Protein AF-A0A151Z938-F1 (afdb_monomer_lite)

Structure (mmCIF, N/CA/C/O backbone):
data_AF-A0A151Z938-F1
#
_entry.id   AF-A0A151Z938-F1
#
loop_
_atom_site.group_PDB
_atom_site.id
_atom_site.type_symbol
_atom_site.label_atom_id
_atom_site.label_alt_id
_atom_site.label_comp_id
_atom_site.label_asym_id
_atom_site.label_entity_id
_atom_site.label_seq_id
_atom_site.pdbx_PDB_ins_code
_atom_site.Cartn_x
_atom_site.Cartn_y
_atom_site.Cartn_z
_atom_site.occupancy
_atom_site.B_iso_or_equiv
_atom_site.auth_seq_id
_atom_site.auth_comp_id
_atom_site.auth_asym_id
_atom_site.auth_atom_id
_atom_site.pdbx_PDB_model_num
ATOM 1 N N . MET A 1 1 ? -59.588 -19.873 81.089 1.00 49.62 1 MET A N 1
ATOM 2 C CA . MET A 1 1 ? -59.917 -19.341 79.745 1.00 49.62 1 MET A CA 1
ATOM 3 C C . MET A 1 1 ? -58.789 -18.529 79.076 1.00 49.62 1 MET A C 1
ATOM 5 O O . MET A 1 1 ? -59.016 -18.022 77.992 1.00 49.62 1 MET A O 1
ATOM 9 N N . TYR A 1 2 ? -57.564 -18.452 79.629 1.00 43.69 2 TYR A N 1
ATOM 10 C CA . TYR A 1 2 ? -56.478 -17.603 79.086 1.00 43.69 2 TYR A CA 1
ATOM 11 C C . TYR A 1 2 ? -55.409 -18.324 78.234 1.00 43.69 2 TYR A C 1
ATOM 13 O O . TYR A 1 2 ? -54.473 -17.686 77.767 1.00 43.69 2 TYR A O 1
ATOM 21 N N . PHE A 1 3 ? -55.533 -19.631 77.982 1.00 45.62 3 PHE A N 1
ATOM 22 C CA . PHE A 1 3 ? -54.499 -20.400 77.264 1.00 45.62 3 PHE A CA 1
ATOM 23 C C . PHE A 1 3 ? -54.697 -20.513 75.740 1.00 45.62 3 PHE A C 1
ATOM 25 O O . PHE A 1 3 ? -53.775 -20.928 75.046 1.00 45.62 3 PHE A O 1
ATOM 32 N N . TYR A 1 4 ? -55.843 -20.091 75.192 1.00 45.84 4 TYR A N 1
ATOM 33 C CA . TYR A 1 4 ? -56.140 -20.222 73.754 1.00 45.84 4 TYR A CA 1
ATOM 34 C C . TYR A 1 4 ? -55.642 -19.053 72.875 1.00 45.84 4 TYR A C 1
ATOM 36 O O . TYR A 1 4 ? -55.661 -19.155 71.653 1.00 45.84 4 TYR A O 1
ATOM 44 N N . GLY A 1 5 ? -55.150 -17.954 73.462 1.00 48.94 5 GLY A N 1
ATOM 45 C CA . GLY A 1 5 ? -54.678 -16.783 72.702 1.00 48.94 5 GLY A CA 1
ATOM 46 C C . GLY A 1 5 ? -53.239 -16.881 72.171 1.00 48.94 5 GLY A C 1
ATOM 47 O O . GLY A 1 5 ? -52.905 -16.232 71.185 1.00 48.94 5 GLY A O 1
ATOM 48 N N . ALA A 1 6 ? -52.382 -17.702 72.788 1.00 51.12 6 ALA A N 1
ATOM 49 C CA . ALA A 1 6 ? -50.947 -17.745 72.474 1.00 51.12 6 ALA A CA 1
ATOM 50 C C . ALA A 1 6 ? -50.573 -18.695 71.317 1.00 51.12 6 ALA A C 1
ATOM 52 O O . ALA A 1 6 ? -49.483 -18.584 70.759 1.00 51.12 6 ALA A O 1
ATOM 53 N N . GLN A 1 7 ? -51.455 -19.628 70.941 1.00 53.47 7 GLN A N 1
ATOM 54 C CA . GLN A 1 7 ? -51.220 -20.521 69.797 1.00 53.47 7 GLN A CA 1
ATOM 55 C C . GLN A 1 7 ? -51.508 -19.835 68.453 1.00 53.47 7 GLN A C 1
ATOM 57 O O . GLN A 1 7 ? -50.740 -20.010 67.509 1.00 53.47 7 GLN A O 1
ATOM 62 N N . ASN A 1 8 ? -52.527 -18.972 68.391 1.00 56.47 8 ASN A N 1
ATOM 63 C CA . ASN A 1 8 ? -52.929 -18.298 67.151 1.00 56.47 8 ASN A CA 1
ATOM 64 C C . ASN A 1 8 ? -51.894 -17.269 66.648 1.00 56.47 8 ASN A C 1
ATOM 66 O O . ASN A 1 8 ? -51.755 -17.042 65.448 1.00 56.47 8 ASN A O 1
ATOM 70 N N . THR A 1 9 ? -51.116 -16.657 67.545 1.00 60.28 9 THR A N 1
ATOM 71 C CA . THR A 1 9 ? -50.081 -15.679 67.166 1.00 60.28 9 THR A CA 1
ATOM 72 C C . THR A 1 9 ? -48.828 -16.336 66.588 1.00 60.28 9 THR A C 1
ATOM 74 O O . THR A 1 9 ? -48.220 -15.781 65.674 1.00 60.28 9 THR A O 1
ATOM 77 N N . LYS A 1 10 ? -48.463 -17.542 67.047 1.00 67.06 10 LYS A N 1
ATOM 78 C CA . LYS A 1 10 ? -47.330 -18.303 66.491 1.00 67.06 10 LYS A CA 1
ATOM 79 C C . LYS A 1 10 ? -47.590 -18.784 65.065 1.00 67.06 10 LYS A C 1
ATOM 81 O O . LYS A 1 10 ? -46.687 -18.696 64.234 1.00 67.06 10 LYS A O 1
ATOM 86 N N . GLU A 1 11 ? -48.798 -19.263 64.770 1.00 70.44 11 GLU A N 1
ATOM 87 C CA . GLU A 1 11 ? -49.152 -19.706 63.414 1.00 70.44 11 GLU A CA 1
ATOM 88 C C . GLU A 1 11 ? -49.181 -18.545 62.414 1.00 70.44 11 GLU A C 1
ATOM 90 O O . GLU A 1 11 ? -48.652 -18.681 61.308 1.00 70.44 11 GLU A O 1
ATOM 95 N N . ASN A 1 12 ? -49.686 -17.373 62.816 1.00 73.81 12 ASN A N 1
ATOM 96 C CA . ASN A 1 12 ? -49.637 -16.180 61.966 1.00 73.81 12 ASN A CA 1
ATOM 97 C C . ASN A 1 12 ? -48.198 -15.723 61.682 1.00 73.81 12 ASN A C 1
ATOM 99 O O . ASN A 1 12 ? -47.867 -15.438 60.532 1.00 73.81 12 ASN A O 1
ATOM 103 N N . TYR A 1 13 ? -47.312 -15.747 62.682 1.00 74.75 13 TYR A N 1
ATOM 104 C CA . TYR A 1 13 ? -45.903 -15.377 62.493 1.00 74.75 13 TYR A CA 1
ATOM 105 C C . TYR A 1 13 ? -45.158 -16.333 61.548 1.00 74.75 13 TYR A C 1
ATOM 107 O O . TYR A 1 13 ? -44.374 -15.911 60.696 1.00 74.75 13 TYR A O 1
ATOM 115 N N . LEU A 1 14 ? -45.415 -17.640 61.669 1.00 76.94 14 LEU A N 1
ATOM 116 C CA . LEU A 1 14 ? -44.868 -18.659 60.768 1.00 76.94 14 LEU A CA 1
ATOM 117 C C . LEU A 1 14 ? -45.403 -18.503 59.337 1.00 76.94 14 LEU A C 1
ATOM 119 O O . LEU A 1 14 ? -44.644 -18.657 58.378 1.00 76.94 14 LEU A O 1
ATOM 123 N N . SER A 1 15 ? -46.684 -18.160 59.190 1.00 82.75 15 SER A N 1
ATOM 124 C CA . SER A 1 15 ? -47.322 -17.893 57.898 1.00 82.75 15 SER A CA 1
ATOM 125 C C . SER A 1 15 ? -46.715 -16.672 57.197 1.00 82.75 15 SER A C 1
ATOM 127 O O . SER A 1 15 ? -46.351 -16.756 56.020 1.00 82.75 15 SER A O 1
ATOM 129 N N . GLU A 1 16 ? -46.525 -15.560 57.912 1.00 82.56 16 GLU A N 1
ATOM 130 C CA . GLU A 1 16 ? -45.918 -14.349 57.346 1.00 82.56 16 GLU A CA 1
ATOM 131 C C . GLU A 1 16 ? -44.447 -14.547 56.978 1.00 82.56 16 GLU A C 1
ATOM 133 O O . GLU A 1 16 ? -44.049 -14.203 55.861 1.00 82.56 16 GLU A O 1
ATOM 138 N N . ASN A 1 17 ? -43.656 -15.202 57.835 1.00 81.81 17 ASN A N 1
ATOM 139 C CA . ASN A 1 17 ? -42.267 -15.531 57.505 1.00 81.81 17 ASN A CA 1
ATOM 140 C C . ASN A 1 17 ? -42.172 -16.435 56.271 1.00 81.81 17 ASN A C 1
ATOM 142 O O . ASN A 1 17 ? -41.312 -16.230 55.412 1.00 81.81 17 ASN A O 1
ATOM 146 N N . LYS A 1 18 ? -43.071 -17.416 56.134 1.00 89.38 18 LYS A N 1
ATOM 147 C CA . LYS A 1 18 ? -43.107 -18.283 54.951 1.00 89.38 18 LYS A CA 1
ATOM 148 C C . LYS A 1 18 ? -43.421 -17.484 53.682 1.00 89.38 18 LYS A C 1
ATOM 150 O O . LYS A 1 18 ? -42.747 -17.679 52.671 1.00 89.38 18 LYS A O 1
ATOM 155 N N . LYS A 1 19 ? -44.383 -16.553 53.728 1.00 88.62 19 LYS A N 1
ATOM 156 C CA . LYS A 1 19 ? -44.699 -15.654 52.599 1.00 88.62 19 LYS A CA 1
ATOM 157 C C . LYS A 1 19 ? -43.520 -14.746 52.241 1.00 88.62 19 LYS A C 1
ATOM 159 O O . LYS A 1 19 ? -43.214 -14.595 51.059 1.00 88.62 19 LYS A O 1
ATOM 164 N N . TYR A 1 20 ? -42.830 -14.196 53.239 1.00 87.94 20 TYR A N 1
ATOM 165 C CA . TYR A 1 20 ? -41.646 -13.361 53.038 1.00 87.94 20 TYR A CA 1
ATOM 166 C C . TYR A 1 20 ? -40.517 -14.126 52.330 1.00 87.94 20 TYR A C 1
ATOM 168 O O . TYR A 1 20 ? -40.001 -13.672 51.308 1.00 87.94 20 TYR A O 1
ATOM 176 N N . TRP A 1 21 ? -40.204 -15.341 52.792 1.00 89.06 21 TRP A N 1
ATOM 177 C CA . TRP A 1 21 ? -39.193 -16.196 52.162 1.00 89.06 21 TRP A CA 1
ATOM 178 C C . TRP A 1 21 ? -39.550 -16.608 50.731 1.00 89.06 21 TRP A C 1
ATOM 180 O O . TRP A 1 21 ? -38.673 -16.638 49.865 1.00 89.06 21 TRP A O 1
ATOM 190 N N . ILE A 1 22 ? -40.827 -16.896 50.459 1.00 90.75 22 ILE A N 1
ATOM 191 C CA . ILE A 1 22 ? -41.305 -17.177 49.098 1.00 90.75 22 ILE A CA 1
ATOM 192 C C . ILE A 1 22 ? -41.112 -15.948 48.199 1.00 90.75 22 ILE A C 1
ATOM 194 O O . ILE A 1 22 ? -40.612 -16.082 47.084 1.00 90.75 22 ILE A O 1
ATOM 198 N N . ASN A 1 23 ? -41.431 -14.745 48.685 1.00 90.75 23 ASN A N 1
ATOM 199 C CA . ASN A 1 23 ? -41.244 -13.507 47.927 1.00 90.75 23 ASN A CA 1
ATOM 200 C C . ASN A 1 23 ? -39.760 -13.252 47.603 1.00 90.75 23 ASN A C 1
ATOM 202 O O . ASN A 1 23 ? -39.421 -12.965 46.457 1.00 90.75 23 ASN A O 1
ATOM 206 N N . ILE A 1 24 ? -38.856 -13.447 48.573 1.00 88.12 24 ILE A N 1
ATOM 207 C CA . ILE A 1 24 ? -37.405 -13.347 48.337 1.00 88.12 24 ILE A CA 1
ATOM 208 C C . ILE A 1 24 ? -36.953 -14.342 47.267 1.00 88.12 24 ILE A C 1
ATOM 210 O O . ILE A 1 24 ? -36.245 -13.952 46.337 1.00 88.12 24 ILE A O 1
ATOM 214 N N . LYS A 1 25 ? -37.367 -15.613 47.365 1.00 89.75 25 LYS A N 1
ATOM 215 C CA . LYS A 1 25 ? -37.013 -16.629 46.363 1.00 89.75 25 LYS A CA 1
ATOM 216 C C . LYS A 1 25 ? -37.517 -16.256 44.970 1.00 89.75 25 LYS A C 1
ATOM 218 O O . LYS A 1 25 ? -36.763 -16.381 44.010 1.00 89.75 25 LYS A O 1
ATOM 223 N N . ASN A 1 26 ? -38.743 -15.748 44.862 1.00 90.94 26 ASN A N 1
ATOM 224 C CA . ASN A 1 26 ? -39.314 -15.325 43.585 1.00 90.94 26 ASN A CA 1
ATOM 225 C C . ASN A 1 26 ? -38.562 -14.127 42.991 1.00 90.94 26 ASN A C 1
ATOM 227 O O . ASN A 1 26 ? -38.229 -14.150 41.808 1.00 90.94 26 ASN A O 1
ATOM 231 N N . LYS A 1 27 ? -38.230 -13.113 43.803 1.00 89.81 27 LYS A N 1
ATOM 232 C CA . LYS A 1 27 ? -37.420 -11.967 43.358 1.00 89.81 27 LYS A CA 1
ATOM 233 C C . LYS A 1 27 ? -36.031 -12.401 42.902 1.00 89.81 27 LYS A C 1
ATOM 235 O O . LYS A 1 27 ? -35.575 -11.955 41.855 1.00 89.81 27 LYS A O 1
ATOM 240 N N . ARG A 1 28 ? -35.381 -13.298 43.648 1.00 88.94 28 ARG A N 1
ATOM 241 C CA . ARG A 1 28 ? -34.077 -13.856 43.274 1.00 88.94 28 ARG A CA 1
ATOM 242 C C . ARG A 1 28 ? -34.146 -14.596 41.937 1.00 88.94 28 ARG A C 1
ATOM 244 O O . ARG A 1 28 ? -33.350 -14.297 41.059 1.00 88.94 28 ARG A O 1
ATOM 251 N N . CYS A 1 29 ? -35.122 -15.486 41.765 1.00 91.81 29 CYS A N 1
ATOM 252 C CA . CYS A 1 29 ? -35.329 -16.228 40.518 1.00 91.81 29 CYS A CA 1
ATOM 253 C C . CYS A 1 29 ? -35.582 -15.285 39.327 1.00 91.81 29 CYS A C 1
ATOM 255 O O . CYS A 1 29 ? -35.039 -15.478 38.242 1.00 91.81 29 CYS A O 1
ATOM 257 N N . TRP A 1 30 ? -36.354 -14.214 39.536 1.00 93.69 30 TRP A N 1
ATOM 258 C CA . TRP A 1 30 ? -36.590 -13.202 38.508 1.00 93.69 30 TRP A CA 1
ATOM 259 C C . TRP A 1 30 ? -35.310 -12.447 38.116 1.00 93.69 30 TRP A C 1
ATOM 261 O O . TRP A 1 30 ? -35.046 -12.282 36.927 1.00 93.69 30 TRP A O 1
ATOM 271 N N . VAL A 1 31 ? -34.487 -12.041 39.091 1.00 89.81 31 VAL A N 1
ATOM 272 C CA . VAL A 1 31 ? -33.189 -11.395 38.823 1.00 89.81 31 VAL A CA 1
ATOM 273 C C . VAL A 1 31 ? -32.237 -12.351 38.102 1.00 89.81 31 VAL A C 1
ATOM 275 O O . VAL A 1 31 ? -31.634 -11.959 37.109 1.00 89.81 31 VAL A O 1
ATOM 278 N N . GLU A 1 32 ? -32.132 -13.605 38.550 1.00 89.56 32 GLU A N 1
ATOM 279 C CA . GLU A 1 32 ? -31.302 -14.630 37.900 1.00 89.56 32 GLU A CA 1
ATOM 280 C C . GLU A 1 32 ? -31.731 -14.846 36.440 1.00 89.56 32 GLU A C 1
ATOM 282 O O . GLU A 1 32 ? -30.880 -14.883 35.553 1.00 89.56 32 GLU A O 1
ATOM 287 N N . LYS A 1 33 ? -33.042 -14.879 36.165 1.00 93.50 33 LYS A N 1
ATOM 288 C CA . LYS A 1 33 ? -33.575 -14.961 34.798 1.00 93.50 33 LYS A CA 1
ATOM 289 C C . LYS A 1 33 ? -33.184 -13.749 33.943 1.00 93.50 33 LYS A C 1
ATOM 291 O O . LYS A 1 33 ? -32.725 -13.935 32.822 1.00 93.50 33 LYS A O 1
ATOM 296 N N . GLN A 1 34 ? -33.326 -12.528 34.464 1.00 90.44 34 GLN A N 1
ATOM 297 C CA . GLN A 1 34 ? -32.951 -11.301 33.743 1.00 90.44 34 GLN A CA 1
ATOM 298 C C . GLN A 1 34 ? -31.446 -11.237 33.442 1.00 90.44 34 GLN A C 1
ATOM 300 O O . GLN A 1 34 ? -31.041 -10.838 32.350 1.00 90.44 34 GLN A O 1
ATOM 305 N N . VAL A 1 35 ? -30.607 -11.660 34.393 1.00 90.00 35 VAL A N 1
ATOM 306 C CA . VAL A 1 35 ? -29.154 -11.750 34.194 1.00 90.00 35 VAL A CA 1
ATOM 307 C C . VAL A 1 35 ? -28.825 -12.776 33.112 1.00 90.00 35 VAL A C 1
ATOM 309 O O . VAL A 1 35 ? -28.039 -12.470 32.217 1.00 90.00 35 VAL A O 1
ATOM 312 N N . LEU A 1 36 ? -29.455 -13.954 33.144 1.00 91.50 36 LEU A N 1
ATOM 313 C CA . LEU A 1 36 ? -29.231 -14.999 32.147 1.00 91.50 36 LEU A CA 1
ATOM 314 C C . LEU A 1 36 ? -29.651 -14.543 30.740 1.00 91.50 36 LEU A C 1
ATOM 316 O O . LEU A 1 36 ? -28.872 -14.683 29.802 1.00 91.50 36 LEU A O 1
ATOM 320 N N . GLU A 1 37 ? -30.821 -13.909 30.599 1.00 92.50 37 GLU A N 1
ATOM 321 C CA . GLU A 1 37 ? -31.282 -13.324 29.329 1.00 92.50 37 GLU A CA 1
ATOM 322 C C . GLU A 1 37 ? -30.293 -12.276 28.790 1.00 92.50 37 GLU A C 1
ATOM 324 O O . GLU A 1 37 ? -29.999 -12.244 27.590 1.00 92.50 37 GLU A O 1
ATOM 329 N N . LYS A 1 38 ? -29.722 -11.440 29.670 1.00 90.44 38 LYS A N 1
ATOM 330 C CA . LYS A 1 38 ? -28.725 -10.439 29.274 1.00 90.44 38 LYS A CA 1
ATOM 331 C C . LYS A 1 38 ? -27.402 -11.074 28.840 1.00 90.44 38 LYS A C 1
ATOM 333 O O . LYS A 1 38 ? -26.834 -10.615 27.850 1.00 90.44 38 LYS A O 1
ATOM 338 N N . ILE A 1 39 ? -26.936 -12.114 29.536 1.00 89.81 39 ILE A N 1
ATOM 339 C CA . ILE A 1 39 ? -25.731 -12.875 29.166 1.00 89.81 39 ILE A CA 1
ATOM 340 C C . ILE A 1 39 ? -25.919 -13.501 27.783 1.00 89.81 39 ILE A C 1
ATOM 342 O O . ILE A 1 39 ? -25.119 -13.229 26.891 1.00 89.81 39 ILE A O 1
ATOM 346 N N . THR A 1 40 ? -27.019 -14.224 27.557 1.00 92.88 40 THR A N 1
ATOM 347 C CA . THR A 1 40 ? -27.306 -14.844 26.254 1.00 92.88 40 THR A CA 1
ATOM 348 C C . THR A 1 40 ? -27.404 -13.804 25.134 1.00 92.88 40 THR A C 1
ATOM 350 O O . THR A 1 40 ? -26.898 -14.013 24.032 1.00 92.88 40 THR A O 1
ATOM 353 N N . SER A 1 41 ? -28.003 -12.638 25.405 1.00 92.81 41 SER A N 1
ATOM 354 C CA . SER A 1 41 ? -28.034 -11.538 24.435 1.00 92.81 41 SER A CA 1
ATOM 355 C C . SER A 1 41 ? -26.635 -11.010 24.094 1.00 92.81 41 SER A C 1
ATOM 357 O O . SER A 1 41 ? -26.399 -10.669 22.935 1.00 92.81 41 SER A O 1
ATOM 359 N N . LEU A 1 42 ? -25.725 -10.911 25.068 1.00 89.56 42 LEU A N 1
ATOM 360 C CA . LEU A 1 42 ? -24.348 -10.465 24.837 1.00 89.56 42 LEU A CA 1
ATOM 361 C C . LEU A 1 42 ? -23.538 -11.512 24.066 1.00 89.56 42 LEU A C 1
ATOM 363 O O . LEU A 1 42 ? -22.839 -11.146 23.124 1.00 89.56 42 LEU A O 1
ATOM 367 N N . GLU A 1 43 ? -23.692 -12.799 24.384 1.00 91.44 43 GLU A N 1
ATOM 368 C CA . GLU A 1 43 ? -23.064 -13.904 23.646 1.00 91.44 43 GLU A CA 1
ATOM 369 C C . GLU A 1 43 ? -23.454 -13.886 22.161 1.00 91.44 43 GLU A C 1
ATOM 371 O O . GLU A 1 43 ? -22.596 -13.996 21.288 1.00 91.44 43 GLU A O 1
ATOM 376 N N . GLN A 1 44 ? -24.731 -13.639 21.847 1.00 93.06 44 GLN A N 1
ATOM 377 C CA . GLN A 1 44 ? -25.192 -13.497 20.460 1.00 93.06 44 GLN A CA 1
ATOM 378 C C . GLN A 1 44 ? -24.605 -12.272 19.739 1.00 93.06 44 GLN A C 1
ATOM 380 O O . GLN A 1 44 ? -24.470 -12.277 18.512 1.00 93.06 44 GLN A O 1
ATOM 385 N N . VAL A 1 45 ? -24.313 -11.185 20.458 1.00 90.62 45 VAL A N 1
ATOM 386 C CA . VAL A 1 45 ? -23.659 -10.001 19.876 1.00 90.62 45 VAL A CA 1
ATOM 387 C C . VAL A 1 45 ? -22.184 -10.289 19.606 1.00 90.62 45 VAL A C 1
ATOM 389 O O . VAL A 1 45 ? -21.722 -9.992 18.507 1.00 90.62 45 VAL A O 1
ATOM 392 N N . ILE A 1 46 ? -21.481 -10.912 20.558 1.00 86.88 46 ILE A N 1
ATOM 393 C CA . ILE A 1 46 ? -20.081 -11.336 20.400 1.00 86.88 46 ILE A CA 1
ATOM 394 C C . ILE A 1 46 ? -19.956 -12.275 19.198 1.00 86.88 46 ILE A C 1
ATOM 396 O O . ILE A 1 46 ? -19.196 -11.991 18.280 1.00 86.88 46 ILE A O 1
ATOM 400 N N . TYR A 1 47 ? -20.802 -13.305 19.124 1.00 93.62 47 TYR A N 1
ATOM 401 C CA . TYR A 1 47 ? -20.802 -14.255 18.012 1.00 93.62 47 TYR A CA 1
ATOM 402 C C . TYR A 1 47 ? -21.007 -13.582 16.643 1.00 93.62 47 TYR A C 1
ATOM 404 O O . TYR A 1 47 ? -20.316 -13.894 15.673 1.00 93.62 47 TYR A O 1
ATOM 412 N N . ARG A 1 48 ? -21.925 -12.608 16.544 1.00 90.69 48 ARG A N 1
ATOM 413 C CA . ARG A 1 48 ? -22.118 -11.831 15.305 1.00 90.69 48 ARG A CA 1
ATOM 414 C C . ARG A 1 48 ? -20.883 -11.011 14.939 1.00 90.69 48 ARG A C 1
ATOM 416 O O . ARG A 1 48 ? -20.536 -10.945 13.761 1.00 90.69 48 ARG A O 1
ATOM 423 N N . LYS A 1 49 ? -20.218 -10.412 15.929 1.00 86.56 49 LYS A N 1
ATOM 424 C CA . LYS A 1 49 ? -18.996 -9.629 15.716 1.00 86.56 49 LYS A CA 1
ATOM 425 C C . LYS A 1 49 ? -17.817 -10.500 15.292 1.00 86.56 49 LYS A C 1
ATOM 427 O O . LYS A 1 49 ? -17.093 -10.097 14.388 1.00 86.56 49 LYS A O 1
ATOM 432 N N . ASP A 1 50 ? -17.693 -11.711 15.822 1.00 88.12 50 ASP A N 1
ATOM 433 C CA . ASP A 1 50 ? -16.668 -12.671 15.391 1.00 88.12 50 ASP A CA 1
ATOM 434 C C . ASP A 1 50 ? -16.858 -13.107 13.929 1.00 88.12 50 ASP A C 1
ATOM 436 O O . ASP A 1 50 ? -15.889 -13.232 13.172 1.00 88.12 50 ASP A O 1
ATOM 440 N N . ILE A 1 51 ? -18.112 -13.277 13.489 1.00 93.25 51 ILE A N 1
ATOM 441 C CA . ILE A 1 51 ? -18.431 -13.547 12.078 1.00 93.25 51 ILE A CA 1
ATOM 442 C C . ILE A 1 51 ? -18.062 -12.349 11.193 1.00 93.25 51 ILE A C 1
ATOM 444 O O . ILE A 1 51 ? -17.465 -12.536 10.131 1.00 93.25 51 ILE A O 1
ATOM 448 N N . GLU A 1 52 ? -18.420 -11.125 11.594 1.00 87.50 52 GLU A N 1
ATOM 449 C CA . GLU A 1 52 ? -18.052 -9.908 10.855 1.00 87.50 52 GLU A CA 1
ATOM 450 C C . GLU A 1 52 ? -16.529 -9.761 10.749 1.00 87.50 52 GLU A C 1
ATOM 452 O O . GLU A 1 52 ? -16.014 -9.538 9.652 1.00 87.50 52 GLU A O 1
ATOM 457 N N . LEU A 1 53 ? -15.805 -9.971 11.852 1.00 84.44 53 LEU A N 1
ATOM 458 C CA . LEU A 1 53 ? -14.347 -9.920 11.888 1.00 84.44 53 LEU A CA 1
ATOM 459 C C . LEU A 1 53 ? -13.724 -10.978 10.967 1.00 84.44 53 LEU A C 1
ATOM 461 O O . LEU A 1 53 ? -12.820 -10.658 10.195 1.00 84.44 53 LEU A O 1
ATOM 465 N N . SER A 1 54 ? -14.246 -12.210 10.966 1.00 89.69 54 SER A N 1
ATOM 466 C CA . SER A 1 54 ? -13.792 -13.262 10.044 1.00 89.69 54 SER A CA 1
ATOM 467 C C . SER A 1 54 ? -13.997 -12.882 8.575 1.00 89.69 54 SER A C 1
ATOM 469 O O . SER A 1 54 ? -13.110 -13.114 7.754 1.00 89.69 54 SER A O 1
ATOM 471 N N . LYS A 1 55 ? -15.130 -12.255 8.226 1.00 89.81 55 LYS A N 1
ATOM 472 C CA . LYS A 1 55 ? -15.394 -11.782 6.854 1.00 89.81 55 LYS A CA 1
ATOM 473 C C . LYS A 1 55 ? -14.441 -10.664 6.437 1.00 89.81 55 LYS A C 1
ATOM 475 O O . LYS A 1 55 ? -13.950 -10.673 5.310 1.00 89.81 55 LYS A O 1
ATOM 480 N N . VAL A 1 56 ? -14.174 -9.710 7.331 1.00 81.81 56 VAL A N 1
ATOM 481 C CA . VAL A 1 56 ? -13.209 -8.628 7.081 1.00 81.81 56 VAL A CA 1
ATOM 482 C C . VAL A 1 56 ? -11.806 -9.200 6.886 1.00 81.81 56 VAL A C 1
ATOM 484 O O . VAL A 1 56 ? -11.130 -8.830 5.929 1.00 81.81 56 VAL A O 1
ATOM 487 N N . ASN A 1 57 ? -11.397 -10.155 7.724 1.00 81.94 57 ASN A N 1
ATOM 488 C CA . ASN A 1 57 ? -10.092 -10.800 7.613 1.00 81.94 57 ASN A CA 1
ATOM 489 C C . ASN A 1 57 ? -9.939 -11.589 6.299 1.00 81.94 57 ASN A C 1
ATOM 491 O O . ASN A 1 57 ? -8.903 -11.503 5.644 1.00 81.94 57 ASN A O 1
ATOM 495 N N . ALA A 1 58 ? -10.987 -12.297 5.864 1.00 88.56 58 ALA A N 1
ATOM 496 C CA . ALA A 1 58 ? -10.992 -12.992 4.577 1.00 88.56 58 ALA A CA 1
ATOM 497 C C . ALA A 1 58 ? -10.832 -12.020 3.393 1.00 88.56 58 ALA A C 1
ATOM 499 O O . ALA A 1 58 ? -9.980 -12.237 2.532 1.00 88.56 58 ALA A O 1
ATOM 500 N N . ARG A 1 59 ? -11.583 -10.906 3.386 1.00 82.50 59 ARG A N 1
ATOM 501 C CA . ARG A 1 59 ? -11.451 -9.853 2.360 1.00 82.50 59 ARG A CA 1
ATOM 502 C C . ARG A 1 59 ? -10.063 -9.213 2.355 1.00 82.50 59 ARG A C 1
ATOM 504 O O . ARG A 1 59 ? -9.544 -8.881 1.293 1.00 82.50 59 ARG A O 1
ATOM 511 N N . TYR A 1 60 ? -9.460 -9.028 3.528 1.00 79.00 60 TYR A N 1
ATOM 512 C CA . TYR A 1 60 ? -8.107 -8.489 3.645 1.00 79.00 60 TYR A CA 1
ATOM 513 C C . TYR A 1 60 ? -7.065 -9.415 3.000 1.00 79.00 60 TYR A C 1
ATOM 515 O O . TYR A 1 60 ? -6.248 -8.950 2.203 1.00 79.00 60 TYR A O 1
ATOM 523 N N . GLU A 1 61 ? -7.106 -10.719 3.288 1.00 87.62 61 GLU A N 1
ATOM 524 C CA . GLU A 1 61 ? -6.171 -11.675 2.681 1.00 87.62 61 GLU A CA 1
ATOM 525 C C . GLU A 1 61 ? -6.395 -11.825 1.164 1.00 87.62 61 GLU A C 1
ATOM 527 O O . GLU A 1 61 ? -5.422 -11.923 0.416 1.00 87.62 61 GLU A O 1
ATOM 532 N N . GLU A 1 62 ? -7.640 -11.738 0.682 1.00 87.00 62 GLU A N 1
ATOM 533 C CA . GLU A 1 62 ? -7.947 -11.695 -0.756 1.00 87.00 62 GLU A CA 1
ATOM 534 C C . GLU A 1 62 ? -7.346 -10.453 -1.439 1.00 87.00 62 GLU A C 1
ATOM 536 O O . GLU A 1 62 ? -6.647 -10.565 -2.448 1.00 87.00 62 GLU A O 1
ATOM 541 N N . LEU A 1 63 ? -7.544 -9.260 -0.865 1.00 78.25 63 LEU A N 1
ATOM 542 C CA . LEU A 1 63 ? -6.962 -8.011 -1.376 1.00 78.25 63 LEU A CA 1
ATOM 543 C C . LEU A 1 63 ? -5.433 -8.059 -1.399 1.00 78.25 63 LEU A C 1
ATOM 545 O O . LEU A 1 63 ? -4.803 -7.618 -2.362 1.00 78.25 63 LEU A O 1
ATOM 549 N N . LYS A 1 64 ? -4.826 -8.615 -0.351 1.00 79.75 64 LYS A N 1
ATOM 550 C CA . LYS A 1 64 ? -3.378 -8.803 -0.245 1.00 79.75 64 LYS A CA 1
ATOM 551 C C . LYS A 1 64 ? -2.852 -9.771 -1.305 1.00 79.75 64 LYS A C 1
ATOM 553 O O . LYS A 1 64 ? -1.822 -9.487 -1.920 1.00 79.75 64 LYS A O 1
ATOM 558 N N . PHE A 1 65 ? -3.558 -10.874 -1.558 1.00 89.19 65 PHE A N 1
ATOM 559 C CA . PHE A 1 65 ? -3.221 -11.817 -2.625 1.00 89.19 65 PHE A CA 1
ATOM 560 C C . PHE A 1 65 ? -3.316 -11.161 -4.009 1.00 89.19 65 PHE A C 1
ATOM 562 O O . PHE A 1 65 ? -2.348 -11.203 -4.769 1.00 89.19 65 PHE A O 1
ATOM 569 N N . ASN A 1 66 ? -4.426 -10.479 -4.303 1.00 79.12 66 ASN A N 1
ATOM 570 C CA . ASN A 1 66 ? -4.643 -9.794 -5.579 1.00 79.12 66 ASN A CA 1
ATOM 571 C C . ASN A 1 66 ? -3.618 -8.676 -5.817 1.00 79.12 66 ASN A C 1
ATOM 573 O O . ASN A 1 66 ? -3.075 -8.551 -6.913 1.00 79.12 66 ASN A O 1
ATOM 577 N N . SER A 1 67 ? -3.284 -7.903 -4.780 1.00 73.75 67 SER A N 1
ATOM 578 C CA . SER A 1 67 ? -2.236 -6.878 -4.844 1.00 73.75 67 SER A CA 1
ATOM 579 C C . SER A 1 67 ? -0.869 -7.482 -5.187 1.00 73.75 67 SER A C 1
ATOM 581 O O . SER A 1 67 ? -0.174 -6.997 -6.082 1.00 73.75 67 SER A O 1
ATOM 583 N N . LYS A 1 68 ? -0.506 -8.602 -4.545 1.00 83.50 68 LYS A N 1
ATOM 584 C CA . LYS A 1 68 ? 0.739 -9.325 -4.834 1.00 83.50 68 LYS A CA 1
ATOM 585 C C . LYS A 1 68 ? 0.764 -9.891 -6.258 1.00 83.50 68 LYS A C 1
ATOM 587 O O . LYS A 1 68 ? 1.797 -9.813 -6.919 1.00 83.50 68 LYS A O 1
ATOM 592 N N . LEU A 1 69 ? -0.352 -10.446 -6.732 1.00 89.25 69 LEU A N 1
ATOM 593 C CA . LEU A 1 69 ? -0.474 -10.971 -8.093 1.00 89.25 69 LEU A CA 1
ATOM 594 C C . LEU A 1 69 ? -0.289 -9.859 -9.136 1.00 89.25 69 LEU A C 1
ATOM 596 O O . LEU A 1 69 ? 0.538 -10.002 -10.033 1.00 89.25 69 LEU A O 1
ATOM 600 N N . ASN A 1 70 ? -0.976 -8.727 -8.966 1.00 74.56 70 ASN A N 1
ATOM 601 C CA . ASN A 1 70 ? -0.859 -7.575 -9.862 1.00 74.56 70 ASN A CA 1
ATOM 602 C C . ASN A 1 70 ? 0.563 -6.999 -9.883 1.00 74.56 70 ASN A C 1
ATOM 604 O O . ASN A 1 70 ? 1.081 -6.672 -10.949 1.00 74.56 70 ASN A O 1
ATOM 608 N N . ALA A 1 71 ? 1.227 -6.922 -8.724 1.00 72.56 71 ALA A N 1
ATOM 609 C CA . ALA A 1 71 ? 2.621 -6.493 -8.651 1.00 72.56 71 ALA A CA 1
ATOM 610 C C . ALA A 1 71 ? 3.557 -7.436 -9.428 1.00 72.56 71 ALA A C 1
ATOM 612 O O . ALA A 1 71 ? 4.444 -6.969 -10.139 1.00 72.56 71 ALA A O 1
ATOM 613 N N . ASN A 1 72 ? 3.345 -8.753 -9.338 1.00 83.56 72 ASN A N 1
ATOM 614 C CA . ASN A 1 72 ? 4.140 -9.734 -10.078 1.00 83.56 72 ASN A CA 1
ATOM 615 C C . ASN A 1 72 ? 3.931 -9.636 -11.596 1.00 83.56 72 ASN A C 1
ATOM 617 O O . ASN A 1 72 ? 4.909 -9.729 -12.336 1.00 83.56 72 ASN A O 1
ATOM 621 N N . ILE A 1 73 ? 2.690 -9.426 -12.052 1.00 84.88 73 ILE A N 1
ATOM 622 C CA . ILE A 1 73 ? 2.377 -9.215 -13.475 1.00 84.88 73 ILE A CA 1
ATOM 623 C C . ILE A 1 73 ? 3.117 -7.975 -13.990 1.00 84.88 73 ILE A C 1
ATOM 625 O O . ILE A 1 73 ? 3.861 -8.069 -14.962 1.00 84.88 73 ILE A O 1
ATOM 629 N N . LEU A 1 74 ? 3.026 -6.852 -13.268 1.00 77.12 74 LEU A N 1
ATOM 630 C CA . LEU A 1 74 ? 3.700 -5.608 -13.646 1.00 77.12 74 LEU A CA 1
ATOM 631 C C . LEU A 1 74 ? 5.230 -5.766 -13.714 1.00 77.12 74 LEU A C 1
ATOM 633 O O . LEU A 1 74 ? 5.873 -5.250 -14.625 1.00 77.12 74 LEU A O 1
ATOM 637 N N . VAL A 1 75 ? 5.832 -6.496 -12.768 1.00 79.75 75 VAL A N 1
ATOM 638 C CA . VAL A 1 75 ? 7.272 -6.811 -12.802 1.00 79.75 75 VAL A CA 1
ATOM 639 C C . VAL A 1 75 ? 7.622 -7.682 -14.015 1.00 79.75 75 VAL A C 1
ATOM 641 O O . VAL A 1 75 ? 8.675 -7.482 -14.624 1.00 79.75 75 VAL A O 1
ATOM 644 N N . GLY A 1 76 ? 6.751 -8.625 -14.383 1.00 86.69 76 GLY A N 1
ATOM 645 C CA . GLY A 1 76 ? 6.879 -9.428 -15.599 1.00 86.69 76 GLY A CA 1
ATOM 646 C C . GLY A 1 76 ? 6.916 -8.568 -16.863 1.00 86.69 76 GLY A C 1
ATOM 647 O O . GLY A 1 76 ? 7.856 -8.691 -17.650 1.00 86.69 76 GLY A O 1
ATOM 648 N N . ASP A 1 77 ? 5.966 -7.644 -17.004 1.00 76.44 77 ASP A N 1
ATOM 649 C CA . ASP A 1 77 ? 5.864 -6.746 -18.161 1.00 76.44 77 ASP A CA 1
ATOM 650 C C . ASP A 1 77 ? 7.079 -5.819 -18.281 1.00 76.44 77 ASP A C 1
ATOM 652 O O . ASP A 1 77 ? 7.669 -5.690 -19.356 1.00 76.44 77 ASP A O 1
ATOM 656 N N . VAL A 1 78 ? 7.525 -5.231 -17.163 1.00 73.81 78 VAL A N 1
ATOM 657 C CA . VAL A 1 78 ? 8.728 -4.381 -17.130 1.00 73.81 78 VAL A CA 1
ATOM 658 C C . VAL A 1 78 ? 9.974 -5.170 -17.542 1.00 73.81 78 VAL A C 1
ATOM 660 O O . VAL A 1 78 ? 10.801 -4.673 -18.309 1.00 73.81 78 VAL A O 1
ATOM 663 N N . ASN A 1 79 ? 10.118 -6.415 -17.079 1.00 81.00 79 ASN A N 1
ATOM 664 C CA . ASN A 1 79 ? 11.236 -7.270 -17.481 1.00 81.00 79 ASN A CA 1
ATOM 665 C C . ASN A 1 79 ? 11.165 -7.653 -18.965 1.00 81.00 79 ASN A C 1
ATOM 667 O O . ASN A 1 79 ? 12.195 -7.668 -19.639 1.00 81.00 79 ASN A O 1
ATOM 671 N N . HIS A 1 80 ? 9.969 -7.924 -19.491 1.00 86.25 80 HIS A N 1
ATOM 672 C CA . HIS A 1 80 ? 9.778 -8.202 -20.912 1.00 86.25 80 HIS A CA 1
ATOM 673 C C . HIS A 1 80 ? 10.167 -6.996 -21.781 1.00 86.25 80 HIS A C 1
ATOM 675 O O . HIS A 1 80 ? 10.973 -7.142 -22.701 1.00 86.25 80 HIS A O 1
ATOM 681 N N . GLN A 1 81 ? 9.698 -5.792 -21.438 1.00 73.69 81 GLN A N 1
ATOM 682 C CA . GLN A 1 81 ? 10.079 -4.558 -22.134 1.00 73.69 81 GLN A CA 1
ATOM 683 C C . GLN A 1 81 ? 11.589 -4.302 -22.071 1.00 73.69 81 GLN A C 1
ATOM 685 O O . GLN A 1 81 ? 12.209 -3.968 -23.081 1.00 73.69 81 GLN A O 1
ATOM 690 N N . ARG A 1 82 ? 12.215 -4.527 -20.909 1.00 76.75 82 ARG A N 1
ATOM 691 C CA . ARG A 1 82 ? 13.672 -4.410 -20.752 1.00 76.75 82 ARG A CA 1
ATOM 692 C C . ARG A 1 82 ? 14.429 -5.348 -21.693 1.00 76.75 82 ARG A C 1
ATOM 694 O O . ARG A 1 82 ? 15.429 -4.939 -22.280 1.00 76.75 82 ARG A O 1
ATOM 701 N N . ASN A 1 83 ? 13.947 -6.579 -21.857 1.00 85.50 83 ASN A N 1
ATOM 702 C CA . ASN A 1 83 ? 14.544 -7.551 -22.770 1.00 85.50 83 ASN A CA 1
ATOM 703 C C . ASN A 1 83 ? 14.400 -7.123 -24.238 1.00 85.50 83 ASN A C 1
ATOM 705 O O . ASN A 1 83 ? 15.368 -7.237 -24.987 1.00 85.50 83 ASN A O 1
ATOM 709 N N . LEU A 1 84 ? 13.247 -6.573 -24.638 1.00 80.44 84 LEU A N 1
ATOM 710 C CA . LEU A 1 84 ? 13.040 -6.044 -25.994 1.00 80.44 84 LEU A CA 1
ATOM 711 C C . LEU A 1 84 ? 13.982 -4.871 -26.311 1.00 80.44 84 LEU A C 1
ATOM 713 O O . LEU A 1 84 ? 14.568 -4.816 -27.395 1.00 80.44 84 LEU A O 1
ATOM 717 N N . VAL A 1 85 ? 14.188 -3.961 -25.353 1.00 75.06 85 VAL A N 1
ATOM 718 C CA . VAL A 1 85 ? 15.146 -2.850 -25.496 1.00 75.06 85 VAL A CA 1
ATOM 719 C C . VAL A 1 85 ? 16.579 -3.376 -25.608 1.00 75.06 85 VAL A C 1
ATOM 721 O O . VAL A 1 85 ? 17.325 -2.948 -26.488 1.00 75.06 85 VAL A O 1
ATOM 724 N N . ALA A 1 86 ? 16.964 -4.341 -24.767 1.00 82.81 86 ALA A N 1
ATOM 725 C CA . ALA A 1 86 ? 18.292 -4.952 -24.819 1.00 82.81 86 ALA A CA 1
ATOM 726 C C . ALA A 1 86 ? 18.550 -5.679 -26.152 1.00 82.81 86 ALA A C 1
ATOM 728 O O . ALA A 1 86 ? 19.638 -5.563 -26.719 1.00 82.81 86 ALA A O 1
ATOM 729 N N . GLN A 1 87 ? 17.548 -6.387 -26.684 1.00 86.06 87 GLN A N 1
ATOM 730 C CA . GLN A 1 87 ? 17.632 -7.021 -27.999 1.00 86.06 87 GLN A CA 1
ATOM 731 C C . GLN A 1 87 ? 17.801 -5.981 -29.113 1.00 86.06 87 GLN A C 1
ATOM 733 O O . GLN A 1 87 ? 18.713 -6.111 -29.929 1.00 86.06 87 GLN A O 1
ATOM 738 N N . SER A 1 88 ? 16.988 -4.921 -29.104 1.00 76.56 88 SER A N 1
ATOM 739 C CA . SER A 1 88 ? 17.062 -3.842 -30.100 1.00 76.56 88 SER A CA 1
ATOM 740 C C . SER A 1 88 ? 18.434 -3.156 -30.099 1.00 76.56 88 SER A C 1
ATOM 742 O O . SER A 1 88 ? 18.991 -2.846 -31.153 1.00 76.56 88 SER A O 1
ATOM 744 N N . GLN A 1 89 ? 19.027 -2.964 -28.917 1.00 78.12 89 GLN A N 1
ATOM 745 C CA . GLN A 1 89 ? 20.368 -2.401 -28.775 1.00 78.12 89 GLN A CA 1
ATOM 746 C C . GLN A 1 89 ? 21.448 -3.332 -29.353 1.00 78.12 89 GLN A C 1
ATOM 748 O O . GLN A 1 89 ? 22.340 -2.871 -30.064 1.00 78.12 89 GLN A O 1
ATOM 753 N N . LYS A 1 90 ? 21.338 -4.646 -29.125 1.00 89.56 90 LYS A N 1
ATOM 754 C CA . LYS A 1 90 ? 22.256 -5.642 -29.699 1.00 89.56 90 LYS A CA 1
ATOM 755 C C . LYS A 1 90 ? 22.172 -5.693 -31.227 1.00 89.56 90 LYS A C 1
ATOM 757 O O . LYS A 1 90 ? 23.196 -5.788 -31.900 1.00 89.56 90 LYS A O 1
ATOM 762 N N . GLU A 1 91 ? 20.965 -5.618 -31.784 1.00 85.38 91 GLU A N 1
ATOM 763 C CA . GLU A 1 91 ? 20.749 -5.557 -33.235 1.00 85.38 91 GLU A CA 1
ATOM 764 C C . GLU A 1 91 ? 21.357 -4.283 -33.837 1.00 85.38 91 GLU A C 1
ATOM 766 O O . GLU A 1 91 ? 22.023 -4.342 -34.872 1.00 85.38 91 GLU A O 1
ATOM 771 N N . LYS A 1 92 ? 21.212 -3.143 -33.149 1.00 83.56 92 LYS A N 1
ATOM 772 C CA . LYS A 1 92 ? 21.854 -1.880 -33.533 1.00 83.56 92 LYS A CA 1
ATOM 773 C C . LYS A 1 92 ? 23.380 -1.985 -33.535 1.00 83.56 92 LYS A C 1
ATOM 775 O O . LYS A 1 92 ? 24.008 -1.533 -34.489 1.00 83.56 92 LYS A O 1
ATOM 780 N N . GLU A 1 93 ? 23.979 -2.571 -32.501 1.00 87.19 93 GLU A N 1
ATOM 781 C CA . GLU A 1 93 ? 25.435 -2.758 -32.411 1.00 87.19 93 GLU A CA 1
ATOM 782 C C . GLU A 1 93 ? 25.960 -3.680 -33.518 1.00 87.19 93 GLU A C 1
ATOM 784 O O . GLU A 1 93 ? 26.954 -3.360 -34.173 1.00 87.19 93 GLU A O 1
ATOM 789 N N . MET A 1 94 ? 25.250 -4.777 -33.797 1.00 91.00 94 MET A N 1
ATOM 790 C CA . MET A 1 94 ? 25.589 -5.699 -34.883 1.00 91.00 94 MET A CA 1
ATOM 791 C C . MET A 1 94 ? 25.523 -5.011 -36.253 1.00 91.00 94 MET A C 1
ATOM 793 O O . MET A 1 94 ? 26.451 -5.135 -37.054 1.00 91.00 94 MET A O 1
ATOM 797 N N . LEU A 1 95 ? 24.452 -4.255 -36.516 1.00 86.81 95 LEU A N 1
ATOM 798 C CA . LEU A 1 95 ? 24.296 -3.519 -37.768 1.00 86.81 95 LEU A CA 1
ATOM 799 C C . LEU A 1 95 ? 25.348 -2.409 -37.904 1.00 86.81 95 LEU A C 1
ATOM 801 O O . LEU A 1 95 ? 25.889 -2.213 -38.991 1.00 86.81 95 LEU A O 1
ATOM 805 N N . GLY A 1 96 ? 25.664 -1.716 -36.806 1.00 83.25 96 GLY A N 1
ATOM 806 C CA . GLY A 1 96 ? 26.717 -0.704 -36.755 1.00 83.25 96 GLY A CA 1
ATOM 807 C C . GLY A 1 96 ? 28.089 -1.278 -37.111 1.00 83.25 96 GLY A C 1
ATOM 808 O O . GLY A 1 96 ? 28.771 -0.723 -37.971 1.00 83.25 96 GLY A O 1
ATOM 809 N N . SER A 1 97 ? 28.457 -2.426 -36.529 1.00 90.06 97 SER A N 1
ATOM 810 C CA . SER A 1 97 ? 29.704 -3.133 -36.859 1.00 90.06 97 SER A CA 1
ATOM 811 C C . SER A 1 97 ? 29.748 -3.538 -38.332 1.00 90.06 97 SER A C 1
ATOM 813 O O . SER A 1 97 ? 30.713 -3.226 -39.022 1.00 90.06 97 SER A O 1
ATOM 815 N N . PHE A 1 98 ? 28.680 -4.162 -38.842 1.00 90.31 98 PHE A N 1
ATOM 816 C CA . PHE A 1 98 ? 28.609 -4.609 -40.235 1.00 90.31 98 PHE A CA 1
ATOM 817 C C . PHE A 1 98 ? 28.780 -3.453 -41.233 1.00 90.31 98 PHE A C 1
ATOM 819 O O . PHE A 1 98 ? 29.522 -3.568 -42.211 1.00 90.31 98 PHE A O 1
ATOM 826 N N . LEU A 1 99 ? 28.106 -2.324 -40.987 1.00 84.00 99 LEU A N 1
ATOM 827 C CA . LEU A 1 99 ? 28.233 -1.137 -41.831 1.00 84.00 99 LEU A CA 1
ATOM 828 C C . LEU A 1 99 ? 29.638 -0.533 -41.746 1.00 84.00 99 LEU A C 1
ATOM 830 O O . LEU A 1 99 ? 30.201 -0.182 -42.781 1.00 84.00 99 LEU A O 1
ATOM 834 N N . SER A 1 100 ? 30.220 -0.461 -40.548 1.00 87.50 100 SER A N 1
ATOM 835 C CA . SER A 1 100 ? 31.586 0.034 -40.347 1.00 87.50 100 SER A CA 1
ATOM 836 C C . SER A 1 100 ? 32.616 -0.809 -41.109 1.00 87.50 100 SER A C 1
ATOM 838 O O . SER A 1 100 ? 33.458 -0.259 -41.820 1.00 87.50 100 SER A O 1
ATOM 840 N N . ASP A 1 101 ? 32.512 -2.138 -41.038 1.00 90.81 101 ASP A N 1
ATOM 841 C CA . ASP A 1 101 ? 33.407 -3.056 -41.752 1.00 90.81 101 ASP A CA 1
ATOM 842 C C . ASP A 1 101 ? 33.272 -2.910 -43.273 1.00 90.81 101 ASP A C 1
ATOM 844 O O . ASP A 1 101 ? 34.266 -2.896 -44.008 1.00 90.81 101 ASP A O 1
ATOM 848 N N . LYS A 1 102 ? 32.037 -2.743 -43.766 1.00 88.94 102 LYS A N 1
ATOM 849 C CA . LYS A 1 102 ? 31.783 -2.539 -45.195 1.00 88.94 102 LYS A CA 1
ATOM 850 C C . LYS A 1 102 ? 32.379 -1.223 -45.699 1.00 88.94 102 LYS A C 1
ATOM 852 O O . LYS A 1 102 ? 32.960 -1.214 -46.784 1.00 88.94 102 LYS A O 1
ATOM 857 N N . ILE A 1 103 ? 32.273 -0.142 -44.924 1.00 84.44 103 ILE A N 1
ATOM 858 C CA . ILE A 1 103 ? 32.897 1.150 -45.249 1.00 84.44 103 ILE A CA 1
ATOM 859 C C . ILE A 1 103 ? 34.416 1.001 -45.303 1.00 84.44 103 ILE A C 1
ATOM 861 O O . ILE A 1 103 ? 35.017 1.374 -46.307 1.00 84.44 103 ILE A O 1
ATOM 865 N N . ALA A 1 104 ? 35.027 0.384 -44.288 1.00 90.88 104 ALA A N 1
ATOM 866 C CA . ALA A 1 104 ? 36.474 0.179 -44.247 1.00 90.88 104 ALA A CA 1
ATOM 867 C C . ALA A 1 104 ? 36.983 -0.638 -45.452 1.00 90.88 104 ALA A C 1
ATOM 869 O O . ALA A 1 104 ? 38.028 -0.326 -46.028 1.00 90.88 104 ALA A O 1
ATOM 870 N N . SER A 1 105 ? 36.225 -1.654 -45.883 1.00 92.88 105 SER A N 1
ATOM 871 C CA . SER A 1 105 ? 36.531 -2.420 -47.099 1.00 92.88 105 SER A CA 1
ATOM 872 C C . SER A 1 105 ? 36.489 -1.548 -48.356 1.00 92.88 105 SER A C 1
ATOM 874 O O . SER A 1 105 ? 37.412 -1.603 -49.166 1.00 92.88 105 SER A O 1
ATOM 876 N N . LEU A 1 106 ? 35.445 -0.730 -48.518 1.00 87.06 106 LEU A N 1
ATOM 877 C CA . LEU A 1 106 ? 35.300 0.149 -49.681 1.00 87.06 106 LEU A CA 1
ATOM 878 C C . LEU A 1 106 ? 36.378 1.242 -49.713 1.00 87.06 106 LEU A C 1
ATOM 880 O O . LEU A 1 106 ? 36.919 1.545 -50.774 1.00 87.06 106 LEU A O 1
ATOM 884 N N . GLU A 1 107 ? 36.744 1.806 -48.560 1.00 88.19 107 GLU A N 1
ATOM 885 C CA . GLU A 1 107 ? 37.828 2.790 -48.454 1.00 88.19 107 GLU A CA 1
ATOM 886 C C . GLU A 1 107 ? 39.184 2.192 -48.849 1.00 88.19 107 GLU A C 1
ATOM 888 O O . GLU A 1 107 ? 39.977 2.841 -49.540 1.00 88.19 107 GLU A O 1
ATOM 893 N N . LYS A 1 108 ? 39.433 0.931 -48.479 1.00 94.44 108 LYS A N 1
ATOM 894 C CA . LYS A 1 108 ? 40.633 0.193 -48.882 1.00 94.44 108 LYS A CA 1
ATOM 895 C C . LYS A 1 108 ? 40.683 -0.037 -50.396 1.00 94.44 108 LYS A C 1
ATOM 897 O O . LYS A 1 108 ? 41.726 0.205 -51.008 1.00 94.44 108 LYS A O 1
ATOM 902 N N . ASP A 1 109 ? 39.576 -0.460 -51.001 1.00 89.75 109 ASP A N 1
ATOM 903 C CA . ASP A 1 109 ? 39.492 -0.706 -52.447 1.00 89.75 109 ASP A CA 1
ATOM 904 C C . ASP A 1 109 ? 39.640 0.595 -53.257 1.00 89.75 109 ASP A C 1
ATOM 906 O O . ASP A 1 109 ? 40.333 0.636 -54.283 1.00 89.75 109 ASP A O 1
ATOM 910 N N . LEU A 1 110 ? 39.066 1.694 -52.757 1.00 87.25 110 LEU A N 1
ATOM 911 C CA . LEU A 1 110 ? 39.233 3.029 -53.330 1.00 87.25 110 LEU A CA 1
ATOM 912 C C . LEU A 1 110 ? 40.701 3.478 -53.278 1.00 87.25 110 LEU A C 1
ATOM 914 O O . 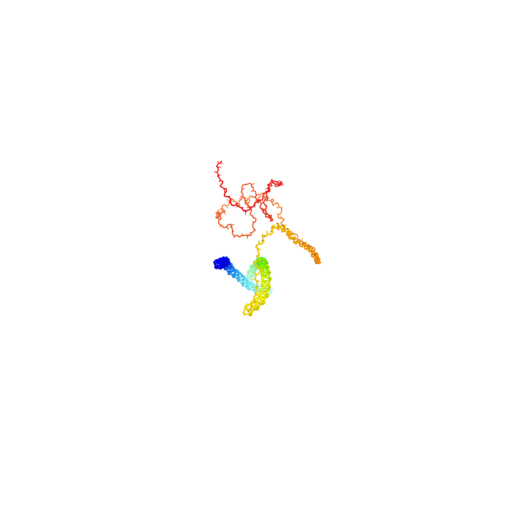LEU A 1 110 ? 41.232 3.986 -54.270 1.00 87.25 110 LEU A O 1
ATOM 918 N N . LEU A 1 111 ? 41.379 3.269 -52.145 1.00 91.75 111 LEU A N 1
ATOM 919 C CA . LEU A 1 111 ? 42.794 3.606 -51.990 1.00 91.75 111 LEU A CA 1
ATOM 920 C C . LEU A 1 111 ? 43.674 2.793 -52.949 1.00 91.75 111 LEU A C 1
ATOM 922 O O . LEU A 1 111 ? 44.536 3.367 -53.619 1.00 91.75 111 LEU A O 1
ATOM 926 N N . ALA A 1 112 ? 43.427 1.486 -53.067 1.00 91.81 112 ALA A N 1
ATOM 927 C CA . ALA A 1 112 ? 44.133 0.620 -54.009 1.00 91.81 112 ALA A CA 1
ATOM 928 C C . ALA A 1 112 ? 43.940 1.088 -55.462 1.00 91.81 112 ALA A C 1
ATOM 930 O O . ALA A 1 112 ? 44.904 1.177 -56.227 1.00 91.81 112 ALA A O 1
ATOM 931 N N . THR A 1 113 ? 42.717 1.481 -55.826 1.00 88.50 113 THR A N 1
ATOM 932 C CA . THR A 1 113 ? 42.412 2.009 -57.165 1.00 88.50 113 THR A CA 1
ATOM 933 C C . THR A 1 113 ? 43.140 3.330 -57.435 1.00 88.50 113 THR A C 1
ATOM 935 O O . THR A 1 113 ? 43.713 3.516 -58.510 1.00 88.50 113 THR A O 1
ATOM 938 N N . ARG A 1 114 ? 43.210 4.235 -56.448 1.00 86.62 114 ARG A N 1
ATOM 939 C CA . ARG A 1 114 ? 43.974 5.494 -56.559 1.00 86.62 114 ARG A CA 1
ATOM 940 C C . ARG A 1 114 ? 45.475 5.253 -56.728 1.00 86.62 114 ARG A C 1
ATOM 942 O O . ARG A 1 114 ? 46.113 5.933 -57.529 1.00 86.62 114 ARG A O 1
ATOM 949 N N . GLN A 1 115 ? 46.039 4.270 -56.027 1.00 94.06 115 GLN A N 1
ATOM 950 C CA . GLN A 1 115 ? 47.442 3.876 -56.198 1.00 94.06 115 GLN A CA 1
ATOM 951 C C . GLN A 1 115 ? 47.707 3.302 -57.594 1.00 94.06 115 GLN A C 1
ATOM 953 O O . GLN A 1 115 ? 48.693 3.667 -58.235 1.00 94.06 115 GLN A O 1
ATOM 958 N N . GLN A 1 116 ? 46.806 2.453 -58.098 1.00 90.75 116 GLN A N 1
ATOM 959 C CA . GLN A 1 116 ? 46.900 1.913 -59.453 1.00 90.75 116 GLN A CA 1
ATOM 960 C C . GLN A 1 116 ? 46.841 3.025 -60.510 1.00 90.75 116 GLN A C 1
ATOM 962 O O . GLN A 1 116 ? 47.639 3.015 -61.448 1.00 90.75 116 GLN A O 1
ATOM 967 N N . LYS A 1 117 ? 45.955 4.014 -60.328 1.00 85.94 117 LYS A N 1
ATOM 968 C CA . LYS A 1 117 ? 45.878 5.205 -61.184 1.00 85.94 117 LYS A CA 1
ATOM 969 C C . LYS A 1 117 ? 47.198 5.978 -61.208 1.00 85.94 117 LYS A C 1
ATOM 971 O O . LYS A 1 117 ? 47.716 6.239 -62.289 1.00 85.94 117 LYS A O 1
ATOM 976 N N . MET A 1 118 ? 47.764 6.294 -60.039 1.00 88.94 118 MET A N 1
ATOM 977 C CA . MET A 1 118 ? 49.049 7.003 -59.941 1.00 88.94 118 MET A CA 1
ATOM 978 C C . MET A 1 118 ? 50.181 6.247 -60.642 1.00 88.94 118 MET A C 1
ATOM 980 O O . MET A 1 118 ? 50.993 6.857 -61.334 1.00 88.94 118 MET A O 1
ATOM 984 N N . LYS A 1 119 ? 50.228 4.916 -60.499 1.00 92.56 119 LYS A N 1
ATOM 985 C CA . LYS A 1 119 ? 51.225 4.084 -61.182 1.00 92.56 119 LYS A CA 1
ATOM 986 C C . LYS A 1 119 ? 51.086 4.169 -62.704 1.00 92.56 119 LYS A C 1
ATOM 988 O O . LYS A 1 119 ? 52.081 4.373 -63.389 1.00 92.56 119 LYS A O 1
ATOM 993 N N . LEU A 1 120 ? 49.859 4.062 -63.217 1.00 85.81 120 LEU A N 1
ATOM 994 C CA . LEU A 1 120 ? 49.574 4.204 -64.646 1.00 85.81 120 LEU A CA 1
ATOM 995 C C . LEU A 1 120 ? 49.980 5.593 -65.168 1.00 85.81 120 LEU A C 1
ATOM 997 O O . LEU A 1 120 ? 50.648 5.684 -66.195 1.00 85.81 120 LEU A O 1
ATOM 1001 N N . GLU A 1 121 ? 49.657 6.665 -64.440 1.00 83.44 121 GLU A N 1
ATOM 1002 C CA . GLU A 1 121 ? 50.052 8.033 -64.807 1.00 83.44 121 GLU A CA 1
ATOM 1003 C C . GLU A 1 121 ? 51.578 8.216 -64.835 1.00 83.44 121 GLU A C 1
ATOM 1005 O O . GLU A 1 121 ? 52.109 8.847 -65.754 1.00 83.44 121 GLU A O 1
ATOM 1010 N N . PHE A 1 122 ? 52.297 7.621 -63.879 1.00 90.12 122 PHE A N 1
ATOM 1011 C CA . PHE A 1 122 ? 53.761 7.604 -63.862 1.00 90.12 122 PHE A CA 1
ATOM 1012 C C . PHE A 1 122 ? 54.347 6.834 -65.057 1.00 90.12 122 PHE A C 1
ATOM 1014 O O . PHE A 1 122 ? 55.227 7.345 -65.755 1.00 90.12 122 PHE A O 1
ATOM 1021 N N . ASP A 1 123 ? 53.831 5.635 -65.335 1.00 86.00 123 ASP A N 1
ATOM 1022 C CA . ASP A 1 123 ? 54.254 4.812 -66.472 1.00 86.00 123 ASP A CA 1
ATOM 1023 C C . ASP A 1 123 ? 54.001 5.535 -67.811 1.00 86.00 123 ASP A C 1
ATOM 1025 O O . ASP A 1 123 ? 54.852 5.506 -68.703 1.00 86.00 123 ASP A O 1
ATOM 1029 N N . MET A 1 124 ? 52.887 6.264 -67.938 1.00 78.19 124 MET A N 1
ATOM 1030 C CA . MET A 1 124 ? 52.568 7.080 -69.116 1.00 78.19 124 MET A CA 1
ATOM 1031 C C . MET A 1 124 ? 53.558 8.223 -69.320 1.00 78.19 124 MET A C 1
ATOM 1033 O O . MET A 1 124 ? 54.035 8.416 -70.439 1.00 78.19 124 MET A O 1
ATOM 1037 N N . ASN A 1 125 ? 53.898 8.958 -68.260 1.00 85.50 125 ASN A N 1
ATOM 1038 C CA . ASN A 1 125 ? 54.896 10.023 -68.350 1.00 85.50 125 ASN A CA 1
ATOM 1039 C C . ASN A 1 125 ? 56.259 9.472 -68.804 1.00 85.50 125 ASN A C 1
ATOM 1041 O O . ASN A 1 125 ? 56.908 10.075 -69.659 1.00 85.50 125 ASN A O 1
ATOM 1045 N N . ASN A 1 126 ? 56.651 8.284 -68.331 1.00 84.88 126 ASN A N 1
ATOM 1046 C CA . ASN A 1 126 ? 57.875 7.613 -68.781 1.00 84.88 126 ASN A CA 1
ATOM 1047 C C . ASN A 1 126 ? 57.816 7.189 -70.259 1.00 84.88 126 ASN A C 1
ATOM 1049 O O . ASN A 1 126 ? 58.800 7.343 -70.986 1.00 84.88 126 ASN A O 1
ATOM 1053 N N . ILE A 1 127 ? 56.680 6.660 -70.731 1.00 80.12 127 ILE A N 1
ATOM 1054 C CA . ILE A 1 127 ? 56.490 6.295 -72.147 1.00 80.12 127 ILE A CA 1
ATOM 1055 C C . ILE A 1 127 ? 56.543 7.544 -73.037 1.00 80.12 127 ILE A C 1
ATOM 1057 O O . ILE A 1 127 ? 57.220 7.530 -74.068 1.00 80.12 127 ILE A O 1
ATOM 1061 N N . ALA A 1 128 ? 55.880 8.631 -72.633 1.00 75.44 128 ALA A N 1
ATOM 1062 C CA . ALA A 1 128 ? 55.921 9.908 -73.341 1.00 75.44 128 ALA A CA 1
ATOM 1063 C C . ALA A 1 128 ? 57.353 10.469 -73.420 1.00 75.44 128 ALA A C 1
ATOM 1065 O O . ALA A 1 128 ? 57.773 10.948 -74.472 1.00 75.44 128 ALA A O 1
ATOM 1066 N N . GLN A 1 129 ? 58.144 10.329 -72.352 1.00 81.31 129 GLN A N 1
ATOM 1067 C CA . GLN A 1 129 ? 59.550 10.733 -72.342 1.00 81.31 129 GLN A CA 1
ATOM 1068 C C . GLN A 1 129 ? 60.426 9.852 -73.252 1.00 81.31 129 GLN A C 1
ATOM 1070 O O . GLN A 1 129 ? 61.290 10.373 -73.955 1.00 81.31 129 GLN A O 1
ATOM 1075 N N . ARG A 1 130 ? 60.184 8.531 -73.314 1.00 77.00 130 ARG A N 1
ATOM 1076 C CA . ARG A 1 130 ? 60.883 7.631 -74.259 1.00 77.00 130 ARG A CA 1
ATOM 1077 C C . ARG A 1 130 ? 60.550 7.939 -75.719 1.00 77.00 130 ARG A C 1
ATOM 1079 O O . ARG A 1 130 ? 61.440 7.867 -76.560 1.00 77.00 130 ARG A O 1
ATOM 1086 N N . ARG A 1 131 ? 59.308 8.328 -76.028 1.00 67.31 131 ARG A N 1
ATOM 1087 C CA . ARG A 1 131 ? 58.930 8.802 -77.373 1.00 67.31 131 ARG A CA 1
ATOM 1088 C C . ARG A 1 131 ? 59.725 10.017 -77.822 1.00 67.31 131 ARG A C 1
ATOM 1090 O O . ARG A 1 131 ? 60.068 10.097 -78.993 1.00 67.31 131 ARG A O 1
ATOM 1097 N N . ALA A 1 132 ? 60.011 10.945 -76.910 1.00 66.00 132 ALA A N 1
ATOM 1098 C CA . ALA A 1 132 ? 60.818 12.118 -77.228 1.00 66.00 132 ALA A CA 1
ATOM 1099 C C . ALA A 1 132 ? 62.274 11.757 -77.601 1.00 66.00 132 ALA A C 1
ATOM 1101 O O . ALA A 1 132 ? 62.950 12.566 -78.228 1.00 66.00 132 ALA A O 1
ATOM 1102 N N . LEU A 1 133 ? 62.747 10.556 -77.237 1.00 64.19 133 LEU A N 1
ATOM 1103 C CA . LEU A 1 133 ? 64.105 10.069 -77.503 1.00 64.19 133 LEU A CA 1
ATOM 1104 C C . LEU A 1 133 ? 64.194 9.131 -78.726 1.00 64.19 133 LEU A C 1
ATOM 1106 O O . LEU A 1 133 ? 65.193 9.170 -79.438 1.00 64.19 133 LEU A O 1
ATOM 1110 N N . ASP A 1 134 ? 63.161 8.330 -79.008 1.00 58.09 134 ASP A N 1
ATOM 1111 C CA . ASP A 1 134 ? 63.136 7.347 -80.106 1.00 58.09 134 ASP A CA 1
ATOM 1112 C C . ASP A 1 134 ? 62.423 7.903 -81.367 1.00 58.09 134 ASP A C 1
ATOM 1114 O O . ASP A 1 134 ? 61.336 7.456 -81.742 1.00 58.09 134 ASP A O 1
ATOM 1118 N N . SER A 1 135 ? 63.034 8.877 -82.054 1.00 49.25 135 SER A N 1
ATOM 1119 C CA . SER A 1 135 ? 62.594 9.359 -83.380 1.00 49.25 135 SER A CA 1
ATOM 1120 C C . SER A 1 135 ? 63.134 8.463 -84.507 1.00 49.25 135 SER A C 1
ATOM 1122 O O . SER A 1 135 ? 63.967 8.896 -85.300 1.00 49.25 135 SER A O 1
ATOM 1124 N N . ASP A 1 136 ? 62.665 7.214 -84.586 1.00 53.38 136 ASP A N 1
ATOM 1125 C CA . ASP A 1 136 ? 62.955 6.320 -85.716 1.00 53.38 136 ASP A CA 1
ATOM 1126 C C . ASP A 1 136 ? 61.700 5.516 -86.120 1.00 53.38 136 ASP A C 1
ATOM 1128 O O . ASP A 1 136 ? 61.062 4.838 -85.306 1.00 53.38 136 ASP A O 1
ATOM 1132 N N . ASN A 1 137 ? 61.311 5.632 -87.395 1.00 55.03 137 ASN A N 1
ATOM 1133 C CA . ASN A 1 137 ? 59.941 5.443 -87.910 1.00 55.03 137 ASN A CA 1
ATOM 1134 C C . ASN A 1 137 ? 59.305 4.043 -87.726 1.00 55.03 137 ASN A C 1
ATOM 1136 O O . ASN A 1 137 ? 58.097 3.897 -87.907 1.00 55.03 137 ASN A O 1
ATOM 1140 N N . GLY A 1 138 ? 60.065 3.012 -87.342 1.00 56.69 138 GLY A N 1
ATOM 1141 C CA . GLY A 1 138 ? 59.555 1.644 -87.157 1.00 56.69 138 GLY A CA 1
ATOM 1142 C C . GLY A 1 138 ? 58.908 1.364 -85.793 1.00 56.69 138 GLY A C 1
ATOM 1143 O O . GLY A 1 138 ? 58.039 0.501 -85.694 1.00 56.69 138 GLY A O 1
ATOM 1144 N N . LYS A 1 139 ? 59.282 2.096 -84.731 1.00 63.16 139 LYS A N 1
ATOM 1145 C CA . LYS A 1 139 ? 58.746 1.878 -83.367 1.00 63.16 139 LYS A CA 1
ATOM 1146 C C . LYS A 1 139 ? 57.433 2.621 -83.102 1.00 63.16 139 LYS A C 1
ATOM 1148 O O . LYS A 1 139 ? 56.751 2.335 -82.117 1.00 63.16 139 LYS A O 1
ATOM 1153 N N . MET A 1 140 ? 57.058 3.548 -83.983 1.00 68.12 140 MET A N 1
ATOM 1154 C CA . MET A 1 140 ? 55.924 4.450 -83.774 1.00 68.12 140 MET A CA 1
ATOM 1155 C C . MET A 1 140 ? 54.566 3.727 -83.755 1.00 68.12 140 MET A C 1
ATOM 1157 O O . MET A 1 140 ? 53.678 4.113 -82.999 1.00 68.12 140 MET A O 1
ATOM 1161 N N . SER A 1 141 ? 54.386 2.651 -84.529 1.00 73.81 141 SER A N 1
ATOM 1162 C CA .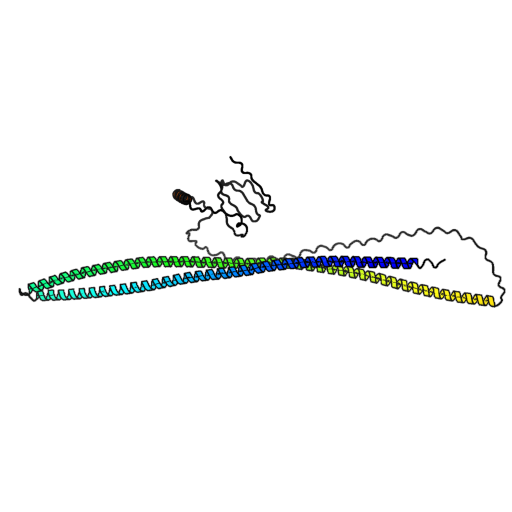 SER A 1 141 ? 53.110 1.915 -84.580 1.00 73.81 141 SER A CA 1
ATOM 1163 C C . SER A 1 141 ? 52.815 1.151 -83.282 1.00 73.81 141 SER A C 1
ATOM 1165 O O . SER A 1 141 ? 51.729 1.295 -82.722 1.00 73.81 141 SER A O 1
ATOM 1167 N N . THR A 1 142 ? 53.788 0.406 -82.747 1.00 75.81 142 THR A N 1
ATOM 1168 C CA . THR A 1 142 ? 53.666 -0.303 -81.458 1.00 75.81 142 THR A CA 1
ATOM 1169 C C . THR A 1 142 ? 53.451 0.676 -80.310 1.00 75.81 142 THR A C 1
ATOM 1171 O O . THR A 1 142 ? 52.618 0.457 -79.433 1.00 75.81 142 THR A O 1
ATOM 1174 N N . ILE A 1 143 ? 54.174 1.794 -80.345 1.00 73.38 143 ILE A N 1
ATOM 1175 C CA . ILE A 1 143 ? 54.048 2.880 -79.382 1.00 73.38 143 ILE A CA 1
ATOM 1176 C C . ILE A 1 143 ? 52.648 3.519 -79.433 1.00 73.38 143 ILE A C 1
ATOM 1178 O O . ILE A 1 143 ? 52.088 3.828 -78.379 1.00 73.38 143 ILE A O 1
ATOM 1182 N N . LYS A 1 144 ? 52.072 3.702 -80.627 1.00 79.31 144 LYS A N 1
ATOM 1183 C CA . LYS A 1 144 ? 50.710 4.226 -80.805 1.00 79.31 144 LYS A CA 1
ATOM 1184 C C . LYS A 1 144 ? 49.655 3.249 -80.275 1.00 79.31 144 LYS A C 1
ATOM 1186 O O . LYS A 1 144 ? 48.765 3.668 -79.548 1.00 79.31 144 LYS A O 1
ATOM 1191 N N . HIS A 1 145 ? 49.798 1.950 -80.552 1.00 79.06 145 HIS A N 1
ATOM 1192 C CA . HIS A 1 145 ? 48.876 0.926 -80.045 1.00 79.06 145 HIS A CA 1
ATOM 1193 C C . HIS A 1 145 ? 48.920 0.779 -78.512 1.00 79.06 145 HIS A C 1
ATOM 1195 O O . HIS A 1 145 ? 47.888 0.586 -77.872 1.00 79.06 145 HIS A O 1
ATOM 1201 N N . LEU A 1 146 ? 50.106 0.889 -77.900 1.00 79.44 146 LEU A N 1
ATOM 1202 C CA . LEU A 1 146 ? 50.241 0.880 -76.438 1.00 79.44 146 LEU A CA 1
ATOM 1203 C C . LEU A 1 146 ? 49.622 2.120 -75.789 1.00 79.44 146 LEU A C 1
ATOM 1205 O O . LEU A 1 146 ? 49.043 2.009 -74.713 1.00 79.44 146 LEU A O 1
ATOM 1209 N N . GLU A 1 147 ? 49.720 3.282 -76.433 1.00 80.31 147 GLU A N 1
ATOM 1210 C CA . GLU A 1 147 ? 49.064 4.495 -75.946 1.00 80.31 147 GLU A CA 1
ATOM 1211 C C . GLU A 1 147 ? 47.546 4.404 -76.050 1.00 80.31 147 GLU A C 1
ATOM 1213 O O . GLU A 1 147 ? 46.871 4.790 -75.107 1.00 80.31 147 GLU A O 1
ATOM 1218 N N . GLU A 1 148 ? 47.012 3.838 -77.129 1.00 87.94 148 GLU A N 1
ATOM 1219 C CA . GLU A 1 148 ? 45.574 3.596 -77.266 1.00 87.94 148 GLU A CA 1
ATOM 1220 C C . GLU A 1 148 ? 45.057 2.669 -76.154 1.00 87.94 148 GLU A C 1
ATOM 1222 O O . GLU A 1 148 ? 44.187 3.068 -75.383 1.00 87.94 148 GLU A O 1
ATOM 1227 N N . LYS A 1 149 ? 45.696 1.504 -75.948 1.00 84.50 149 LYS A N 1
ATOM 1228 C CA . LYS A 1 149 ? 45.368 0.602 -74.823 1.00 84.50 149 LYS A CA 1
ATOM 1229 C C . LYS A 1 149 ? 45.471 1.285 -73.462 1.00 84.50 149 LYS A C 1
ATOM 1231 O O . LYS A 1 149 ? 44.709 0.972 -72.548 1.00 84.50 149 LYS A O 1
ATOM 1236 N N . TYR A 1 150 ? 46.436 2.184 -73.305 1.00 81.19 150 TYR A N 1
ATOM 1237 C CA . TYR A 1 150 ? 46.602 2.945 -72.080 1.00 81.19 150 TYR A CA 1
ATOM 1238 C C . TYR A 1 150 ? 45.477 3.971 -71.888 1.00 81.19 150 TYR A C 1
ATOM 1240 O O . TYR A 1 150 ? 44.952 4.077 -70.781 1.00 81.19 150 TYR A O 1
ATOM 1248 N N . GLN A 1 151 ? 45.089 4.713 -72.931 1.00 86.75 151 GLN A N 1
ATOM 1249 C CA . GLN A 1 151 ? 43.978 5.664 -72.845 1.00 86.75 151 GLN A CA 1
ATOM 1250 C C . GLN A 1 151 ? 42.663 4.942 -72.541 1.00 86.75 151 GLN A C 1
ATOM 1252 O O . GLN A 1 151 ? 41.919 5.404 -71.677 1.00 86.75 151 GLN A O 1
ATOM 1257 N N . ASP A 1 152 ? 42.432 3.771 -73.138 1.00 89.12 152 ASP A N 1
ATOM 1258 C CA . ASP A 1 152 ? 41.278 2.923 -72.825 1.00 89.12 152 ASP A CA 1
ATOM 1259 C C . ASP A 1 152 ? 41.292 2.469 -71.360 1.00 89.12 152 ASP A C 1
ATOM 1261 O O . ASP A 1 152 ? 40.294 2.605 -70.648 1.00 89.12 152 ASP A O 1
ATOM 1265 N N . ALA A 1 153 ? 42.440 1.988 -70.866 1.00 83.44 153 ALA A N 1
ATOM 1266 C CA . ALA A 1 153 ? 42.592 1.593 -69.467 1.00 83.44 153 ALA A CA 1
ATOM 1267 C C . ALA A 1 153 ? 42.398 2.781 -68.510 1.00 83.44 153 ALA A C 1
ATOM 1269 O O . ALA A 1 153 ? 41.739 2.641 -67.479 1.00 83.44 153 ALA A O 1
ATOM 1270 N N . LYS A 1 154 ? 42.924 3.962 -68.853 1.00 84.56 154 LYS A N 1
ATOM 1271 C CA . LYS A 1 154 ? 42.767 5.197 -68.076 1.00 84.56 154 LYS A CA 1
ATOM 1272 C C . LYS A 1 154 ? 41.306 5.639 -68.026 1.00 84.56 154 LYS A C 1
ATOM 1274 O O . LYS A 1 154 ? 40.826 5.984 -66.947 1.00 84.56 154 LYS A O 1
ATOM 1279 N N . MET A 1 155 ? 40.601 5.602 -69.157 1.00 89.62 155 MET A N 1
ATOM 1280 C CA . MET A 1 155 ? 39.180 5.942 -69.233 1.00 89.62 155 MET A CA 1
ATOM 1281 C C . MET A 1 155 ? 38.334 4.940 -68.438 1.00 89.62 155 MET A C 1
ATOM 1283 O O . MET A 1 155 ? 37.517 5.344 -67.615 1.00 89.62 155 MET A O 1
ATOM 1287 N N . SER A 1 156 ? 38.583 3.638 -68.603 1.00 91.19 156 SER A N 1
ATOM 1288 C CA . SER A 1 156 ? 37.904 2.581 -67.843 1.00 91.19 156 SER A CA 1
ATOM 1289 C C . SER A 1 156 ? 38.105 2.739 -66.330 1.00 91.19 156 SER A C 1
ATOM 1291 O O . SER A 1 156 ? 37.148 2.650 -65.559 1.00 91.19 156 SER A O 1
ATOM 1293 N N . LEU A 1 157 ? 39.331 3.049 -65.892 1.00 84.56 157 LEU A N 1
ATOM 1294 C CA . LEU A 1 157 ? 39.639 3.261 -64.478 1.00 84.56 157 LEU A CA 1
ATOM 1295 C C . LEU A 1 157 ? 39.016 4.557 -63.931 1.00 84.56 157 LEU A C 1
ATOM 1297 O O . LEU A 1 157 ? 38.598 4.591 -62.773 1.00 84.56 157 LEU A O 1
ATOM 1301 N N . ALA A 1 158 ? 38.921 5.610 -64.752 1.00 85.81 158 ALA A N 1
ATO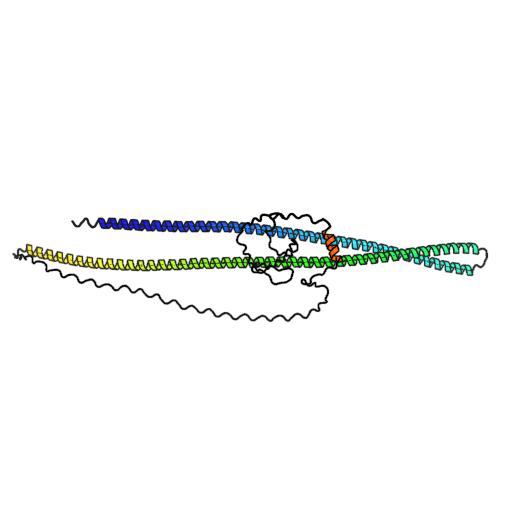M 1302 C CA . ALA A 1 158 ? 38.229 6.848 -64.398 1.00 85.81 158 ALA A CA 1
ATOM 1303 C C . ALA A 1 158 ? 36.725 6.614 -64.188 1.00 85.81 158 ALA A C 1
ATOM 1305 O O . ALA A 1 158 ? 36.209 6.994 -63.139 1.00 85.81 158 ALA A O 1
ATOM 1306 N N . ILE A 1 159 ? 36.063 5.902 -65.109 1.00 90.38 159 ILE A N 1
ATOM 1307 C CA . ILE A 1 159 ? 34.643 5.524 -64.990 1.00 90.38 159 ILE A CA 1
ATOM 1308 C C . ILE A 1 159 ? 34.411 4.706 -63.716 1.00 90.38 159 ILE A C 1
ATOM 1310 O O . ILE A 1 159 ? 33.517 5.023 -62.934 1.00 90.38 159 ILE A O 1
ATOM 1314 N N . LYS A 1 160 ? 35.253 3.696 -63.459 1.00 89.81 160 LYS A N 1
ATOM 1315 C CA . LYS A 1 160 ? 35.149 2.870 -62.247 1.00 89.81 160 LYS A CA 1
ATOM 1316 C C . LYS A 1 160 ? 35.356 3.684 -60.965 1.00 89.81 160 LYS A C 1
ATOM 1318 O O . LYS A 1 160 ? 34.696 3.431 -59.963 1.00 89.81 160 LYS A O 1
ATOM 1323 N N . THR A 1 161 ? 36.267 4.658 -60.981 1.00 81.75 161 THR A N 1
ATOM 1324 C CA . THR A 1 161 ? 36.493 5.546 -59.829 1.00 81.75 161 THR A CA 1
ATOM 1325 C C . THR A 1 161 ? 35.258 6.402 -59.557 1.00 81.75 161 THR A C 1
ATOM 1327 O O . THR A 1 161 ? 34.818 6.478 -58.415 1.00 81.75 161 THR A O 1
ATOM 1330 N N . GLU A 1 162 ? 34.662 6.984 -60.597 1.00 90.12 162 GLU A N 1
ATOM 1331 C CA . GLU A 1 162 ? 33.448 7.795 -60.478 1.00 90.12 162 GLU A CA 1
ATOM 1332 C C . GLU A 1 162 ? 32.235 6.965 -60.022 1.00 90.12 162 GLU A C 1
ATOM 1334 O O . GLU A 1 162 ? 31.412 7.437 -59.238 1.00 90.12 162 GLU A O 1
ATOM 1339 N N . GLU A 1 163 ? 32.120 5.715 -60.477 1.00 89.25 163 GLU A N 1
ATOM 1340 C CA . GLU A 1 163 ? 31.087 4.780 -60.020 1.00 89.25 163 GLU A CA 1
ATOM 1341 C C . GLU A 1 163 ? 31.235 4.451 -58.526 1.00 89.25 163 GLU A C 1
ATOM 1343 O O . GLU A 1 163 ? 30.266 4.580 -57.776 1.00 89.25 163 GLU A O 1
ATOM 1348 N N . MET A 1 164 ? 32.450 4.135 -58.064 1.00 81.06 164 MET A N 1
ATOM 1349 C CA . MET A 1 164 ? 32.714 3.910 -56.637 1.00 81.06 164 MET A CA 1
ATOM 1350 C C . MET A 1 164 ? 32.475 5.173 -55.797 1.00 81.06 164 MET A C 1
ATOM 1352 O O . MET A 1 164 ? 31.938 5.086 -54.695 1.00 81.06 164 MET A O 1
ATOM 1356 N N . GLU A 1 165 ? 32.835 6.361 -56.291 1.00 85.44 165 GLU A N 1
ATOM 1357 C CA . GLU A 1 165 ? 32.581 7.627 -55.586 1.00 85.44 165 GLU A CA 1
ATOM 1358 C C . GLU A 1 165 ? 31.078 7.935 -55.475 1.00 85.44 165 GLU A C 1
ATOM 1360 O O . GLU A 1 165 ? 30.619 8.408 -54.425 1.00 85.44 165 GLU A O 1
ATOM 1365 N N . ARG A 1 166 ? 30.287 7.595 -56.503 1.00 89.62 166 ARG A N 1
ATOM 1366 C CA . ARG A 1 166 ? 28.818 7.643 -56.445 1.00 89.62 166 ARG A CA 1
ATOM 1367 C C . ARG A 1 166 ? 28.253 6.649 -55.431 1.00 89.62 166 ARG A C 1
ATOM 1369 O O . ARG A 1 166 ? 27.390 7.033 -54.639 1.00 89.62 166 ARG A O 1
ATOM 1376 N N . GLU A 1 167 ? 28.752 5.414 -55.399 1.00 87.75 167 GLU A N 1
ATOM 1377 C CA . GLU A 1 167 ? 28.305 4.394 -54.441 1.00 87.75 167 GLU A CA 1
ATOM 1378 C C . GLU A 1 167 ? 28.630 4.791 -52.992 1.00 87.75 167 GLU A C 1
ATOM 1380 O O . GLU A 1 167 ? 27.749 4.766 -52.131 1.00 87.75 167 GLU A O 1
ATOM 1385 N N . VAL A 1 168 ? 29.852 5.266 -52.722 1.00 79.06 168 VAL A N 1
ATOM 1386 C CA . VAL A 1 168 ? 30.254 5.779 -51.399 1.00 79.06 168 VAL A CA 1
ATOM 1387 C C . VAL A 1 168 ? 29.376 6.958 -50.973 1.00 79.06 168 VAL A C 1
ATOM 1389 O O . VAL A 1 168 ? 28.964 7.032 -49.814 1.00 79.06 168 VAL A O 1
ATOM 1392 N N . SER A 1 169 ? 29.052 7.870 -51.892 1.00 88.56 169 SER A N 1
ATOM 1393 C CA . SER A 1 169 ? 28.172 9.009 -51.598 1.00 88.56 169 SER A CA 1
ATOM 1394 C C . SER A 1 169 ? 26.742 8.562 -51.282 1.00 88.56 169 SER A C 1
ATOM 1396 O O . SER A 1 169 ? 26.137 9.055 -50.327 1.00 88.56 169 SER A O 1
ATOM 1398 N N . SER A 1 170 ? 26.222 7.580 -52.025 1.00 91.69 170 SER A N 1
ATOM 1399 C CA . SER A 1 170 ? 24.916 6.970 -51.756 1.00 91.69 170 SER A CA 1
ATOM 1400 C C . SER A 1 170 ? 24.882 6.293 -50.382 1.00 91.69 170 SER A C 1
ATOM 1402 O O . SER A 1 170 ? 23.977 6.551 -49.588 1.00 91.69 170 SER A O 1
ATOM 1404 N N . LEU A 1 171 ? 25.902 5.496 -50.046 1.00 82.44 171 LEU A N 1
ATOM 1405 C CA . LEU A 1 171 ? 25.991 4.816 -48.751 1.00 82.44 171 LEU A CA 1
ATOM 1406 C C . LEU A 1 171 ? 26.101 5.806 -47.586 1.00 82.44 171 LEU A C 1
ATOM 1408 O O . LEU A 1 171 ? 25.414 5.633 -46.581 1.00 82.44 171 LEU A O 1
ATOM 1412 N N . LYS A 1 172 ? 26.888 6.881 -47.726 1.00 80.00 172 LYS A N 1
ATOM 1413 C CA . LYS A 1 172 ? 26.959 7.958 -46.721 1.00 80.00 172 LYS A CA 1
ATOM 1414 C C . LYS A 1 172 ? 25.603 8.626 -46.498 1.00 80.00 172 LYS A C 1
ATOM 1416 O O . LYS A 1 172 ? 25.233 8.883 -45.353 1.00 80.00 172 LYS A O 1
ATOM 1421 N N . SER A 1 173 ? 24.844 8.865 -47.569 1.00 89.12 173 SER A N 1
ATOM 1422 C CA . SER A 1 173 ? 23.482 9.399 -47.470 1.00 89.12 173 SER A CA 1
ATOM 1423 C C . SER A 1 173 ? 22.544 8.432 -46.736 1.00 89.12 173 SER A C 1
ATOM 1425 O O . SER A 1 173 ? 21.844 8.846 -45.812 1.00 89.12 173 SER A O 1
ATOM 1427 N N . GLN A 1 174 ? 22.591 7.134 -47.059 1.00 82.38 174 GLN A N 1
ATOM 1428 C CA . GLN A 1 174 ? 21.794 6.114 -46.367 1.00 82.38 174 GLN A CA 1
ATOM 1429 C C . GLN A 1 174 ? 22.148 5.996 -44.879 1.00 82.38 174 GLN A C 1
ATOM 1431 O O . GLN A 1 174 ? 21.249 5.846 -44.052 1.00 82.38 174 GLN A O 1
ATOM 1436 N N . ILE A 1 175 ? 23.435 6.080 -44.524 1.00 77.00 175 ILE A N 1
ATOM 1437 C CA . ILE A 1 175 ? 23.893 6.094 -43.126 1.00 77.00 175 ILE A CA 1
ATOM 1438 C C . ILE A 1 175 ? 23.327 7.314 -42.408 1.00 77.00 175 ILE A C 1
ATOM 1440 O O . ILE A 1 175 ? 22.661 7.153 -41.393 1.00 77.00 175 ILE A O 1
ATOM 1444 N N . SER A 1 176 ? 23.470 8.510 -42.983 1.00 86.69 176 SER A N 1
ATOM 1445 C CA . SER A 1 176 ? 22.935 9.742 -42.391 1.00 86.69 176 SER A CA 1
ATOM 1446 C C . SER A 1 176 ? 21.412 9.686 -42.182 1.00 86.69 176 SER A C 1
ATOM 1448 O O . SER A 1 176 ? 20.896 10.103 -41.138 1.00 86.69 176 SER A O 1
ATOM 1450 N N . GLN A 1 177 ? 20.677 9.104 -43.136 1.00 84.00 177 GLN A N 1
ATOM 1451 C CA . GLN A 1 177 ? 19.235 8.895 -43.012 1.00 84.00 177 GLN A CA 1
ATOM 1452 C C . GLN A 1 177 ? 18.894 7.897 -41.892 1.00 84.00 177 GLN A C 1
ATOM 1454 O O . GLN A 1 177 ? 17.976 8.142 -41.102 1.00 84.00 177 GLN A O 1
ATOM 1459 N N . LYS A 1 178 ? 19.630 6.782 -41.795 1.00 80.38 178 LYS A N 1
ATOM 1460 C CA . LYS A 1 178 ? 19.456 5.786 -40.727 1.00 80.38 178 LYS A CA 1
ATOM 1461 C C . LYS A 1 178 ? 19.819 6.350 -39.356 1.00 80.38 178 LYS A C 1
ATOM 1463 O O . LYS A 1 178 ? 19.054 6.132 -38.423 1.00 80.38 178 LYS A O 1
ATOM 1468 N N . ASP A 1 179 ? 20.889 7.128 -39.243 1.00 78.88 179 ASP A N 1
ATOM 1469 C CA . ASP A 1 179 ? 21.294 7.795 -38.002 1.00 78.88 179 ASP A CA 1
ATOM 1470 C C . ASP A 1 179 ? 20.211 8.757 -37.519 1.00 78.88 179 ASP A C 1
ATOM 1472 O O . ASP A 1 179 ? 19.821 8.724 -36.354 1.00 78.88 179 ASP A O 1
ATOM 1476 N N . THR A 1 180 ? 19.629 9.540 -38.431 1.00 85.88 180 THR A N 1
ATOM 1477 C CA . THR A 1 180 ? 18.498 10.422 -38.108 1.00 85.88 180 THR A CA 1
ATOM 1478 C C . THR A 1 180 ? 17.293 9.625 -37.595 1.00 85.88 180 THR A C 1
ATOM 1480 O O . THR A 1 180 ? 16.651 10.023 -36.621 1.00 85.88 180 THR A O 1
ATOM 1483 N N . LYS A 1 181 ? 16.983 8.476 -38.213 1.00 83.12 181 LYS A N 1
ATOM 1484 C CA . LYS A 1 181 ? 15.898 7.590 -37.758 1.00 83.12 181 LYS A CA 1
ATOM 1485 C C . LYS A 1 181 ? 16.200 6.984 -36.383 1.00 83.12 181 LYS A C 1
ATOM 1487 O O . LYS A 1 181 ? 15.309 6.933 -35.542 1.00 83.12 181 LYS A O 1
ATOM 1492 N N . ILE A 1 182 ? 17.444 6.572 -36.140 1.00 76.19 182 ILE A N 1
ATOM 1493 C CA . ILE A 1 182 ? 17.900 6.046 -34.848 1.00 76.19 182 ILE A CA 1
ATOM 1494 C C . ILE A 1 182 ? 17.784 7.117 -33.760 1.00 76.19 182 ILE A C 1
ATOM 1496 O O . ILE A 1 182 ? 17.261 6.823 -32.692 1.00 76.19 182 ILE A O 1
ATOM 1500 N N . ILE A 1 183 ? 18.216 8.353 -34.023 1.00 80.69 183 ILE A N 1
ATOM 1501 C CA . ILE A 1 183 ? 18.110 9.464 -33.065 1.00 80.69 183 ILE A CA 1
ATOM 1502 C C . ILE A 1 183 ? 16.644 9.725 -32.702 1.00 80.69 183 ILE A C 1
ATOM 1504 O O . ILE A 1 183 ? 16.330 9.864 -31.522 1.00 80.69 183 ILE A O 1
ATOM 1508 N N . LYS A 1 184 ? 15.734 9.718 -33.688 1.00 86.44 184 LYS A N 1
ATOM 1509 C CA . LYS A 1 184 ? 14.291 9.851 -33.429 1.00 86.44 184 LYS A CA 1
ATOM 1510 C C . LYS A 1 184 ? 13.765 8.729 -32.530 1.00 86.44 184 LYS A C 1
ATOM 1512 O O . LYS A 1 184 ? 13.131 9.026 -31.522 1.00 86.44 184 LYS A O 1
ATOM 1517 N N . LEU A 1 185 ? 14.091 7.471 -32.836 1.00 77.88 185 LEU A N 1
ATOM 1518 C CA . LEU A 1 185 ? 13.674 6.320 -32.023 1.00 77.88 185 LEU A CA 1
ATOM 1519 C C . LEU A 1 185 ? 14.232 6.374 -30.594 1.00 77.88 185 LEU A C 1
ATOM 1521 O O . LEU A 1 185 ? 13.523 6.033 -29.653 1.00 77.88 185 LEU A O 1
ATOM 1525 N N . ILE A 1 186 ? 15.474 6.837 -30.413 1.00 76.50 186 ILE A N 1
ATOM 1526 C CA . ILE A 1 186 ? 16.056 7.048 -29.079 1.00 76.50 186 ILE A CA 1
ATOM 1527 C C . ILE A 1 186 ? 15.276 8.128 -28.328 1.00 76.50 186 ILE A C 1
ATOM 1529 O O . ILE A 1 186 ? 14.868 7.890 -27.197 1.00 76.50 186 ILE A O 1
ATOM 1533 N N . SER A 1 187 ? 15.012 9.276 -28.958 1.00 85.12 187 SER A N 1
ATOM 1534 C CA . SER A 1 187 ? 14.275 10.369 -28.310 1.00 85.12 187 SER A CA 1
ATOM 1535 C C . SER A 1 187 ? 12.843 9.978 -27.924 1.00 85.12 187 SER A C 1
ATOM 1537 O O . SER A 1 187 ? 12.356 10.364 -26.863 1.00 85.12 187 SER A O 1
ATOM 1539 N N . GLU A 1 188 ? 12.180 9.160 -28.745 1.00 81.12 188 GLU A N 1
ATOM 1540 C CA . GLU A 1 188 ? 10.853 8.614 -28.453 1.00 81.12 188 GLU A CA 1
ATOM 1541 C C . GLU A 1 188 ? 10.909 7.604 -27.299 1.00 81.12 188 GLU A C 1
ATOM 1543 O O . GLU A 1 188 ? 10.105 7.679 -26.371 1.00 81.12 188 GLU A O 1
ATOM 1548 N N . ALA A 1 189 ? 11.903 6.710 -27.292 1.00 71.69 189 ALA A N 1
ATOM 1549 C CA . ALA A 1 189 ? 12.115 5.765 -26.199 1.00 71.69 189 ALA A CA 1
ATOM 1550 C C . ALA A 1 189 ? 12.426 6.472 -24.867 1.00 71.69 189 ALA A C 1
ATOM 1552 O O . ALA A 1 189 ? 11.895 6.082 -23.828 1.00 71.69 189 ALA A O 1
ATOM 1553 N N . GLU A 1 190 ? 13.239 7.531 -24.881 1.00 77.75 190 GLU A N 1
ATOM 1554 C CA . GLU A 1 190 ? 13.530 8.357 -23.702 1.00 77.75 190 GLU A CA 1
ATOM 1555 C C . GLU A 1 190 ? 12.284 9.097 -23.202 1.00 77.75 190 GLU A C 1
ATOM 1557 O O . GLU A 1 190 ? 12.024 9.127 -21.995 1.00 77.75 190 GLU A O 1
ATOM 1562 N N . SER A 1 191 ? 11.477 9.641 -24.121 1.00 85.62 191 SER A N 1
ATOM 1563 C CA . SER A 1 191 ? 10.199 10.279 -23.796 1.00 85.62 191 SER A CA 1
ATOM 1564 C C . SER A 1 191 ? 9.222 9.290 -23.151 1.00 85.62 191 SER A C 1
ATOM 1566 O O . SER A 1 191 ? 8.695 9.554 -22.066 1.00 85.62 191 SER A O 1
ATOM 1568 N N . ASN A 1 192 ? 9.064 8.105 -23.744 1.00 75.12 192 ASN A N 1
ATOM 1569 C CA . ASN A 1 192 ? 8.221 7.036 -23.212 1.00 75.12 192 ASN A CA 1
ATOM 1570 C C . ASN A 1 192 ? 8.720 6.554 -21.845 1.00 75.12 192 ASN A C 1
ATOM 1572 O O . ASN A 1 192 ? 7.931 6.408 -20.914 1.00 75.12 192 ASN A O 1
ATOM 1576 N N . ASN A 1 193 ? 10.031 6.373 -21.675 1.00 77.00 193 ASN A N 1
ATOM 1577 C CA . ASN A 1 193 ? 10.614 5.994 -20.389 1.00 77.00 193 ASN A CA 1
ATOM 1578 C C . ASN A 1 193 ? 10.343 7.049 -19.299 1.00 77.00 193 ASN A C 1
ATOM 1580 O O . ASN A 1 193 ? 9.988 6.702 -18.170 1.00 77.00 193 ASN A O 1
ATOM 1584 N N . SER A 1 194 ? 10.446 8.339 -19.636 1.00 81.00 194 SER A N 1
ATOM 1585 C CA . SER A 1 194 ? 10.090 9.446 -18.736 1.00 81.00 194 SER A CA 1
ATOM 1586 C C . SER A 1 194 ? 8.604 9.418 -18.355 1.00 81.00 194 SER A C 1
ATOM 1588 O O . SER A 1 194 ? 8.258 9.527 -17.174 1.00 81.00 194 SER A O 1
ATOM 1590 N N . PHE A 1 195 ? 7.721 9.180 -19.330 1.00 82.38 195 PHE A N 1
ATOM 1591 C CA . PHE A 1 195 ? 6.284 9.027 -19.103 1.00 82.38 195 PHE A CA 1
ATOM 1592 C C . PHE A 1 195 ? 5.964 7.850 -18.168 1.00 82.38 195 PHE A C 1
ATOM 1594 O O . PHE A 1 195 ? 5.255 8.032 -17.174 1.00 82.38 195 PHE A O 1
ATOM 1601 N N . TYR A 1 196 ? 6.524 6.663 -18.423 1.00 74.81 196 TYR A N 1
ATOM 1602 C CA . TYR A 1 196 ? 6.311 5.483 -17.581 1.00 74.81 196 TYR A CA 1
ATOM 1603 C C . TYR A 1 196 ? 6.880 5.660 -16.174 1.00 74.81 196 TYR A C 1
ATOM 1605 O O . TYR A 1 196 ? 6.231 5.270 -15.205 1.00 74.81 196 TYR A O 1
ATOM 1613 N N . THR A 1 197 ? 8.044 6.299 -16.041 1.00 75.00 197 THR A N 1
ATOM 1614 C CA . THR A 1 197 ? 8.641 6.600 -14.733 1.00 75.00 197 THR A CA 1
ATOM 1615 C C . THR A 1 197 ? 7.721 7.503 -13.913 1.00 75.00 197 THR A C 1
ATOM 1617 O O . THR A 1 197 ? 7.388 7.168 -12.776 1.00 75.00 197 THR A O 1
ATOM 1620 N N . ARG A 1 198 ? 7.221 8.595 -14.508 1.00 81.50 198 ARG A N 1
ATOM 1621 C CA . ARG A 1 198 ? 6.273 9.504 -13.846 1.00 81.50 198 ARG A CA 1
ATOM 1622 C C . ARG A 1 198 ? 4.947 8.812 -13.513 1.00 81.50 198 ARG A C 1
ATOM 1624 O O . ARG A 1 198 ? 4.404 9.008 -12.429 1.00 81.50 198 ARG A O 1
ATOM 1631 N N . SER A 1 199 ? 4.425 7.986 -14.421 1.00 77.88 199 SER A N 1
ATOM 1632 C CA . SER A 1 199 ? 3.208 7.198 -14.184 1.00 77.88 199 SER A CA 1
ATOM 1633 C C . SER A 1 199 ? 3.379 6.242 -12.996 1.00 77.88 199 SER A C 1
ATOM 1635 O O . SER A 1 199 ? 2.539 6.204 -12.095 1.00 77.88 199 SER A O 1
ATOM 1637 N N . LEU A 1 200 ? 4.516 5.544 -12.920 1.00 76.94 200 LEU A N 1
ATOM 1638 C CA . LEU A 1 200 ? 4.842 4.649 -11.811 1.00 76.94 200 LEU A CA 1
ATOM 1639 C C . LEU A 1 200 ? 4.981 5.401 -10.478 1.00 76.94 200 LEU A C 1
ATOM 1641 O O . LEU A 1 200 ? 4.508 4.916 -9.449 1.00 76.94 200 LEU A O 1
ATOM 1645 N N . GLU A 1 201 ? 5.608 6.579 -10.473 1.00 83.56 201 GLU A N 1
ATOM 1646 C CA . GLU A 1 201 ? 5.686 7.442 -9.287 1.00 83.56 201 GLU A CA 1
ATOM 1647 C C . GLU A 1 201 ? 4.301 7.897 -8.816 1.00 83.56 201 GLU A C 1
ATOM 1649 O O . GLU A 1 201 ? 4.010 7.819 -7.621 1.00 83.56 201 GLU A O 1
ATOM 1654 N N . ASN A 1 202 ? 3.411 8.271 -9.739 1.00 78.19 202 ASN A N 1
ATOM 1655 C CA . ASN A 1 202 ? 2.029 8.627 -9.416 1.00 78.19 202 ASN A CA 1
ATOM 1656 C C . ASN A 1 202 ? 1.258 7.449 -8.802 1.00 78.19 202 ASN A C 1
ATOM 1658 O O . ASN A 1 202 ? 0.542 7.633 -7.816 1.00 78.19 202 ASN A O 1
ATOM 1662 N N . VAL A 1 203 ? 1.433 6.230 -9.326 1.00 74.06 203 VAL A N 1
ATOM 1663 C CA . VAL A 1 203 ? 0.830 5.014 -8.750 1.00 74.06 203 VAL A CA 1
ATOM 1664 C C . VAL A 1 203 ? 1.377 4.742 -7.346 1.00 74.06 203 VAL A C 1
ATOM 1666 O O . VAL A 1 203 ? 0.599 4.461 -6.433 1.00 74.06 203 VAL A O 1
ATOM 1669 N N . LYS A 1 204 ? 2.693 4.875 -7.132 1.00 76.69 204 LYS A N 1
ATOM 1670 C CA . LYS A 1 204 ? 3.309 4.733 -5.799 1.00 76.69 204 LYS A CA 1
ATOM 1671 C C . LYS A 1 204 ? 2.766 5.766 -4.811 1.00 76.69 204 LYS A C 1
ATOM 1673 O O . LYS A 1 204 ? 2.448 5.410 -3.676 1.00 76.69 204 LYS A O 1
ATOM 1678 N N . LEU A 1 205 ? 2.625 7.020 -5.240 1.00 82.50 205 LEU A N 1
ATOM 1679 C CA . LEU A 1 205 ? 2.069 8.095 -4.421 1.00 82.50 205 LEU A CA 1
ATOM 1680 C C . LEU A 1 205 ? 0.601 7.824 -4.063 1.00 82.50 205 LEU A C 1
ATOM 1682 O O . LEU A 1 205 ? 0.225 7.941 -2.898 1.00 82.50 205 LEU A O 1
ATOM 1686 N N . ALA A 1 206 ? -0.216 7.400 -5.032 1.00 72.75 206 ALA A N 1
ATOM 1687 C CA . ALA A 1 206 ? -1.613 7.036 -4.803 1.00 72.75 206 ALA A CA 1
ATOM 1688 C C . ALA A 1 206 ? -1.747 5.845 -3.839 1.00 72.75 206 ALA A C 1
ATOM 1690 O O . ALA A 1 206 ? -2.555 5.893 -2.913 1.00 72.75 206 ALA A O 1
ATOM 1691 N N . ALA A 1 207 ? -0.920 4.807 -3.998 1.00 67.25 207 ALA A N 1
ATOM 1692 C CA . ALA A 1 207 ? -0.891 3.658 -3.093 1.00 67.25 207 ALA A CA 1
ATOM 1693 C C . ALA A 1 207 ? -0.479 4.052 -1.666 1.00 67.25 207 ALA A C 1
ATOM 1695 O O . ALA A 1 207 ? -1.114 3.626 -0.701 1.00 67.25 207 ALA A O 1
ATOM 1696 N N . SER A 1 208 ? 0.539 4.908 -1.523 1.00 77.31 208 SER A N 1
ATOM 1697 C CA . SER A 1 208 ? 0.967 5.433 -0.222 1.00 77.31 208 SER A CA 1
ATOM 1698 C C . SER A 1 208 ? -0.134 6.261 0.444 1.00 77.31 208 SER A C 1
ATOM 1700 O O . SER A 1 208 ? -0.388 6.080 1.635 1.00 77.31 208 SER A O 1
ATOM 1702 N N . LYS A 1 209 ? -0.838 7.099 -0.327 1.00 83.00 209 LYS A N 1
ATOM 1703 C CA . LYS A 1 209 ? -1.976 7.886 0.156 1.00 83.00 209 LYS A CA 1
ATOM 1704 C C . LYS A 1 209 ? -3.137 6.998 0.611 1.00 83.00 209 LYS A C 1
ATOM 1706 O O . LYS A 1 209 ? -3.633 7.193 1.714 1.00 83.00 209 LYS A O 1
ATOM 1711 N N . MET A 1 210 ? -3.515 5.984 -0.171 1.00 69.19 210 MET A N 1
ATOM 1712 C CA . MET A 1 210 ? -4.564 5.027 0.216 1.00 69.19 210 MET A CA 1
ATOM 1713 C C . MET A 1 210 ? -4.198 4.246 1.486 1.00 69.19 210 MET A C 1
ATOM 1715 O O . MET A 1 210 ? -5.045 4.050 2.355 1.00 69.19 210 MET A O 1
ATOM 1719 N N . ALA A 1 211 ? -2.936 3.828 1.631 1.00 74.50 211 ALA A N 1
ATOM 1720 C CA . ALA A 1 211 ? -2.467 3.159 2.844 1.00 74.50 211 ALA A CA 1
ATOM 1721 C C . ALA A 1 211 ? -2.545 4.085 4.070 1.00 74.50 211 ALA A C 1
ATOM 1723 O O . ALA A 1 211 ? -3.008 3.668 5.131 1.00 74.50 211 ALA A O 1
ATOM 1724 N N . GLN A 1 212 ? -2.143 5.349 3.917 1.00 82.25 212 GLN A N 1
ATOM 1725 C CA . GLN A 1 212 ? -2.226 6.348 4.980 1.00 82.25 212 GLN A CA 1
ATOM 1726 C C . GLN A 1 212 ? -3.680 6.650 5.368 1.00 82.25 212 GLN A C 1
ATOM 1728 O O . GLN A 1 212 ? -4.000 6.667 6.555 1.00 82.25 212 GLN A O 1
ATOM 1733 N N . GLU A 1 213 ? -4.570 6.836 4.391 1.00 78.81 213 GLU A N 1
ATOM 1734 C CA . GLU A 1 213 ? -6.004 7.039 4.625 1.00 78.81 213 GLU A CA 1
ATOM 1735 C C . GLU A 1 213 ? -6.636 5.829 5.329 1.00 78.81 213 GLU A C 1
ATOM 1737 O O . GLU A 1 213 ? -7.415 6.011 6.263 1.00 78.81 213 GLU A O 1
ATOM 1742 N N . GLY A 1 214 ? -6.243 4.602 4.968 1.00 80.56 214 GLY A N 1
ATOM 1743 C CA . GLY A 1 214 ? -6.674 3.381 5.656 1.00 80.56 214 GLY A CA 1
ATOM 1744 C C . GLY A 1 214 ? -6.213 3.314 7.117 1.00 80.56 214 GLY A C 1
ATOM 1745 O O . GLY A 1 214 ? -7.001 2.970 7.998 1.00 80.56 214 GLY A O 1
ATOM 1746 N N . ILE A 1 215 ? -4.963 3.695 7.400 1.00 78.81 215 ILE A N 1
ATOM 1747 C CA . ILE A 1 215 ? -4.437 3.778 8.774 1.00 78.81 215 ILE A CA 1
ATOM 1748 C C . ILE A 1 215 ? -5.210 4.828 9.582 1.00 78.81 215 ILE A C 1
ATOM 1750 O O . ILE A 1 215 ? -5.634 4.547 10.703 1.00 78.81 215 ILE A O 1
ATOM 1754 N N . ILE A 1 216 ? -5.437 6.016 9.012 1.00 79.94 216 ILE A N 1
ATOM 1755 C CA . ILE A 1 216 ? -6.180 7.098 9.672 1.00 79.94 216 ILE A CA 1
ATOM 1756 C C . ILE A 1 216 ? -7.627 6.667 9.948 1.00 79.94 216 ILE A C 1
ATOM 1758 O O . ILE A 1 216 ? -8.112 6.847 11.064 1.00 79.94 216 ILE A O 1
ATOM 1762 N N . ALA A 1 217 ? -8.305 6.056 8.973 1.00 75.88 217 ALA A N 1
ATOM 1763 C CA . ALA A 1 217 ? -9.673 5.569 9.136 1.00 75.88 217 ALA A CA 1
ATOM 1764 C C . ALA A 1 217 ? -9.774 4.521 10.257 1.00 75.88 217 ALA A C 1
ATOM 1766 O O . ALA A 1 217 ? -10.640 4.632 11.126 1.00 75.88 217 ALA A O 1
ATOM 1767 N N . ASN A 1 218 ? -8.848 3.558 10.298 1.00 77.19 218 ASN A N 1
ATOM 1768 C CA . ASN A 1 218 ? -8.802 2.547 11.356 1.00 77.19 218 ASN A CA 1
ATOM 1769 C C . ASN A 1 218 ? -8.525 3.162 12.734 1.00 77.19 218 ASN A C 1
ATOM 1771 O O . ASN A 1 218 ? -9.169 2.777 13.709 1.00 77.19 218 ASN A O 1
ATOM 1775 N N . GLN A 1 219 ? -7.631 4.151 12.823 1.00 79.38 219 GLN A N 1
ATOM 1776 C CA . GLN A 1 219 ? -7.363 4.856 14.078 1.00 79.38 219 GLN A CA 1
ATOM 1777 C C . GLN A 1 219 ? -8.599 5.616 14.580 1.00 79.38 219 GLN A C 1
ATOM 1779 O O . GLN A 1 219 ? -8.880 5.607 15.778 1.00 79.38 219 GLN A O 1
ATOM 1784 N N . ILE A 1 220 ? -9.361 6.252 13.682 1.00 81.12 220 ILE A N 1
ATOM 1785 C CA . ILE A 1 220 ? -10.605 6.953 14.033 1.00 81.12 220 ILE A CA 1
ATOM 1786 C C . ILE A 1 220 ? -11.650 5.966 14.566 1.00 81.12 220 ILE A C 1
ATOM 1788 O O . ILE A 1 220 ? -12.269 6.237 15.598 1.00 81.12 220 ILE A O 1
ATOM 1792 N N . VAL A 1 221 ? -11.837 4.821 13.898 1.00 79.50 221 VAL A N 1
ATOM 1793 C CA . VAL A 1 221 ? -12.772 3.776 14.351 1.00 79.50 221 VAL A CA 1
ATOM 1794 C C . VAL A 1 221 ? -12.347 3.229 15.712 1.00 79.50 221 VAL A C 1
ATOM 1796 O O . VAL A 1 221 ? -13.168 3.200 16.626 1.00 79.50 221 VAL A O 1
ATOM 1799 N N . PHE A 1 222 ? -11.065 2.897 15.883 1.00 82.31 222 PHE A N 1
ATOM 1800 C CA . PHE A 1 222 ? -10.520 2.419 17.153 1.00 82.31 222 PHE A CA 1
ATOM 1801 C C . PHE A 1 222 ? -10.731 3.428 18.287 1.00 82.31 222 PHE A C 1
ATOM 1803 O O . PHE A 1 222 ? -11.255 3.073 19.340 1.00 82.31 222 PHE A O 1
ATOM 1810 N N . ASN A 1 223 ? -10.400 4.704 18.066 1.00 82.12 223 ASN A N 1
ATOM 1811 C CA . ASN A 1 223 ? -10.589 5.753 19.069 1.00 82.12 223 ASN A CA 1
ATOM 1812 C C . ASN A 1 223 ? -12.071 5.925 19.439 1.00 82.12 223 ASN A C 1
ATOM 1814 O O . ASN A 1 223 ? -12.397 6.151 20.604 1.00 82.12 223 ASN A O 1
ATOM 1818 N N . ARG A 1 224 ? -12.983 5.794 18.466 1.00 88.25 224 ARG A N 1
ATOM 1819 C CA . ARG A 1 224 ? -14.429 5.859 18.709 1.00 88.25 224 ARG A CA 1
ATOM 1820 C C . ARG A 1 224 ? -14.917 4.671 19.535 1.00 88.25 224 ARG A C 1
ATOM 1822 O O . ARG A 1 224 ? -15.684 4.870 20.474 1.00 88.25 224 ARG A O 1
ATOM 1829 N N . GLU A 1 225 ? -14.492 3.455 19.203 1.00 78.00 225 GLU A N 1
ATOM 1830 C CA . GLU A 1 225 ? -14.844 2.249 19.962 1.00 78.00 225 GLU A CA 1
ATOM 1831 C C . GLU A 1 225 ? -14.277 2.290 21.382 1.00 78.00 225 GLU A C 1
ATOM 1833 O O . GLU A 1 225 ? -14.991 1.978 22.337 1.00 78.00 225 GLU A O 1
ATOM 1838 N N . PHE A 1 226 ? -13.035 2.753 21.529 1.00 83.56 226 PHE A N 1
ATOM 1839 C CA . PHE A 1 226 ? -12.396 2.960 22.822 1.00 83.56 226 PHE A CA 1
ATOM 1840 C C . PHE A 1 226 ? -13.182 3.958 23.681 1.00 83.56 226 PHE A C 1
ATOM 1842 O O . PHE A 1 226 ? -13.536 3.635 24.813 1.00 83.56 226 PHE A O 1
ATOM 1849 N N . ALA A 1 227 ? -13.552 5.118 23.127 1.00 83.44 227 ALA A N 1
ATOM 1850 C CA . ALA A 1 227 ? -14.356 6.116 23.834 1.00 83.44 227 ALA A CA 1
ATOM 1851 C C . ALA A 1 227 ? -15.734 5.565 24.249 1.00 83.44 227 ALA A C 1
ATOM 1853 O O . ALA A 1 227 ? -16.190 5.793 25.370 1.00 83.44 227 ALA A O 1
ATOM 1854 N N . ILE A 1 228 ? -16.397 4.786 23.385 1.00 85.25 228 ILE A N 1
ATOM 1855 C CA . ILE A 1 228 ? -17.664 4.126 23.737 1.00 85.25 228 ILE A CA 1
ATOM 1856 C C . ILE A 1 228 ? -17.447 3.169 24.916 1.00 85.25 228 ILE A C 1
ATOM 1858 O O . ILE A 1 228 ? -18.187 3.240 25.900 1.00 85.25 228 ILE A O 1
ATOM 1862 N N . LYS A 1 229 ? -16.414 2.322 24.865 1.00 84.56 229 LYS A N 1
ATOM 1863 C CA . LYS A 1 229 ? -16.114 1.363 25.937 1.00 84.56 229 LYS A CA 1
ATOM 1864 C C . LYS A 1 229 ? -15.750 2.031 27.257 1.00 84.56 229 LYS A C 1
ATOM 1866 O O . LYS A 1 229 ? -16.211 1.581 28.305 1.00 84.56 229 LYS A O 1
ATOM 1871 N N . GLU A 1 230 ? -15.002 3.124 27.214 1.00 83.44 230 GLU A N 1
ATOM 1872 C CA . GLU A 1 230 ? -14.696 3.938 28.388 1.00 83.44 230 GLU A CA 1
ATOM 1873 C C . GLU A 1 230 ? -15.981 4.480 29.035 1.00 83.44 230 GLU A C 1
ATOM 1875 O O . GLU A 1 230 ? -16.178 4.345 30.245 1.00 83.44 230 GLU A O 1
ATOM 1880 N N . THR A 1 231 ? -16.924 5.000 28.238 1.00 88.50 231 THR A N 1
ATOM 1881 C CA . THR A 1 231 ? -18.213 5.475 28.773 1.00 88.50 231 THR A CA 1
ATOM 1882 C C . THR A 1 231 ? -19.077 4.352 29.356 1.00 88.50 231 THR A C 1
ATOM 1884 O O . THR A 1 231 ? -19.753 4.569 30.363 1.00 88.50 231 THR A O 1
ATOM 1887 N N . GLU A 1 232 ? -19.064 3.149 28.770 1.00 82.25 232 GLU A N 1
ATOM 1888 C CA . GLU A 1 232 ? -19.758 1.975 29.319 1.00 82.25 232 GLU A CA 1
ATOM 1889 C C . GLU A 1 232 ? -19.148 1.528 30.652 1.00 82.25 232 GLU A C 1
ATOM 1891 O O . GLU A 1 232 ? -19.884 1.277 31.610 1.00 82.25 232 GLU A O 1
ATOM 1896 N N . CYS A 1 233 ? -17.815 1.494 30.738 1.00 79.44 233 CYS A N 1
ATOM 1897 C CA . CYS A 1 233 ? -17.089 1.164 31.962 1.00 79.44 233 CYS A CA 1
ATOM 1898 C C . CYS A 1 233 ? -17.420 2.160 33.082 1.00 79.44 233 CYS A C 1
ATOM 1900 O O . CYS A 1 233 ? -17.803 1.756 34.180 1.00 79.44 233 CYS A O 1
ATOM 1902 N N . ASN A 1 234 ? -17.404 3.461 32.778 1.00 84.00 234 ASN A N 1
ATOM 1903 C CA . ASN A 1 234 ? -17.770 4.509 33.731 1.00 84.00 234 ASN A CA 1
ATOM 1904 C C . ASN A 1 234 ? -19.227 4.386 34.205 1.00 84.00 234 ASN A C 1
ATOM 1906 O O . ASN A 1 234 ? -19.511 4.570 35.388 1.00 84.00 234 ASN A O 1
ATOM 1910 N N . LYS A 1 235 ? -20.164 4.014 33.321 1.00 88.31 235 LYS A N 1
ATOM 1911 C CA . LYS A 1 235 ? -21.559 3.741 33.712 1.00 88.31 235 LYS A CA 1
ATOM 1912 C C . LYS A 1 235 ? -21.665 2.544 34.658 1.00 88.31 235 LYS A C 1
ATOM 1914 O O . LYS A 1 235 ? -22.371 2.637 35.659 1.00 88.31 235 LYS A O 1
ATOM 1919 N N . MET A 1 236 ? -20.966 1.445 34.368 1.00 78.38 236 MET A N 1
ATOM 1920 C CA . MET A 1 236 ? -20.931 0.271 35.250 1.00 78.38 236 MET A CA 1
ATOM 1921 C C . MET A 1 236 ? -20.303 0.590 36.608 1.00 78.38 236 MET A C 1
ATOM 1923 O O . MET A 1 236 ? -20.843 0.182 37.634 1.00 78.38 236 MET A O 1
ATOM 1927 N N . MET A 1 237 ? -19.206 1.347 36.621 1.00 82.25 237 MET A N 1
ATOM 1928 C CA . MET A 1 237 ? -18.534 1.804 37.838 1.00 82.25 237 MET A CA 1
ATOM 1929 C C . MET A 1 237 ? -19.474 2.656 38.699 1.00 82.25 237 MET A C 1
ATOM 1931 O O . MET A 1 237 ? -19.646 2.380 39.883 1.00 82.25 237 MET A O 1
ATOM 1935 N N . ASN A 1 238 ? -20.156 3.637 38.100 1.00 86.00 238 ASN A N 1
ATOM 1936 C CA . ASN A 1 238 ? -21.120 4.483 38.807 1.00 86.00 238 ASN A CA 1
ATOM 1937 C C . ASN A 1 238 ? -22.299 3.676 39.362 1.00 86.00 238 ASN A C 1
ATOM 1939 O O . ASN A 1 238 ? -22.704 3.887 40.502 1.00 86.00 238 ASN A O 1
ATOM 1943 N N . PHE A 1 239 ? -22.811 2.712 38.594 1.00 84.94 239 PHE A N 1
ATOM 1944 C CA . PHE A 1 239 ? -23.855 1.804 39.067 1.00 84.94 239 PHE A CA 1
ATOM 1945 C C . PHE A 1 239 ? -23.378 0.944 40.248 1.00 84.94 239 PHE A C 1
ATOM 1947 O O . PHE A 1 239 ? -24.113 0.763 41.217 1.00 84.94 239 PHE A O 1
ATOM 1954 N N . ALA A 1 240 ? -22.141 0.439 40.203 1.00 75.56 240 ALA A N 1
ATOM 1955 C CA . ALA A 1 240 ? -21.553 -0.321 41.303 1.00 75.56 240 ALA A CA 1
ATOM 1956 C C . ALA A 1 240 ? -21.394 0.537 42.569 1.00 75.56 240 ALA A C 1
ATOM 1958 O O . ALA A 1 240 ? -21.758 0.085 43.653 1.00 75.56 240 ALA A O 1
ATOM 1959 N N . ILE A 1 241 ? -20.934 1.786 42.430 1.00 88.56 241 ILE A N 1
ATOM 1960 C CA . ILE A 1 241 ? -20.843 2.756 43.533 1.00 88.56 241 ILE A CA 1
ATOM 1961 C C . ILE A 1 241 ? -22.230 3.025 44.133 1.00 88.56 241 ILE A C 1
ATOM 1963 O O . ILE A 1 241 ? -22.400 2.978 45.350 1.00 88.56 241 ILE A O 1
ATOM 1967 N N . GLU A 1 242 ? -23.246 3.255 43.299 1.00 90.25 242 GLU A N 1
ATOM 1968 C CA . GLU A 1 242 ? -24.618 3.480 43.764 1.00 90.25 242 GLU A CA 1
ATOM 1969 C C . GLU A 1 242 ? -25.157 2.273 44.546 1.00 90.25 242 GLU A C 1
ATOM 1971 O O . GLU A 1 242 ? -25.761 2.426 45.610 1.00 90.25 242 GLU A O 1
ATOM 1976 N N . LYS A 1 243 ? -24.902 1.054 44.054 1.00 87.31 243 LYS A N 1
ATOM 1977 C CA . LYS A 1 243 ? -25.307 -0.177 44.742 1.00 87.31 243 LYS A CA 1
ATOM 1978 C C . LYS A 1 243 ? -24.563 -0.380 46.053 1.00 87.31 243 LYS A C 1
ATOM 1980 O O . LYS A 1 243 ? -25.190 -0.793 47.027 1.00 87.31 243 LYS A O 1
ATOM 1985 N N . GLN A 1 244 ? -23.279 -0.045 46.106 1.00 87.25 244 GLN A N 1
ATOM 1986 C CA . GLN A 1 244 ? -22.507 -0.092 47.342 1.00 87.25 244 GLN A CA 1
ATOM 1987 C C . GLN A 1 244 ? -23.079 0.875 48.391 1.00 87.25 244 GLN A C 1
ATOM 1989 O O . GLN A 1 244 ? -23.338 0.462 49.518 1.00 87.25 244 GLN A O 1
ATOM 1994 N N . ASN A 1 245 ? -23.418 2.105 47.994 1.00 90.31 245 ASN A N 1
ATOM 1995 C CA . ASN A 1 245 ? -24.063 3.075 48.884 1.00 90.31 245 ASN A CA 1
ATOM 1996 C C . ASN A 1 245 ? -25.417 2.572 49.422 1.00 90.31 245 ASN A C 1
ATOM 1998 O O . ASN A 1 245 ? -25.733 2.770 50.595 1.00 90.31 245 ASN A O 1
ATOM 2002 N N . GLN A 1 246 ? -26.217 1.893 48.589 1.00 88.44 246 GLN A N 1
ATOM 2003 C CA . GLN A 1 246 ? -27.476 1.270 49.024 1.00 88.44 246 GLN A CA 1
ATOM 2004 C C . GLN A 1 246 ? -27.234 0.151 50.050 1.00 88.44 246 GLN A C 1
ATOM 2006 O O . GLN A 1 246 ? -27.958 0.061 51.041 1.00 88.44 246 GLN A O 1
ATOM 2011 N N . ILE A 1 247 ? -26.210 -0.684 49.841 1.00 82.44 247 ILE A N 1
ATOM 2012 C CA . ILE A 1 247 ? -25.824 -1.742 50.787 1.00 82.44 247 ILE A CA 1
ATOM 2013 C C . ILE A 1 247 ? -25.402 -1.136 52.129 1.00 82.44 247 ILE A C 1
ATOM 2015 O O . ILE A 1 247 ? -25.847 -1.607 53.176 1.00 82.44 247 ILE A O 1
ATOM 2019 N N . ASP A 1 248 ? -24.592 -0.079 52.110 1.00 86.88 248 ASP A N 1
ATOM 2020 C CA . ASP A 1 248 ? -24.112 0.575 53.328 1.00 86.88 248 ASP A CA 1
ATOM 2021 C C . ASP A 1 248 ? -25.251 1.256 54.104 1.00 86.88 248 ASP A C 1
ATOM 2023 O O . ASP A 1 248 ? -25.303 1.160 55.334 1.00 86.88 248 ASP A O 1
ATOM 2027 N N . ALA A 1 249 ? -26.225 1.848 53.404 1.00 90.19 249 ALA A N 1
ATOM 2028 C CA . ALA A 1 249 ? -27.436 2.391 54.019 1.00 90.19 249 ALA A CA 1
ATOM 2029 C C . ALA A 1 249 ? -28.263 1.301 54.726 1.00 90.19 249 ALA A C 1
ATOM 2031 O O . ALA A 1 249 ? -28.605 1.454 55.900 1.00 90.19 249 ALA A O 1
ATOM 2032 N N . ILE A 1 250 ? -28.509 0.169 54.055 1.00 87.75 250 ILE A N 1
ATOM 2033 C CA . ILE A 1 250 ? -29.232 -0.976 54.638 1.00 87.75 250 ILE A CA 1
ATOM 2034 C C . ILE A 1 250 ? -28.472 -1.543 55.844 1.00 87.75 250 ILE A C 1
ATOM 2036 O O . ILE A 1 250 ? -29.074 -1.886 56.861 1.00 87.75 250 ILE A O 1
ATOM 2040 N N . LYS A 1 251 ? -27.140 -1.633 55.764 1.00 86.75 251 LYS A N 1
ATOM 2041 C CA . LYS A 1 251 ? -26.298 -2.118 56.865 1.00 86.75 251 LYS A CA 1
ATOM 2042 C C . LYS A 1 251 ? -26.375 -1.198 58.085 1.00 86.75 251 LYS A C 1
ATOM 2044 O O . LYS A 1 251 ? -26.449 -1.689 59.214 1.00 86.75 251 LYS A O 1
ATOM 2049 N N . SER A 1 252 ? -26.379 0.115 57.864 1.00 91.44 252 SER A N 1
ATOM 2050 C CA . SER A 1 252 ? -26.564 1.115 58.919 1.00 91.44 252 SER A CA 1
ATOM 2051 C C . SER A 1 252 ? -27.940 0.976 59.582 1.00 91.44 252 SER A C 1
ATOM 2053 O O . SER A 1 252 ? -28.027 0.874 60.806 1.00 91.44 252 SER A O 1
ATOM 2055 N N . GLU A 1 253 ? -29.008 0.851 58.785 1.00 90.88 253 GLU A N 1
ATOM 2056 C CA . GLU A 1 253 ? -30.374 0.649 59.284 1.00 90.88 253 GLU A CA 1
ATOM 2057 C C . GLU A 1 253 ? -30.500 -0.642 60.107 1.00 90.88 253 GLU A C 1
ATOM 2059 O O . GLU A 1 253 ? -30.995 -0.618 61.234 1.00 90.88 253 GLU A O 1
ATOM 2064 N N . ALA A 1 254 ? -29.974 -1.759 59.596 1.00 83.12 254 ALA A N 1
ATOM 2065 C CA . ALA A 1 254 ? -29.970 -3.037 60.302 1.00 83.12 254 ALA A CA 1
ATOM 2066 C C . ALA A 1 254 ? -29.211 -2.956 61.637 1.00 83.12 254 ALA A C 1
ATOM 2068 O O . ALA A 1 254 ? -29.681 -3.481 62.646 1.00 83.12 254 ALA A O 1
ATOM 2069 N N . THR A 1 255 ? -28.073 -2.255 61.666 1.00 89.19 255 THR A N 1
ATOM 2070 C CA . THR A 1 255 ? -27.306 -2.017 62.899 1.00 89.19 255 THR A CA 1
ATOM 2071 C C . THR A 1 255 ? -28.129 -1.216 63.914 1.00 89.19 255 THR A C 1
ATOM 2073 O O . THR A 1 255 ? -28.152 -1.559 65.095 1.00 89.19 255 THR A O 1
ATOM 2076 N N . GLY A 1 256 ? -28.867 -0.198 63.459 1.00 90.75 256 GLY A N 1
ATOM 2077 C CA . GLY A 1 256 ? -29.780 0.577 64.302 1.00 90.75 256 GLY A CA 1
ATOM 2078 C C . GLY A 1 256 ? -30.938 -0.253 64.868 1.00 90.75 256 GLY A C 1
ATOM 2079 O O . GLY A 1 256 ? -31.259 -0.142 66.053 1.00 90.75 256 GLY A O 1
ATOM 2080 N N . ILE A 1 257 ? -31.536 -1.129 64.055 1.00 88.19 257 ILE A N 1
ATOM 2081 C CA . ILE A 1 257 ? -32.591 -2.054 64.500 1.00 88.19 257 ILE A CA 1
ATOM 2082 C C . ILE A 1 257 ? -32.046 -3.024 65.556 1.00 88.19 257 ILE A C 1
ATOM 2084 O O . ILE A 1 257 ? -32.680 -3.194 66.597 1.00 88.19 257 ILE A O 1
ATOM 2088 N N . ILE A 1 258 ? -30.866 -3.614 65.329 1.00 88.06 258 ILE A N 1
ATOM 2089 C CA . ILE A 1 258 ? -30.219 -4.524 66.288 1.00 88.06 258 ILE A CA 1
ATOM 2090 C C . ILE A 1 258 ? -29.977 -3.811 67.624 1.00 88.06 258 ILE A C 1
ATOM 2092 O O . ILE A 1 258 ? -30.399 -4.321 68.660 1.00 88.06 258 ILE A O 1
ATOM 2096 N N . ALA A 1 259 ? -29.405 -2.603 67.609 1.00 93.81 259 ALA A N 1
ATOM 2097 C CA . ALA A 1 259 ? -29.170 -1.823 68.825 1.00 93.81 259 ALA A CA 1
ATOM 2098 C C . ALA A 1 259 ? -30.474 -1.515 69.593 1.00 93.81 259 ALA A C 1
ATOM 2100 O O . ALA A 1 259 ? -30.522 -1.587 70.825 1.00 93.81 259 ALA A O 1
ATOM 2101 N N . ASN A 1 260 ? -31.566 -1.219 68.879 1.00 91.69 260 ASN A N 1
ATOM 2102 C CA . ASN A 1 260 ? -32.884 -1.024 69.489 1.00 91.69 260 ASN A CA 1
ATOM 2103 C C . ASN A 1 260 ? -33.441 -2.316 70.107 1.00 91.69 260 ASN A C 1
ATOM 2105 O O . ASN A 1 260 ? -33.987 -2.279 71.213 1.00 91.69 260 ASN A O 1
ATOM 2109 N N . MET A 1 261 ? -33.284 -3.459 69.432 1.00 87.94 261 MET A N 1
ATOM 2110 C CA . MET A 1 261 ? -33.694 -4.763 69.962 1.00 87.94 261 MET A CA 1
ATOM 2111 C C . MET A 1 261 ? -32.897 -5.139 71.216 1.00 87.94 261 MET A C 1
ATOM 2113 O O . MET A 1 261 ? -33.490 -5.572 72.202 1.00 87.94 261 MET A O 1
ATOM 2117 N N . GLU A 1 262 ? -31.581 -4.920 71.227 1.00 91.56 262 GLU A N 1
ATOM 2118 C CA . GLU A 1 262 ? -30.729 -5.139 72.404 1.00 91.56 262 GLU A CA 1
ATOM 2119 C C . GLU A 1 262 ? -31.177 -4.282 73.594 1.00 91.56 262 GLU A C 1
ATOM 2121 O O . GLU A 1 262 ? -31.291 -4.778 74.719 1.00 91.56 262 GLU A O 1
ATOM 2126 N N . LYS A 1 263 ? -31.518 -3.010 73.347 1.00 95.69 263 LYS A N 1
ATOM 2127 C CA . LYS A 1 263 ? -32.069 -2.111 74.368 1.00 95.69 263 LYS A CA 1
ATOM 2128 C C . LYS A 1 263 ? -33.403 -2.621 74.924 1.00 95.69 263 LYS A C 1
ATOM 2130 O O . LYS A 1 263 ? -33.593 -2.612 76.138 1.00 95.69 263 LYS A O 1
ATOM 2135 N N . MET A 1 264 ? -34.311 -3.091 74.067 1.00 90.00 264 MET A N 1
ATOM 2136 C CA . MET A 1 264 ? -35.585 -3.679 74.502 1.00 90.00 264 MET A CA 1
ATOM 2137 C C . MET A 1 264 ? -35.388 -4.944 75.343 1.00 90.00 264 MET A C 1
ATOM 2139 O O . MET A 1 264 ? -36.035 -5.094 76.378 1.00 90.00 264 MET A O 1
ATOM 2143 N N . ILE A 1 265 ? -34.485 -5.837 74.925 1.00 92.31 265 ILE A N 1
ATOM 2144 C CA . ILE A 1 265 ? -34.156 -7.062 75.667 1.00 92.31 265 ILE A CA 1
ATOM 2145 C C . ILE A 1 265 ? -33.610 -6.707 77.051 1.00 92.31 265 ILE A C 1
ATOM 2147 O O . ILE A 1 265 ? -34.046 -7.289 78.044 1.00 92.31 265 ILE A O 1
ATOM 2151 N N . LYS A 1 266 ? -32.704 -5.726 77.132 1.00 95.62 266 LYS A N 1
ATOM 2152 C CA . LYS A 1 266 ? -32.152 -5.251 78.405 1.00 95.62 266 LYS A CA 1
ATOM 2153 C C . LYS A 1 266 ? -33.238 -4.684 79.322 1.00 95.62 266 LYS A C 1
ATOM 2155 O O . LYS A 1 266 ? -33.345 -5.127 80.460 1.00 95.62 266 LYS A O 1
ATOM 2160 N N . ASN A 1 267 ? -34.083 -3.787 78.812 1.00 92.31 267 ASN A N 1
ATOM 2161 C CA . ASN A 1 267 ? -35.192 -3.218 79.583 1.00 92.31 267 ASN A CA 1
ATOM 2162 C C . ASN A 1 267 ? -36.141 -4.312 80.106 1.00 92.31 267 ASN A C 1
ATOM 2164 O O . ASN A 1 267 ? -36.515 -4.299 81.273 1.00 92.31 267 ASN A O 1
ATOM 2168 N N . SER A 1 268 ? -36.480 -5.298 79.268 1.00 91.38 268 SER A N 1
ATOM 2169 C CA . SER A 1 268 ? -37.333 -6.422 79.670 1.00 91.38 268 SER A CA 1
ATOM 2170 C C . SER A 1 268 ? -36.666 -7.319 80.724 1.00 91.38 268 SER A C 1
ATOM 2172 O O . SER A 1 268 ? -37.332 -7.804 81.640 1.00 91.38 268 SER A O 1
ATOM 2174 N N . ALA A 1 269 ? -35.347 -7.523 80.641 1.00 91.94 269 ALA A N 1
ATOM 2175 C CA . ALA A 1 269 ? -34.592 -8.246 81.661 1.00 91.94 269 ALA A CA 1
ATOM 2176 C C . ALA A 1 269 ? -34.593 -7.501 83.008 1.00 91.94 269 ALA A C 1
ATOM 2178 O O . ALA A 1 269 ? -34.796 -8.130 84.051 1.00 91.94 269 ALA A O 1
ATOM 2179 N N . ASP A 1 270 ? -34.428 -6.177 82.986 1.00 93.88 270 ASP A N 1
ATOM 2180 C CA . ASP A 1 270 ? -34.475 -5.321 84.176 1.00 93.88 270 ASP A CA 1
ATOM 2181 C C . ASP A 1 270 ? -35.879 -5.321 84.816 1.00 93.88 270 ASP A C 1
ATOM 2183 O O . ASP A 1 270 ? -36.008 -5.509 86.030 1.00 93.88 270 ASP A O 1
ATOM 2187 N N . GLU A 1 271 ? -36.944 -5.223 84.012 1.00 94.25 271 GLU A N 1
ATOM 2188 C CA . GLU A 1 271 ? -38.335 -5.360 84.471 1.00 94.25 271 GLU A CA 1
ATOM 2189 C C . GLU A 1 271 ? -38.607 -6.734 85.096 1.00 94.25 271 GLU A C 1
ATOM 2191 O O . GLU A 1 271 ? -39.176 -6.826 86.185 1.00 94.25 271 GLU A O 1
ATOM 2196 N N . ASN A 1 272 ? -38.157 -7.817 84.456 1.00 92.75 272 ASN A N 1
ATOM 2197 C CA . ASN A 1 272 ? -38.313 -9.174 84.980 1.00 92.75 272 ASN A CA 1
ATOM 2198 C C . ASN A 1 272 ? -37.563 -9.355 86.313 1.00 92.75 272 ASN A C 1
ATOM 2200 O O . ASN A 1 272 ? -38.068 -9.987 87.243 1.00 92.75 272 ASN A O 1
ATOM 2204 N N . ASN A 1 273 ? -36.377 -8.758 86.452 1.00 95.50 273 ASN A N 1
ATOM 2205 C CA . ASN A 1 273 ? -35.651 -8.738 87.721 1.00 95.50 273 ASN A CA 1
ATOM 2206 C C . ASN A 1 273 ? -36.421 -7.969 88.807 1.00 95.50 273 ASN A C 1
ATOM 2208 O O . ASN A 1 273 ? -36.522 -8.459 89.934 1.00 95.50 273 ASN A O 1
ATOM 2212 N N . CYS A 1 274 ? -37.026 -6.824 88.473 1.00 94.44 274 CYS A N 1
ATOM 2213 C CA . CYS A 1 274 ? -37.885 -6.070 89.390 1.00 94.44 274 CYS A CA 1
ATOM 2214 C C . CYS A 1 274 ? -39.102 -6.897 89.845 1.00 94.44 274 CYS A C 1
ATOM 2216 O O . CYS A 1 274 ? -39.358 -7.019 91.046 1.00 94.44 274 CYS A O 1
ATOM 2218 N N . LEU A 1 275 ? -39.795 -7.551 88.908 1.00 93.38 275 LEU A N 1
ATOM 2219 C CA . LEU A 1 275 ? -40.936 -8.425 89.200 1.00 93.38 275 LEU A CA 1
ATOM 2220 C C . LEU A 1 275 ? -40.545 -9.615 90.085 1.00 93.38 275 LEU A C 1
ATOM 2222 O O . LEU A 1 275 ? -41.272 -9.948 91.018 1.00 93.38 275 LEU A O 1
ATOM 2226 N N . LYS A 1 276 ? -39.376 -10.230 89.867 1.00 92.25 276 LYS A N 1
ATOM 2227 C CA . LYS A 1 276 ? -38.861 -11.294 90.749 1.00 92.25 276 LYS A CA 1
ATOM 2228 C C . LYS A 1 276 ? -38.622 -10.801 92.175 1.00 92.25 276 LYS A C 1
ATOM 2230 O O . LYS A 1 276 ? -38.901 -11.538 93.118 1.00 92.25 276 LYS A O 1
ATOM 2235 N N . VAL A 1 277 ? -38.108 -9.581 92.346 1.00 95.44 277 VAL A N 1
ATOM 2236 C CA . VAL A 1 277 ? -37.928 -8.971 93.674 1.00 95.44 277 VAL A CA 1
ATOM 2237 C C . VAL A 1 277 ? -39.282 -8.717 94.341 1.00 95.44 277 VAL A C 1
ATOM 2239 O O . VAL A 1 277 ? -39.444 -9.051 95.513 1.00 95.44 277 VAL A O 1
ATOM 2242 N N . GLN A 1 278 ? -40.267 -8.188 93.608 1.00 92.50 278 GLN A N 1
ATOM 2243 C CA . GLN A 1 278 ? -41.630 -8.000 94.123 1.00 92.50 278 GLN A CA 1
ATOM 2244 C C . GLN A 1 278 ? -42.283 -9.330 94.519 1.00 92.50 278 GLN A C 1
ATOM 2246 O O . GLN A 1 278 ? -42.869 -9.428 95.596 1.00 92.50 278 GLN A O 1
ATOM 2251 N N . LEU A 1 279 ? -42.119 -10.372 93.699 1.00 93.50 279 LEU A N 1
ATOM 2252 C CA . LEU A 1 279 ? -42.632 -11.705 93.993 1.00 93.50 279 LEU A CA 1
ATOM 2253 C C . LEU A 1 279 ? -42.038 -12.253 95.296 1.00 93.50 279 LEU A C 1
ATOM 2255 O O . LEU A 1 279 ? -42.798 -12.702 96.150 1.00 93.50 279 LEU A O 1
ATOM 2259 N N . ARG A 1 280 ? -40.714 -12.157 95.497 1.00 95.06 280 ARG A N 1
ATOM 2260 C CA . ARG A 1 280 ? -40.081 -12.580 96.761 1.00 95.06 280 ARG A CA 1
ATOM 2261 C C . ARG A 1 280 ? -40.640 -11.823 97.963 1.00 95.06 280 ARG A C 1
ATOM 2263 O O . ARG A 1 280 ? -41.023 -12.463 98.933 1.00 95.06 280 ARG A O 1
ATOM 2270 N N . LYS A 1 281 ? -40.778 -10.494 97.869 1.00 94.94 281 LYS A N 1
ATOM 2271 C CA . LYS A 1 281 ? -41.389 -9.682 98.937 1.00 94.94 281 LYS A CA 1
ATOM 2272 C C . LYS A 1 281 ? -42.811 -10.145 99.266 1.00 94.94 281 LYS A C 1
ATOM 2274 O O . LYS A 1 281 ? -43.141 -10.319 100.431 1.00 94.94 281 LYS A O 1
ATOM 2279 N N . SER A 1 282 ? -43.635 -10.400 98.247 1.00 91.88 282 SER A N 1
ATOM 2280 C CA . SER A 1 282 ? -45.001 -10.899 98.455 1.00 91.88 282 SER A CA 1
ATOM 2281 C C . SER A 1 282 ? -45.029 -12.300 99.080 1.00 91.88 282 SER A C 1
ATOM 2283 O O . SER A 1 282 ? -45.851 -12.573 99.949 1.00 91.88 282 SER A O 1
ATOM 2285 N N . GLN A 1 283 ? -44.100 -13.185 98.700 1.00 93.06 283 GLN A N 1
ATOM 2286 C CA . GLN A 1 283 ? -43.960 -14.518 99.293 1.00 93.06 283 GLN A CA 1
ATOM 2287 C C . GLN A 1 283 ? -43.521 -14.447 100.765 1.00 93.06 283 GLN A C 1
ATOM 2289 O O . GLN A 1 283 ? -44.038 -15.198 101.596 1.00 93.06 283 GLN A O 1
ATOM 2294 N N . GLU A 1 284 ? -42.600 -13.541 101.101 1.00 94.31 284 GLU A N 1
ATOM 2295 C CA . GLU A 1 284 ? -42.182 -13.256 102.480 1.00 94.31 284 GLU A CA 1
ATOM 2296 C C . GLU A 1 284 ? -43.355 -12.721 103.318 1.00 94.31 284 GLU A C 1
ATOM 2298 O O . GLU A 1 284 ? -43.584 -13.193 104.433 1.00 94.31 284 GLU A O 1
ATOM 2303 N N . GLU A 1 285 ? -44.151 -11.800 102.770 1.00 92.69 285 GLU A N 1
ATOM 2304 C CA . GLU A 1 285 ? -45.331 -11.238 103.433 1.00 92.69 285 GLU A CA 1
ATOM 2305 C C . GLU A 1 285 ? -46.426 -12.287 103.678 1.00 92.69 285 GLU A C 1
ATOM 2307 O O . GLU A 1 285 ? -46.939 -12.394 104.794 1.00 92.69 285 GLU A O 1
ATOM 2312 N N . ILE A 1 286 ? -46.722 -13.132 102.684 1.00 92.00 286 ILE A N 1
ATOM 2313 C CA . ILE A 1 286 ? -47.637 -14.275 102.836 1.00 92.00 286 ILE A CA 1
ATOM 2314 C C . ILE A 1 286 ? -47.138 -15.216 103.938 1.00 92.00 286 ILE A C 1
ATOM 2316 O O . ILE A 1 286 ? -47.915 -15.629 104.798 1.00 92.00 286 ILE A O 1
ATOM 2320 N N . SER A 1 287 ? -45.841 -15.532 103.951 1.00 92.19 287 SER A N 1
ATOM 2321 C CA . SER A 1 287 ? -45.250 -16.401 104.976 1.00 92.19 287 SER A CA 1
ATOM 2322 C C . SER A 1 287 ? -45.392 -15.795 106.376 1.00 92.19 287 SER A C 1
ATOM 2324 O O . SER A 1 287 ? -45.721 -16.508 107.326 1.00 92.19 287 SER A O 1
ATOM 2326 N N . ARG A 1 288 ? -45.224 -14.470 106.500 1.00 92.25 288 ARG A N 1
ATOM 2327 C CA . ARG A 1 288 ? -45.448 -13.722 107.746 1.00 92.25 288 ARG A CA 1
ATOM 2328 C C . ARG A 1 288 ? -46.904 -13.810 108.214 1.00 92.25 288 ARG A C 1
ATOM 2330 O O . ARG A 1 288 ? -47.139 -14.077 109.390 1.00 92.25 288 ARG A O 1
ATOM 2337 N N . LEU A 1 289 ? -47.869 -13.613 107.313 1.00 87.19 289 LEU A N 1
ATOM 2338 C CA . LEU A 1 289 ? -49.303 -13.706 107.621 1.00 87.19 289 LEU A CA 1
ATOM 2339 C C . LEU A 1 289 ? -49.710 -15.128 108.036 1.00 87.19 289 LEU A C 1
ATOM 2341 O O . LEU A 1 289 ? -50.453 -15.296 108.999 1.00 87.19 289 LEU A O 1
ATOM 2345 N N . ILE A 1 290 ? -49.188 -16.164 107.368 1.00 87.81 290 ILE A N 1
ATOM 2346 C CA . ILE A 1 290 ? -49.434 -17.569 107.742 1.00 87.81 290 ILE A CA 1
ATOM 2347 C C . ILE A 1 290 ? -48.895 -17.868 109.148 1.00 87.81 290 ILE A C 1
ATOM 2349 O O . ILE A 1 290 ? -49.556 -18.560 109.924 1.00 87.81 290 ILE A O 1
ATOM 2353 N N . LEU A 1 291 ? -47.713 -17.346 109.495 1.00 86.62 291 LEU A N 1
ATOM 2354 C CA . LEU A 1 291 ? -47.153 -17.448 110.846 1.00 86.62 291 LEU A CA 1
ATOM 2355 C C . LEU A 1 291 ? -48.055 -16.769 111.889 1.00 86.62 291 LEU A C 1
ATOM 2357 O O . LEU A 1 291 ? -48.323 -17.382 112.919 1.00 86.62 291 LEU A O 1
ATOM 2361 N N . GLN A 1 292 ? -48.576 -15.571 111.597 1.00 81.94 292 GLN A N 1
ATOM 2362 C CA . GLN A 1 292 ? -49.524 -14.859 112.470 1.00 81.94 292 GLN A CA 1
ATOM 2363 C C . GLN A 1 292 ? -50.835 -15.636 112.680 1.00 81.94 292 GLN A C 1
ATOM 2365 O O . GLN A 1 292 ? -51.297 -15.771 113.811 1.00 81.94 292 GLN A O 1
ATOM 2370 N N . LEU A 1 293 ? -51.397 -16.212 111.612 1.00 81.25 293 LEU A N 1
ATOM 2371 C CA . LEU A 1 293 ? -52.590 -17.067 111.677 1.00 81.25 293 LEU A CA 1
ATOM 2372 C C . LEU A 1 293 ? -52.361 -18.320 112.536 1.00 81.25 293 LEU A C 1
ATOM 2374 O O . LEU A 1 293 ? -53.238 -18.726 113.295 1.00 81.25 293 LEU A O 1
ATOM 2378 N N . ARG A 1 294 ? -51.176 -18.939 112.446 1.00 81.25 294 ARG A N 1
ATOM 2379 C CA . ARG A 1 294 ? -50.832 -20.130 113.243 1.00 81.25 294 ARG A CA 1
ATOM 2380 C C . ARG A 1 294 ? -50.564 -19.829 114.716 1.00 81.25 294 ARG A C 1
ATOM 2382 O O . ARG A 1 294 ? -50.724 -20.730 115.532 1.00 81.25 294 ARG A O 1
ATOM 2389 N N . SER A 1 295 ? -50.179 -18.603 115.073 1.00 76.50 295 SER A N 1
ATOM 2390 C CA . SER A 1 295 ? -49.922 -18.213 116.467 1.00 76.50 295 SER A CA 1
ATOM 2391 C C . SER A 1 295 ? -51.181 -17.969 117.313 1.00 76.50 295 SER A C 1
ATOM 2393 O O . SER A 1 295 ? -51.055 -17.518 118.447 1.00 76.50 295 SER A O 1
ATOM 2395 N N . GLY A 1 296 ? -52.383 -18.287 116.811 1.00 50.34 296 GLY A N 1
ATOM 2396 C CA . GLY A 1 296 ? -53.604 -18.339 117.629 1.00 50.34 296 GLY A CA 1
ATOM 2397 C C . GLY A 1 296 ? -54.000 -17.001 118.253 1.00 50.34 296 GLY A C 1
ATOM 2398 O O . GLY A 1 296 ? -54.598 -16.970 119.324 1.00 50.34 296 GLY A O 1
ATOM 2399 N N . THR A 1 297 ? -53.633 -15.892 117.613 1.00 48.28 297 THR A N 1
ATOM 2400 C CA . THR A 1 297 ? -54.106 -14.564 117.996 1.00 48.28 297 THR A CA 1
ATOM 2401 C C . THR A 1 297 ? -55.446 -14.353 117.303 1.00 48.28 297 THR A C 1
ATOM 2403 O O . THR A 1 297 ? -55.505 -14.312 116.076 1.00 48.28 297 THR A O 1
ATOM 2406 N N . ASP A 1 298 ? -56.513 -14.301 118.095 1.00 44.59 298 ASP A N 1
ATOM 2407 C CA . ASP A 1 298 ? -57.885 -14.015 117.673 1.00 44.59 298 ASP A CA 1
ATOM 2408 C C . ASP A 1 298 ? -57.911 -12.603 117.065 1.00 44.59 298 ASP A C 1
ATOM 2410 O O . ASP A 1 298 ? -57.867 -11.596 117.774 1.00 44.59 298 ASP A O 1
ATOM 2414 N N . ILE A 1 299 ? -57.823 -12.522 115.737 1.00 46.75 299 ILE A N 1
ATOM 2415 C CA . ILE A 1 299 ? -57.824 -11.263 114.995 1.00 46.75 299 ILE A CA 1
ATOM 2416 C C . ILE A 1 299 ? -59.145 -11.204 114.238 1.00 46.75 299 ILE A C 1
ATOM 2418 O O . ILE A 1 299 ? -59.320 -11.864 113.212 1.00 46.75 299 ILE A O 1
ATOM 2422 N N . ASP A 1 300 ? -60.054 -10.390 114.773 1.00 45.69 300 ASP A N 1
ATOM 2423 C CA . ASP A 1 300 ? -61.243 -9.882 114.096 1.00 45.69 300 ASP A CA 1
ATOM 2424 C C . ASP A 1 300 ? -60.866 -9.379 112.697 1.00 45.69 300 ASP A C 1
ATOM 2426 O O . ASP A 1 300 ? -60.103 -8.422 112.537 1.00 45.69 300 ASP A O 1
ATOM 2430 N N . VAL A 1 301 ? -61.399 -10.034 111.667 1.00 45.59 301 VAL A N 1
ATOM 2431 C CA . VAL A 1 301 ? -61.277 -9.599 110.275 1.00 45.59 301 VAL A CA 1
ATOM 2432 C C . VAL A 1 301 ? -62.369 -8.554 110.023 1.00 45.59 301 VAL A C 1
ATOM 2434 O O . VAL A 1 301 ? -63.545 -8.922 109.971 1.00 45.59 301 VAL A O 1
ATOM 2437 N N . PRO A 1 302 ? -62.049 -7.258 109.835 1.00 45.41 302 PRO A N 1
ATOM 2438 C CA . PRO A 1 302 ? -63.057 -6.282 109.458 1.00 45.41 302 PRO A CA 1
ATOM 2439 C C . PRO A 1 302 ? -63.525 -6.567 108.026 1.00 45.41 302 PRO A C 1
ATOM 2441 O O . PRO A 1 302 ? -62.782 -6.426 107.054 1.00 45.41 302 PRO A O 1
ATOM 2444 N N . MET A 1 303 ? -64.786 -6.973 107.906 1.00 47.12 303 MET A N 1
ATOM 2445 C CA . MET A 1 303 ? -65.530 -7.073 106.655 1.00 47.12 303 MET A CA 1
ATOM 2446 C C . MET A 1 303 ? -65.695 -5.665 106.059 1.00 47.12 303 MET A C 1
ATOM 2448 O O . MET A 1 303 ? -66.594 -4.918 106.442 1.00 47.12 303 MET A O 1
ATOM 2452 N N . VAL A 1 304 ? -64.804 -5.272 105.144 1.00 44.81 304 VAL A N 1
ATOM 2453 C CA . VAL A 1 304 ? -64.899 -3.986 104.437 1.00 44.81 304 VAL A CA 1
ATOM 2454 C C . VAL A 1 304 ? -65.915 -4.112 103.302 1.00 44.81 304 VAL A C 1
ATOM 2456 O O . VAL A 1 304 ? -65.724 -4.854 102.340 1.00 44.81 304 VAL A O 1
ATOM 2459 N N . ALA A 1 305 ? -67.018 -3.384 103.458 1.00 45.88 305 ALA A N 1
ATOM 2460 C CA . ALA A 1 305 ? -68.107 -3.255 102.504 1.00 45.88 305 ALA A CA 1
ATOM 2461 C C . ALA A 1 305 ? -67.649 -2.641 101.169 1.00 45.88 305 ALA A C 1
ATOM 2463 O O . ALA A 1 305 ? -66.807 -1.744 101.122 1.00 45.88 305 ALA A O 1
ATOM 2464 N N . ALA A 1 306 ? -68.256 -3.119 100.082 1.00 49.12 306 ALA A N 1
ATOM 2465 C CA . ALA A 1 306 ? -68.054 -2.631 98.727 1.00 49.12 306 ALA A CA 1
ATOM 2466 C C . ALA A 1 306 ? -68.448 -1.149 98.595 1.00 49.12 306 ALA A C 1
ATOM 2468 O O . ALA A 1 306 ? -69.612 -0.787 98.772 1.00 49.12 306 ALA A O 1
ATOM 2469 N N . GLN A 1 307 ? -67.482 -0.304 98.235 1.00 52.59 307 GLN A N 1
ATOM 2470 C CA . GLN A 1 307 ? -67.716 1.073 97.805 1.00 52.59 307 GLN A CA 1
ATOM 2471 C C . GLN A 1 307 ? -67.809 1.104 96.265 1.00 52.59 307 GLN A C 1
ATOM 2473 O O . GLN A 1 307 ? -66.970 0.487 95.601 1.00 52.59 307 GLN A O 1
ATOM 2478 N N . PRO A 1 308 ? -68.815 1.774 95.672 1.00 54.75 308 PRO A N 1
ATOM 2479 C CA . PRO A 1 308 ? -68.956 1.868 94.222 1.00 54.75 308 PRO A CA 1
ATOM 2480 C C . PRO A 1 308 ? -67.789 2.655 93.598 1.00 54.75 308 PRO A C 1
ATOM 2482 O O . PRO A 1 308 ? -67.305 3.614 94.207 1.00 54.75 308 PRO A O 1
ATOM 2485 N N . PRO A 1 309 ? -67.332 2.281 92.389 1.00 59.03 309 PRO A N 1
ATOM 2486 C CA . PRO A 1 309 ? -66.244 2.979 91.719 1.00 59.03 309 PRO A CA 1
ATOM 2487 C C . PRO A 1 309 ? -66.668 4.413 91.350 1.00 59.03 309 PRO A C 1
ATOM 2489 O O . PRO A 1 309 ? -67.789 4.615 90.873 1.00 59.03 309 PRO A O 1
ATOM 2492 N N . PRO A 1 310 ? -65.797 5.418 91.544 1.00 66.75 310 PRO A N 1
ATOM 2493 C CA . PRO A 1 310 ? -66.063 6.780 91.102 1.00 66.75 310 PRO A CA 1
ATOM 2494 C C . PRO A 1 310 ? -66.149 6.854 89.565 1.00 66.75 310 PRO A C 1
ATOM 2496 O O . PRO A 1 310 ? -65.491 6.071 88.871 1.00 66.75 310 PRO A O 1
ATOM 2499 N N . PRO A 1 311 ? -66.945 7.789 89.013 1.00 59.19 311 PRO A N 1
ATOM 2500 C CA . PRO A 1 311 ? -67.065 7.982 87.573 1.00 59.19 311 PRO A CA 1
ATOM 2501 C C . PRO A 1 311 ? -65.699 8.311 86.963 1.00 59.19 311 PRO A C 1
ATOM 2503 O O . PRO A 1 311 ? -65.001 9.218 87.416 1.00 59.19 311 PRO A O 1
ATOM 2506 N N . GLN A 1 312 ? -65.320 7.553 85.933 1.00 57.84 312 GLN A N 1
ATOM 2507 C CA . GLN A 1 312 ? -64.101 7.790 85.168 1.00 57.84 312 GLN A CA 1
ATOM 2508 C C . GLN A 1 312 ? -64.220 9.125 84.430 1.00 57.84 312 GLN A C 1
ATOM 2510 O O . GLN A 1 312 ? -65.125 9.327 83.620 1.00 57.84 312 GLN A O 1
ATOM 2515 N N . SER A 1 313 ? -63.295 10.036 84.710 1.00 59.00 313 SER A N 1
ATOM 2516 C CA . SER A 1 313 ? -63.067 11.226 83.901 1.00 59.00 313 SER A CA 1
ATOM 2517 C C . SER A 1 313 ? -62.655 10.812 82.480 1.00 59.00 313 SER A C 1
ATOM 2519 O O . SER A 1 313 ? -61.868 9.873 82.321 1.00 59.00 313 SER A O 1
ATOM 2521 N N . PRO A 1 314 ? -63.178 11.478 81.433 1.00 68.38 314 PRO A N 1
ATOM 2522 C CA . PRO A 1 314 ? -62.805 11.169 80.060 1.00 68.38 314 PRO A CA 1
ATOM 2523 C C . PRO A 1 314 ? -61.300 11.414 79.863 1.00 68.38 314 PRO A C 1
ATOM 2525 O O . PRO A 1 314 ? -60.768 12.399 80.386 1.00 68.38 314 PRO A O 1
ATOM 2528 N N . PRO A 1 315 ? -60.597 10.534 79.130 1.00 71.00 315 PRO A N 1
ATOM 2529 C CA . PRO A 1 315 ? -59.180 10.712 78.864 1.00 71.00 315 PRO A CA 1
ATOM 2530 C C . PRO A 1 315 ? -58.955 12.021 78.087 1.00 71.00 315 PRO A C 1
ATOM 2532 O O . PRO A 1 315 ? -59.718 12.316 77.161 1.00 71.00 315 PRO A O 1
ATOM 2535 N N . PRO A 1 316 ? -57.927 12.817 78.431 1.00 72.62 316 PRO A N 1
ATOM 2536 C CA . PRO A 1 316 ? -57.557 13.975 77.632 1.00 72.62 316 PRO A CA 1
ATOM 2537 C C . PRO A 1 316 ? -57.204 13.522 76.203 1.00 72.62 316 PRO A C 1
ATOM 2539 O O . PRO A 1 316 ? -56.575 12.471 76.037 1.00 72.62 316 PRO A O 1
ATOM 2542 N N . PRO A 1 317 ? -57.604 14.277 75.163 1.00 69.56 317 PRO A N 1
ATOM 2543 C CA . PRO A 1 317 ? -57.254 13.943 73.791 1.00 69.56 317 PRO A CA 1
ATOM 2544 C C . PRO A 1 317 ? -55.724 13.908 73.642 1.00 69.56 317 PRO A C 1
ATOM 2546 O O . PRO A 1 317 ? -55.036 14.767 74.202 1.00 69.56 317 PRO A O 1
ATOM 2549 N N . PRO A 1 318 ? -55.170 12.924 72.912 1.00 72.69 318 PRO A N 1
ATOM 2550 C CA . PRO A 1 318 ? -53.733 12.831 72.711 1.00 72.69 318 PRO A CA 1
ATOM 2551 C C . PRO A 1 318 ? -53.224 14.094 71.994 1.00 72.69 318 PRO A C 1
ATOM 2553 O O . PRO A 1 318 ? -53.863 14.547 71.039 1.00 72.69 318 PRO A O 1
ATOM 2556 N N . PRO A 1 319 ? -52.089 14.677 72.419 1.00 69.38 319 PRO A N 1
ATOM 2557 C CA . PRO A 1 319 ? -51.483 15.788 71.702 1.00 69.38 319 PRO A CA 1
ATOM 2558 C C . PRO A 1 319 ? -51.141 15.342 70.276 1.00 69.38 319 PRO A C 1
ATOM 2560 O O . PRO A 1 319 ? -50.451 14.340 70.074 1.00 69.38 319 PRO A O 1
ATOM 2563 N N . GLN A 1 320 ? -51.647 16.076 69.282 1.00 66.19 320 GLN A N 1
ATOM 2564 C CA . GLN A 1 320 ? -51.307 15.845 67.884 1.00 66.19 320 GLN A CA 1
ATOM 2565 C C . GLN A 1 320 ? -49.803 16.048 67.701 1.00 66.19 320 GLN A C 1
ATOM 2567 O O . GLN A 1 320 ? -49.256 17.104 68.020 1.00 66.19 320 GLN A O 1
ATOM 2572 N N . SER A 1 321 ? -49.131 15.011 67.214 1.00 62.94 321 SER A N 1
ATOM 2573 C CA . SER A 1 321 ? -47.716 15.061 66.868 1.00 62.94 321 SER A CA 1
ATOM 2574 C C . SER A 1 321 ? -47.519 16.070 65.728 1.00 62.94 321 SER A C 1
ATOM 2576 O O . SER A 1 321 ? -48.245 15.980 64.734 1.00 62.94 321 SER A O 1
ATOM 2578 N N . PRO A 1 322 ? -46.572 17.021 65.823 1.00 73.25 322 PRO A N 1
ATOM 2579 C CA . PRO A 1 322 ? -46.262 17.883 64.692 1.00 73.25 322 PRO A CA 1
ATOM 2580 C C . PRO A 1 322 ? -45.746 17.016 63.531 1.00 73.25 322 PRO A C 1
ATOM 2582 O O . PRO A 1 322 ? -44.969 16.085 63.770 1.00 73.25 322 PRO A O 1
ATOM 2585 N N . PRO A 1 323 ? -46.169 17.280 62.282 1.00 73.44 323 PRO A N 1
ATOM 2586 C CA . PRO A 1 323 ? -45.642 16.562 61.134 1.00 73.44 323 PRO A CA 1
ATOM 2587 C C . PRO A 1 323 ? -44.120 16.771 61.069 1.00 73.44 323 PRO A C 1
ATOM 2589 O O . PRO A 1 323 ? -43.656 17.899 61.267 1.00 73.44 323 PRO A O 1
ATOM 2592 N N . PRO A 1 324 ? -43.326 15.718 60.809 1.00 69.62 324 PRO A N 1
ATOM 2593 C CA . PRO A 1 324 ? -41.896 15.874 60.604 1.00 69.62 324 PRO A CA 1
ATOM 2594 C C . PRO A 1 324 ? -41.674 16.821 59.422 1.00 69.62 324 PRO A C 1
ATOM 2596 O O . PRO A 1 324 ? -42.136 16.562 58.311 1.00 69.62 324 PRO A O 1
ATOM 2599 N N . GLN A 1 325 ? -40.994 17.942 59.671 1.00 67.00 325 GLN A N 1
ATOM 2600 C CA . GLN A 1 325 ? -40.543 18.816 58.598 1.00 67.00 325 GLN A CA 1
ATOM 2601 C C . GLN A 1 325 ? -39.506 18.054 57.778 1.00 67.00 325 GLN A C 1
ATOM 2603 O O . GLN A 1 325 ? -38.453 17.668 58.286 1.00 67.00 325 GLN A O 1
ATOM 2608 N N . SER A 1 326 ? -39.832 17.815 56.512 1.00 67.62 326 SER A N 1
ATOM 2609 C CA . SER A 1 326 ? -38.906 17.265 55.533 1.00 67.62 326 SER A CA 1
ATOM 2610 C C . SER A 1 326 ? -37.641 18.132 55.498 1.00 67.62 326 SER A C 1
ATOM 2612 O O . SER A 1 326 ? -37.767 19.356 55.394 1.00 67.62 326 SER A O 1
ATOM 2614 N N . PRO A 1 327 ? -36.432 17.549 55.569 1.00 73.31 327 PRO A N 1
ATOM 2615 C CA . PRO A 1 327 ? -35.214 18.319 55.379 1.00 73.31 327 PRO A CA 1
ATOM 2616 C C . PRO A 1 327 ? -35.245 18.946 53.983 1.00 73.31 327 PRO A C 1
ATOM 2618 O O . PRO A 1 327 ? -35.454 18.254 52.983 1.00 73.31 327 PRO A O 1
ATOM 2621 N N . LEU A 1 328 ? -35.073 20.268 53.924 1.00 69.94 328 LEU A N 1
ATOM 2622 C CA . LEU A 1 328 ? -34.897 20.978 52.663 1.00 69.94 328 LEU A CA 1
ATOM 2623 C C . LEU A 1 328 ? -33.685 20.377 51.934 1.00 69.94 328 LEU A C 1
ATOM 2625 O O . LEU A 1 328 ? -32.637 20.192 52.563 1.00 69.94 328 LEU A O 1
ATOM 2629 N N . PRO A 1 329 ? -33.807 20.052 50.635 1.00 77.00 329 PRO A N 1
ATOM 2630 C CA . PRO A 1 329 ? -32.682 19.551 49.866 1.00 77.00 329 PRO A CA 1
ATOM 2631 C C . PRO A 1 329 ? -31.555 20.596 49.866 1.00 77.00 329 PRO A C 1
ATOM 2633 O O . PRO A 1 329 ? -31.837 21.796 49.772 1.00 77.00 329 PRO A O 1
ATOM 2636 N N . PRO A 1 330 ? -30.284 20.169 49.979 1.00 80.88 330 PRO A N 1
ATOM 2637 C CA . PRO A 1 330 ? -29.161 21.087 49.887 1.00 80.88 330 PRO A CA 1
ATOM 2638 C C . PRO A 1 330 ? -29.190 21.809 48.530 1.00 80.88 330 PRO A C 1
ATOM 2640 O O . PRO A 1 330 ? -29.545 21.192 47.519 1.00 80.88 330 PRO A O 1
ATOM 2643 N N . PRO A 1 331 ? -28.834 23.106 48.485 1.00 79.62 331 PRO A N 1
ATOM 2644 C CA . PRO A 1 331 ? -28.749 23.832 47.229 1.00 79.62 331 PRO A CA 1
ATOM 2645 C C . PRO A 1 331 ? -27.751 23.134 46.290 1.00 79.62 331 PRO A C 1
ATOM 2647 O O . PRO A 1 331 ? -26.721 22.632 46.755 1.00 79.62 331 PRO A O 1
ATOM 2650 N N . PRO A 1 332 ? -28.043 23.080 44.979 1.00 80.06 332 PRO A N 1
ATOM 2651 C CA . PRO A 1 332 ? -27.134 22.487 44.013 1.00 80.06 332 PRO A CA 1
ATOM 2652 C C . PRO A 1 332 ? -25.782 23.218 44.045 1.00 80.06 332 PRO A C 1
ATOM 2654 O O . PRO A 1 332 ? -25.752 24.443 44.206 1.00 80.06 332 PRO A O 1
ATOM 2657 N N . PRO A 1 333 ? -24.660 22.492 43.896 1.00 80.62 333 PRO A N 1
ATOM 2658 C CA . PRO A 1 333 ? -23.349 23.114 43.820 1.00 80.62 333 PRO A CA 1
ATOM 2659 C C . PRO A 1 333 ? -23.296 24.082 42.626 1.00 80.62 333 PRO A C 1
ATOM 2661 O O . PRO A 1 333 ? -23.863 23.780 41.570 1.00 80.62 333 PRO A O 1
ATOM 2664 N N . PRO A 1 334 ? -22.626 25.240 42.767 1.00 80.38 334 PRO A N 1
ATOM 2665 C CA . PRO A 1 334 ? -22.459 26.171 41.663 1.00 80.38 334 PRO A CA 1
ATOM 2666 C C . PRO A 1 334 ? -21.726 25.484 40.496 1.00 80.38 334 PRO A C 1
ATOM 2668 O O . PRO A 1 334 ? -20.798 24.703 40.735 1.00 80.38 334 PRO A O 1
ATOM 2671 N N . PRO A 1 335 ? -22.126 25.751 39.239 1.00 77.88 335 PRO A N 1
ATOM 2672 C CA . PRO A 1 335 ? -21.443 25.211 38.073 1.00 77.88 335 PRO A CA 1
ATOM 2673 C C . PRO A 1 335 ? -19.973 25.639 38.092 1.00 77.88 335 PRO A C 1
ATOM 2675 O O . PRO A 1 335 ? -19.659 26.819 38.254 1.00 77.88 335 PRO A O 1
ATOM 2678 N N . GLN A 1 336 ? -19.074 24.664 37.950 1.00 76.69 336 GLN A N 1
ATOM 2679 C CA . GLN A 1 336 ? -17.643 24.921 37.840 1.00 76.69 336 GLN A CA 1
ATOM 2680 C C . GLN A 1 336 ? -17.379 25.757 36.586 1.00 76.69 336 GLN A C 1
ATOM 2682 O O . GLN A 1 336 ? -17.857 25.433 35.496 1.00 76.69 336 GLN A O 1
ATOM 2687 N N . SER A 1 337 ? -16.630 26.844 36.755 1.00 75.81 337 SER A N 1
ATOM 2688 C CA . SER A 1 337 ? -16.183 27.706 35.668 1.00 75.81 337 SER A CA 1
ATOM 2689 C C . SER A 1 337 ? -15.424 26.867 34.633 1.00 75.81 337 SER A C 1
ATOM 2691 O O . SER A 1 337 ? -14.579 26.056 35.027 1.00 75.81 337 SER A O 1
ATOM 2693 N N . PRO A 1 338 ? -15.686 27.04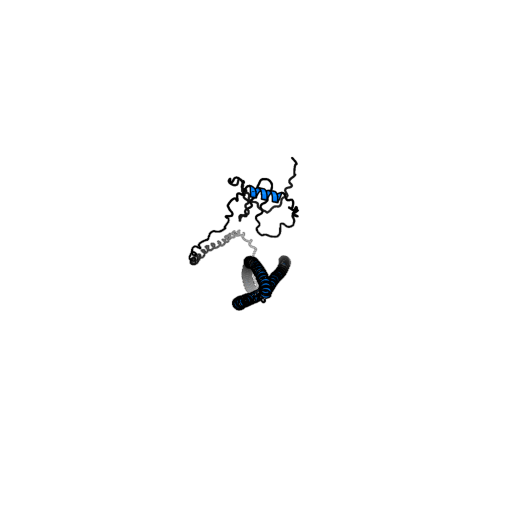1 33.325 1.00 79.00 338 PRO A N 1
ATOM 2694 C CA . PRO A 1 338 ? -14.932 26.336 32.301 1.00 79.00 338 PRO A CA 1
ATOM 2695 C C . PRO A 1 338 ? -13.439 26.681 32.425 1.00 79.00 338 PRO A C 1
ATOM 2697 O O . PRO A 1 338 ? -13.101 27.837 32.707 1.00 79.00 338 PRO A O 1
ATOM 2700 N N . PRO A 1 339 ? -12.538 25.700 32.239 1.00 80.31 339 PRO A N 1
ATOM 2701 C CA . PRO A 1 339 ? -11.108 25.952 32.277 1.00 80.31 339 PRO A CA 1
ATOM 2702 C C . PRO A 1 339 ? -10.727 26.995 31.213 1.00 80.31 339 PRO A C 1
ATOM 2704 O O . PRO A 1 339 ? -11.309 26.995 30.122 1.00 80.31 339 PRO A O 1
ATOM 2707 N N . PRO A 1 340 ? -9.765 27.888 31.509 1.00 77.69 340 PRO A N 1
ATOM 2708 C CA . PRO A 1 340 ? -9.284 28.863 30.541 1.00 77.69 340 PRO A CA 1
ATOM 2709 C C . PRO A 1 340 ? -8.765 28.133 29.301 1.00 77.69 340 PRO A C 1
ATOM 2711 O O . PRO A 1 340 ? -7.952 27.213 29.404 1.00 77.69 340 PRO A O 1
ATOM 2714 N N . GLN A 1 341 ? -9.263 28.534 28.130 1.00 74.56 341 GLN A N 1
ATOM 2715 C CA . GLN A 1 341 ? -8.778 28.017 26.856 1.00 74.56 341 GLN A CA 1
ATOM 2716 C C . GLN A 1 341 ? -7.285 28.324 26.735 1.00 74.56 341 GLN A C 1
ATOM 2718 O O . GLN A 1 341 ? -6.845 29.454 26.958 1.00 74.56 341 GLN A O 1
ATOM 2723 N N . SER A 1 342 ? -6.506 27.296 26.412 1.00 75.56 342 SER A N 1
ATOM 2724 C CA . SER A 1 342 ? -5.084 27.426 26.131 1.00 75.56 342 SER A CA 1
ATOM 2725 C C . SER A 1 342 ? -4.867 28.394 24.960 1.00 75.56 342 SER A C 1
ATOM 2727 O O . SER A 1 342 ? -5.632 28.366 23.991 1.00 75.56 342 SER A O 1
ATOM 2729 N N . PRO A 1 343 ? -3.841 29.261 25.032 1.00 81.56 343 PRO A N 1
ATOM 2730 C CA . PRO A 1 343 ? -3.536 30.188 23.955 1.00 81.56 343 PRO A CA 1
ATOM 2731 C C . PRO A 1 343 ? -3.226 29.413 22.664 1.00 81.56 343 PRO A C 1
ATOM 2733 O O . PRO A 1 343 ? -2.602 28.348 22.727 1.00 81.56 343 PRO A O 1
ATOM 2736 N N . PRO A 1 344 ? -3.656 29.923 21.495 1.00 79.69 344 PRO A N 1
ATOM 2737 C CA . PRO A 1 344 ? -3.359 29.291 20.221 1.00 79.69 344 PRO A CA 1
ATOM 2738 C C . PRO A 1 344 ? -1.837 29.177 20.037 1.00 79.69 344 PRO A C 1
ATOM 2740 O O . PRO A 1 344 ? -1.104 30.099 20.409 1.00 79.69 344 PRO A O 1
ATOM 2743 N N . PRO A 1 345 ? -1.344 28.055 19.483 1.00 80.69 345 PRO A N 1
ATOM 2744 C CA . PRO A 1 345 ? 0.076 27.880 19.232 1.00 80.69 345 PRO A CA 1
ATOM 2745 C C . PRO A 1 345 ? 0.592 28.987 18.298 1.00 80.69 345 PRO A C 1
ATOM 2747 O O . PRO A 1 345 ? -0.132 29.411 17.390 1.00 80.69 345 PRO A O 1
ATOM 2750 N N . PRO A 1 346 ? 1.833 29.466 18.503 1.00 78.25 346 PRO A N 1
ATOM 2751 C CA . PRO A 1 346 ? 2.442 30.461 17.632 1.00 78.25 346 PRO A CA 1
ATOM 2752 C C . PRO A 1 346 ? 2.453 29.940 16.194 1.00 78.25 346 PRO A C 1
ATOM 2754 O O . PRO A 1 346 ? 2.923 28.833 15.927 1.00 78.25 346 PRO A O 1
ATOM 2757 N N . GLN A 1 347 ? 1.905 30.737 15.275 1.00 75.06 347 GLN A N 1
ATOM 2758 C CA . GLN A 1 347 ? 1.931 30.430 13.851 1.00 75.06 347 GLN A CA 1
ATOM 2759 C C . GLN A 1 347 ? 3.391 30.291 13.416 1.00 75.06 347 GLN A C 1
ATOM 2761 O O . GLN A 1 347 ? 4.193 31.212 13.573 1.00 75.06 347 GLN A O 1
ATOM 2766 N N . SER A 1 348 ? 3.743 29.114 12.906 1.00 71.75 348 SER A N 1
ATOM 2767 C CA . SER A 1 348 ? 5.042 28.865 12.295 1.00 71.75 348 SER A CA 1
ATOM 2768 C C . SER A 1 348 ? 5.277 29.870 11.160 1.00 71.75 348 SER A C 1
ATOM 2770 O O . SER A 1 348 ? 4.342 30.126 10.395 1.00 71.75 348 SER A O 1
ATOM 2772 N N . PRO A 1 349 ? 6.491 30.440 11.038 1.00 75.12 349 PRO A N 1
ATOM 2773 C CA . PRO A 1 349 ? 6.794 31.434 10.020 1.00 75.12 349 PRO A CA 1
ATOM 2774 C C . PRO A 1 349 ? 6.484 30.862 8.638 1.00 75.12 349 PRO A C 1
ATOM 2776 O O . PRO A 1 349 ? 6.973 29.793 8.269 1.00 75.12 349 PRO A O 1
ATOM 2779 N N . THR A 1 350 ? 5.640 31.570 7.889 1.00 70.81 350 THR A N 1
ATOM 2780 C CA . THR A 1 350 ? 5.353 31.251 6.493 1.00 70.81 350 THR A CA 1
ATOM 2781 C C . THR A 1 350 ? 6.668 31.213 5.715 1.00 70.81 350 THR A C 1
ATOM 2783 O O . THR A 1 350 ? 7.442 32.173 5.809 1.00 70.81 350 THR A O 1
ATOM 2786 N N . PRO A 1 351 ? 6.950 30.130 4.968 1.00 77.81 351 PRO A N 1
ATOM 2787 C CA . PRO A 1 351 ? 8.146 30.055 4.148 1.00 77.81 351 PRO A CA 1
ATOM 2788 C C . PRO A 1 351 ? 8.162 31.216 3.143 1.00 77.81 351 PRO A C 1
ATOM 2790 O O . PRO A 1 351 ? 7.098 31.643 2.682 1.00 77.81 351 PRO A O 1
ATOM 2793 N N . PRO A 1 352 ? 9.351 31.752 2.818 1.00 80.31 352 PRO A N 1
ATOM 2794 C CA . PRO A 1 352 ? 9.476 32.834 1.857 1.00 80.31 352 PRO A CA 1
ATOM 2795 C C . PRO A 1 352 ? 8.850 32.419 0.517 1.00 80.31 352 PRO A C 1
ATOM 2797 O O . PRO A 1 352 ? 8.997 31.260 0.110 1.00 80.31 352 PRO A O 1
ATOM 2800 N N . PRO A 1 353 ? 8.143 33.338 -0.163 1.00 74.00 353 PRO A N 1
ATOM 2801 C CA . PRO A 1 353 ? 7.538 33.053 -1.452 1.00 74.00 353 PRO A CA 1
ATOM 2802 C C . PRO A 1 353 ? 8.619 32.569 -2.429 1.00 74.00 353 PRO A C 1
ATOM 2804 O O . PRO A 1 353 ? 9.703 33.162 -2.481 1.00 74.00 353 PRO A O 1
ATOM 2807 N N . PRO A 1 354 ? 8.363 31.483 -3.180 1.00 73.75 354 PRO A N 1
ATOM 2808 C CA . PRO A 1 354 ? 9.312 30.992 -4.162 1.00 73.75 354 PRO A CA 1
ATOM 2809 C C . PRO A 1 354 ? 9.607 32.092 -5.194 1.00 73.75 354 PRO A C 1
ATOM 2811 O O . PRO A 1 354 ? 8.705 32.859 -5.549 1.00 73.75 354 PRO A O 1
ATOM 2814 N N . PRO A 1 355 ? 10.859 32.193 -5.676 1.00 71.88 355 PRO A N 1
ATOM 2815 C CA . PRO A 1 355 ? 11.220 33.156 -6.705 1.00 71.88 355 PRO A CA 1
ATOM 2816 C C . PRO A 1 355 ? 10.324 32.961 -7.938 1.00 71.88 355 PRO A C 1
ATOM 2818 O O . PRO A 1 355 ? 10.012 31.813 -8.273 1.00 71.88 355 PRO A O 1
ATOM 2821 N N . PRO A 1 356 ? 9.902 34.049 -8.612 1.00 59.81 356 PRO A N 1
ATOM 2822 C CA . PRO A 1 356 ? 9.048 33.968 -9.788 1.00 59.81 356 PRO A CA 1
ATOM 2823 C C . PRO A 1 356 ? 9.726 33.096 -10.843 1.00 59.81 356 PRO A C 1
ATOM 2825 O O . PRO A 1 356 ? 10.723 33.483 -11.454 1.00 59.81 356 PRO A O 1
ATOM 2828 N N . GLN A 1 357 ? 9.194 31.887 -11.027 1.00 50.22 357 GLN A N 1
ATOM 2829 C CA . GLN A 1 357 ? 9.585 31.032 -12.132 1.00 50.22 357 GLN A CA 1
ATOM 2830 C C . GLN A 1 357 ? 9.151 31.743 -13.408 1.00 50.22 357 GLN A C 1
ATOM 2832 O O . GLN A 1 357 ? 7.969 32.016 -13.607 1.00 50.22 357 GLN A O 1
ATOM 2837 N N . GLN A 1 358 ? 10.121 32.082 -14.253 1.00 42.12 358 GLN A N 1
ATOM 2838 C CA . GLN A 1 358 ? 9.860 32.525 -15.612 1.00 42.12 358 GLN A CA 1
ATOM 2839 C C . GLN A 1 358 ? 9.194 31.364 -16.354 1.00 42.12 358 GLN A C 1
ATOM 2841 O O . GLN A 1 358 ? 9.853 30.440 -16.830 1.00 42.12 358 GLN A O 1
ATOM 2846 N N . VAL A 1 359 ? 7.863 31.391 -16.385 1.00 42.28 359 VAL A N 1
ATOM 2847 C CA . VAL A 1 359 ? 7.043 30.487 -17.182 1.00 42.28 359 VAL A CA 1
ATOM 2848 C C . VAL A 1 359 ? 7.285 30.856 -18.639 1.00 42.28 359 VAL A C 1
ATOM 2850 O O . VAL A 1 359 ? 6.748 31.832 -19.158 1.00 42.28 359 VAL A O 1
ATOM 2853 N N . ASN A 1 360 ? 8.146 30.083 -19.294 1.00 40.75 360 ASN A N 1
ATOM 2854 C CA . ASN A 1 360 ? 8.219 30.056 -20.744 1.00 40.75 360 ASN A CA 1
ATOM 2855 C C . ASN A 1 360 ? 6.901 29.447 -21.241 1.00 40.75 360 ASN A C 1
ATOM 2857 O O . ASN A 1 360 ? 6.687 28.237 -21.166 1.00 40.75 360 ASN A O 1
ATOM 2861 N N . ASN A 1 361 ? 5.995 30.320 -21.680 1.00 42.47 361 ASN A N 1
ATOM 2862 C CA . ASN A 1 361 ? 4.696 29.983 -22.244 1.00 42.47 361 ASN A CA 1
ATOM 2863 C C . ASN A 1 361 ? 4.841 29.038 -23.443 1.00 42.47 361 ASN A C 1
ATOM 2865 O O . ASN A 1 361 ? 5.209 29.456 -24.542 1.00 42.47 361 ASN A O 1
ATOM 2869 N N . ARG A 1 362 ? 4.461 27.775 -23.249 1.00 44.47 362 ARG A N 1
ATOM 2870 C CA . ARG A 1 362 ? 3.930 26.931 -24.321 1.00 44.47 362 ARG A CA 1
ATOM 2871 C C . ARG A 1 362 ? 2.997 25.867 -23.733 1.00 44.47 362 ARG A C 1
ATOM 2873 O O . ARG A 1 362 ? 3.460 24.878 -23.178 1.00 44.47 362 ARG A O 1
ATOM 2880 N N . GLY A 1 363 ? 1.688 26.086 -23.882 1.00 47.59 363 GLY A N 1
ATOM 2881 C CA . GLY A 1 363 ? 0.699 25.001 -23.965 1.00 47.59 363 GLY A CA 1
ATOM 2882 C C . GLY A 1 363 ? -0.106 24.625 -22.715 1.00 47.59 363 GLY A C 1
ATOM 2883 O O . GLY A 1 363 ? -0.333 23.440 -22.504 1.00 47.59 363 GLY A O 1
ATOM 2884 N N . GLY A 1 364 ? -0.570 25.582 -21.906 1.00 34.94 364 GLY A N 1
ATOM 2885 C CA . GLY A 1 364 ? -1.618 25.321 -20.909 1.00 34.94 364 GLY A CA 1
ATOM 2886 C C . GLY A 1 364 ? -2.982 25.746 -21.446 1.00 34.94 364 GLY A C 1
ATOM 2887 O O . GLY A 1 364 ? -3.238 26.943 -21.528 1.00 34.94 364 GLY A O 1
ATOM 2888 N N . ILE A 1 365 ? -3.825 24.789 -21.838 1.00 41.38 365 ILE A N 1
ATOM 2889 C CA . ILE A 1 365 ? -5.213 25.044 -22.250 1.00 41.38 365 ILE A CA 1
ATOM 2890 C C . ILE A 1 365 ? -6.036 25.324 -20.990 1.00 41.38 365 ILE A C 1
ATOM 2892 O O . ILE A 1 365 ? -6.048 24.523 -20.053 1.00 41.38 365 ILE A O 1
ATOM 2896 N N . ASP A 1 366 ? -6.695 26.476 -20.978 1.00 44.81 366 ASP A N 1
ATOM 2897 C CA . ASP A 1 366 ? -7.666 26.877 -19.968 1.00 44.81 366 ASP A CA 1
ATOM 2898 C C . ASP A 1 366 ? -8.943 26.012 -20.103 1.00 44.81 366 ASP A C 1
ATOM 2900 O O . ASP A 1 366 ? -9.577 26.036 -21.159 1.00 44.81 366 ASP A O 1
ATOM 2904 N N . PRO A 1 367 ? -9.355 25.244 -19.072 1.00 45.31 367 PRO A N 1
ATOM 2905 C CA . PRO A 1 367 ? -10.541 24.382 -19.126 1.00 45.31 367 PRO A CA 1
ATOM 2906 C C . PRO A 1 367 ? -11.880 25.147 -19.166 1.00 45.31 367 PRO A C 1
ATOM 2908 O O . PRO A 1 367 ? -12.935 24.510 -19.181 1.00 45.31 367 PRO A O 1
ATOM 2911 N N . THR A 1 368 ? -11.858 26.486 -19.153 1.00 45.06 368 THR A N 1
A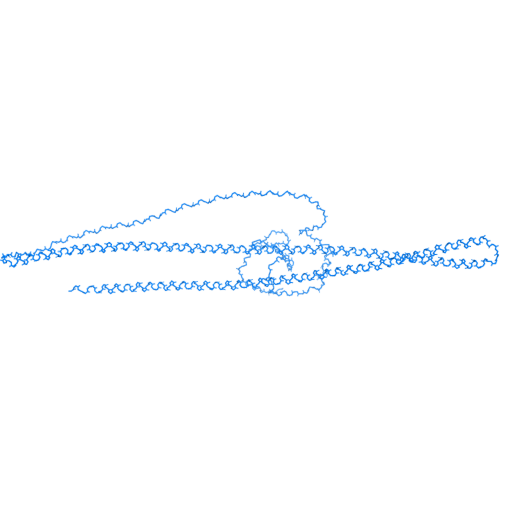TOM 2912 C CA . THR A 1 368 ? -13.046 27.348 -19.275 1.00 45.06 368 THR A CA 1
ATOM 2913 C C . THR A 1 368 ? -13.228 27.997 -20.645 1.00 45.06 368 THR A C 1
ATOM 2915 O O . THR A 1 368 ? -14.265 28.620 -20.865 1.00 45.06 368 THR A O 1
ATOM 2918 N N . GLN A 1 369 ? -12.293 27.823 -21.585 1.00 40.84 369 GLN A N 1
ATOM 2919 C CA . GLN A 1 369 ? -12.490 28.308 -22.951 1.00 40.84 369 GLN A CA 1
ATOM 2920 C C . GLN A 1 369 ? -13.378 27.352 -23.755 1.00 40.84 369 GLN A C 1
ATOM 2922 O O . GLN A 1 369 ? -13.089 26.161 -23.878 1.00 40.84 369 GLN A O 1
ATOM 2927 N N . GLU A 1 370 ? -14.467 27.890 -24.307 1.00 40.75 370 GLU A N 1
ATOM 2928 C CA . GLU A 1 370 ? -15.226 27.237 -25.370 1.00 40.75 370 GLU A CA 1
ATOM 2929 C C . GLU A 1 370 ? -14.311 27.091 -26.590 1.00 40.75 370 GLU A C 1
ATOM 2931 O O . GLU A 1 370 ? -13.785 28.071 -27.114 1.00 40.75 370 GLU A O 1
ATOM 2936 N N . ILE A 1 371 ? -14.055 25.846 -26.989 1.00 42.44 371 ILE A N 1
ATOM 2937 C CA . ILE A 1 371 ? -13.304 25.538 -28.203 1.00 42.44 371 ILE A CA 1
ATOM 2938 C C . ILE A 1 371 ? -14.287 25.711 -29.360 1.00 42.44 371 ILE A C 1
ATOM 2940 O O . ILE A 1 371 ? -15.144 24.854 -29.574 1.00 42.44 371 ILE A O 1
ATOM 2944 N N . GLU A 1 372 ? -14.186 26.828 -30.075 1.00 49.19 372 GLU A N 1
ATOM 2945 C CA . GLU A 1 372 ? -14.806 26.970 -31.392 1.00 49.19 372 GLU A CA 1
ATOM 2946 C C . GLU A 1 372 ? -14.039 26.064 -32.361 1.00 49.19 372 GLU A C 1
ATOM 2948 O O . GLU A 1 372 ? -12.910 26.364 -32.749 1.00 49.19 372 GLU A O 1
ATOM 2953 N N . LEU A 1 373 ? -14.631 24.914 -32.690 1.00 56.47 373 LEU A N 1
ATOM 2954 C CA . LEU A 1 373 ? -14.130 24.055 -33.758 1.00 56.47 373 LEU A CA 1
ATOM 2955 C C . LEU A 1 373 ? -14.296 24.795 -35.084 1.00 56.47 373 LEU A C 1
ATOM 2957 O O . LEU A 1 373 ? -15.337 25.406 -35.341 1.00 56.47 373 LEU A O 1
ATOM 2961 N N . SER A 1 374 ? -13.268 24.742 -35.925 1.00 74.81 374 SER A N 1
ATOM 2962 C CA . SER A 1 374 ? -13.405 25.223 -37.296 1.00 74.81 374 SER A CA 1
ATOM 2963 C C . SER A 1 374 ? -14.447 24.378 -38.043 1.00 74.81 374 SER A C 1
ATOM 2965 O O . SER A 1 374 ? -14.666 23.214 -37.711 1.00 74.81 374 SER A O 1
ATOM 2967 N N . SER A 1 375 ? -15.109 24.958 -39.050 1.00 65.88 375 SER A N 1
ATOM 2968 C CA . SER A 1 375 ? -16.171 24.255 -39.791 1.00 65.88 375 SER A CA 1
ATOM 2969 C C . SER A 1 375 ? -15.681 22.936 -40.410 1.00 65.88 375 SER A C 1
ATOM 2971 O O . SER A 1 375 ? -16.449 21.988 -40.473 1.00 65.88 375 SER A O 1
ATOM 2973 N N . GLU A 1 376 ? -14.399 22.852 -40.787 1.00 70.69 376 GLU A N 1
ATOM 2974 C CA . GLU A 1 376 ? -13.770 21.627 -41.306 1.00 70.69 376 GLU A CA 1
ATOM 2975 C C . GLU A 1 376 ? -13.551 20.564 -40.212 1.00 70.69 376 GLU A C 1
ATOM 2977 O O . GLU A 1 376 ? -13.801 19.388 -40.448 1.00 70.69 376 GLU A O 1
ATOM 2982 N N . GLU A 1 377 ? -13.164 20.952 -38.990 1.00 67.25 377 GLU A N 1
ATOM 2983 C CA . GLU A 1 377 ? -13.035 20.009 -37.863 1.00 67.25 377 GLU A CA 1
ATOM 2984 C C . GLU A 1 377 ? -14.396 19.495 -37.371 1.00 67.25 377 GLU A C 1
ATOM 2986 O O . GLU A 1 377 ? -14.482 18.398 -36.819 1.00 67.25 377 GLU A O 1
ATOM 2991 N N . TYR A 1 378 ? -15.458 20.286 -37.547 1.00 76.50 378 TYR A N 1
ATOM 2992 C CA . TYR A 1 378 ? -16.822 19.867 -37.234 1.00 76.50 378 TYR A CA 1
ATOM 2993 C C . TYR A 1 378 ? -17.327 18.811 -38.226 1.00 76.50 378 TYR A C 1
ATOM 2995 O O . TYR A 1 378 ? -17.922 17.819 -37.802 1.00 76.50 378 TYR A O 1
ATOM 3003 N N . ASP A 1 379 ? -17.029 18.982 -39.515 1.00 71.25 379 ASP A N 1
ATOM 3004 C CA . ASP A 1 379 ? -17.400 18.027 -40.562 1.00 71.25 379 ASP A CA 1
ATOM 3005 C C . ASP A 1 379 ? -16.625 16.699 -40.420 1.00 71.25 379 ASP A C 1
ATOM 3007 O O . ASP A 1 379 ? -17.244 15.637 -40.469 1.00 71.25 379 ASP A O 1
ATOM 3011 N N . ASP A 1 380 ? -15.324 16.735 -40.095 1.00 67.69 380 ASP A N 1
ATOM 3012 C CA . ASP A 1 380 ? -14.529 15.531 -39.770 1.00 67.69 380 ASP A CA 1
ATOM 3013 C C . ASP A 1 380 ? -15.077 14.786 -38.533 1.00 67.69 380 ASP A C 1
ATOM 3015 O O . ASP A 1 380 ? -15.048 13.554 -38.455 1.00 67.69 380 ASP A O 1
ATOM 3019 N N . TYR A 1 381 ? -15.595 15.522 -37.542 1.00 72.25 381 TYR A N 1
ATOM 3020 C CA . TYR A 1 381 ? -16.188 14.928 -36.340 1.00 72.25 381 TYR A CA 1
ATOM 3021 C C . TYR A 1 381 ? -17.541 14.262 -36.627 1.00 72.25 381 TYR A C 1
ATOM 3023 O O . TYR A 1 381 ? -17.867 13.244 -36.012 1.00 72.25 381 TYR A O 1
ATOM 3031 N N . LEU A 1 382 ? -18.320 14.811 -37.564 1.00 73.75 382 LEU A N 1
ATOM 3032 C CA . LEU A 1 382 ? -19.562 14.202 -38.042 1.00 73.75 382 LEU A CA 1
ATOM 3033 C C . LEU A 1 382 ? -19.288 12.961 -38.906 1.00 73.75 382 LEU A C 1
ATOM 3035 O O . LEU A 1 382 ? -19.961 11.949 -38.729 1.00 73.75 382 LEU A O 1
ATOM 3039 N N . GLU A 1 383 ? -18.247 12.975 -39.742 1.00 71.25 383 GLU A N 1
ATOM 3040 C CA . GLU A 1 383 ? -17.832 11.805 -40.535 1.00 71.25 383 GLU A CA 1
ATOM 3041 C C . GLU A 1 383 ? -17.323 10.641 -39.655 1.00 71.25 383 GLU A C 1
ATOM 3043 O O . GLU A 1 383 ? -17.480 9.464 -39.990 1.00 71.25 383 GLU A O 1
ATOM 3048 N N . LEU A 1 384 ? -16.754 10.950 -38.484 1.00 61.81 384 LEU A N 1
ATOM 3049 C CA . LEU A 1 384 ? -16.375 9.968 -37.458 1.00 61.81 384 LEU A CA 1
ATOM 3050 C C . LEU A 1 384 ? -17.574 9.376 -36.701 1.00 61.81 384 LEU A C 1
ATOM 3052 O O . LEU A 1 384 ? -17.460 8.267 -36.179 1.00 61.81 384 LEU A O 1
ATOM 3056 N N . LEU A 1 385 ? -18.697 10.095 -36.629 1.00 63.28 385 LEU A N 1
ATOM 3057 C CA . LEU A 1 385 ? -19.934 9.627 -35.995 1.00 63.28 385 LEU A CA 1
ATOM 3058 C C . LEU A 1 385 ? -20.799 8.781 -36.942 1.00 63.28 385 LEU A C 1
ATOM 3060 O O . LEU A 1 385 ? -21.454 7.859 -36.466 1.00 63.28 385 LEU A O 1
ATOM 3064 N N . ASP A 1 386 ? -20.758 9.051 -38.251 1.00 62.94 386 ASP A N 1
ATOM 3065 C CA . ASP A 1 386 ? -21.513 8.311 -39.279 1.00 62.94 386 ASP A CA 1
ATOM 3066 C C . ASP A 1 386 ? -20.861 6.976 -39.694 1.00 62.94 386 ASP A C 1
ATOM 3068 O O . ASP A 1 386 ? -21.489 6.142 -40.349 1.00 62.94 386 ASP A O 1
ATOM 3072 N N . ASN A 1 387 ? -19.607 6.724 -39.304 1.00 47.66 387 ASN A N 1
ATOM 3073 C CA . ASN A 1 387 ? -18.968 5.425 -39.510 1.00 47.66 387 ASN A CA 1
ATOM 3074 C C . ASN A 1 387 ? -19.355 4.449 -38.384 1.00 47.66 387 ASN A C 1
ATOM 3076 O O . ASN A 1 387 ? -18.648 4.321 -37.384 1.00 47.66 387 ASN A O 1
ATOM 3080 N N . ASP A 1 388 ? -20.485 3.764 -38.591 1.00 47.94 388 ASP A N 1
ATOM 3081 C CA . ASP A 1 388 ? -21.108 2.682 -37.803 1.00 47.94 388 ASP A CA 1
ATOM 3082 C C . ASP A 1 388 ? -20.129 1.673 -37.152 1.00 47.94 388 ASP A C 1
ATOM 3084 O O . ASP A 1 388 ? -19.966 0.529 -37.583 1.00 47.94 388 ASP A O 1
ATOM 3088 N N . SER A 1 389 ? -19.496 2.071 -36.050 1.00 43.91 389 SER A N 1
ATOM 3089 C CA . SER A 1 389 ? -18.789 1.172 -35.131 1.00 43.91 389 SER A CA 1
ATOM 3090 C C . SER A 1 389 ? -18.913 1.648 -33.681 1.00 43.91 389 SER A C 1
ATOM 3092 O O . SER A 1 389 ? -17.964 1.583 -32.895 1.00 43.91 389 SER A O 1
ATOM 3094 N N . LEU A 1 390 ? -20.098 2.119 -33.298 1.00 40.97 390 LEU A N 1
ATOM 3095 C CA . LEU A 1 390 ? -20.507 2.090 -31.900 1.00 40.97 390 LEU A CA 1
ATOM 3096 C C . LEU A 1 390 ? -21.271 0.788 -31.688 1.00 40.97 390 LEU A C 1
ATOM 3098 O O . LEU A 1 390 ? -22.482 0.736 -31.875 1.00 40.97 390 LEU A O 1
ATOM 3102 N N . ASP A 1 391 ? -20.538 -0.266 -31.319 1.00 37.28 391 ASP A N 1
ATOM 3103 C CA . ASP A 1 391 ? -21.144 -1.449 -30.717 1.00 37.28 391 ASP A CA 1
ATOM 3104 C C . ASP A 1 391 ? -22.079 -0.977 -29.598 1.00 37.28 391 ASP A C 1
ATOM 3106 O O . ASP A 1 391 ? -21.677 -0.295 -28.648 1.00 37.28 391 ASP A O 1
ATOM 3110 N N . GLU A 1 392 ? -23.349 -1.315 -29.766 1.00 34.25 392 GLU A N 1
ATOM 3111 C CA . GLU A 1 392 ? -24.432 -1.096 -28.828 1.00 34.25 392 GLU A CA 1
ATOM 3112 C C . GLU A 1 392 ? -24.074 -1.799 -27.508 1.00 34.25 392 GLU A C 1
ATOM 3114 O O . GLU A 1 392 ? -24.290 -2.996 -27.320 1.00 34.25 392 GLU A O 1
ATOM 3119 N N . PHE A 1 393 ? -23.450 -1.073 -26.578 1.00 29.42 393 PHE A N 1
ATOM 3120 C CA . PHE A 1 393 ? -23.254 -1.570 -25.223 1.00 29.42 393 PHE A CA 1
ATOM 3121 C C . PHE A 1 393 ? -24.607 -1.548 -24.513 1.00 29.42 393 PHE A C 1
ATOM 3123 O O . PHE A 1 393 ? -25.001 -0.550 -23.908 1.00 29.42 393 PHE A O 1
ATOM 3130 N N . GLU A 1 394 ? -25.308 -2.678 -24.562 1.00 30.16 394 GLU A N 1
ATOM 3131 C CA . GLU A 1 394 ? -26.401 -2.981 -23.648 1.00 30.16 394 GLU A CA 1
ATOM 3132 C C . GLU A 1 394 ? -25.824 -3.020 -22.220 1.00 30.16 394 GLU A C 1
ATOM 3134 O O . GLU A 1 394 ? -25.219 -3.994 -21.764 1.00 30.16 394 GLU A O 1
ATOM 3139 N N . VAL A 1 395 ? -25.929 -1.894 -21.511 1.00 30.27 395 VAL A N 1
ATOM 3140 C CA . VAL A 1 395 ? -25.517 -1.789 -20.111 1.00 30.27 395 VAL A CA 1
ATOM 3141 C C . VAL A 1 395 ? -26.524 -2.568 -19.270 1.00 30.27 395 VAL A C 1
ATOM 3143 O O . VAL A 1 395 ? -27.586 -2.068 -18.902 1.00 30.27 395 VAL A O 1
ATOM 3146 N N . ILE A 1 396 ? -26.177 -3.811 -18.941 1.00 29.83 396 ILE A N 1
ATOM 3147 C CA . ILE A 1 396 ? -26.897 -4.608 -17.948 1.00 29.83 396 ILE A CA 1
ATOM 3148 C C . ILE A 1 396 ? -26.810 -3.866 -16.603 1.00 29.83 396 ILE A C 1
ATOM 3150 O O . ILE A 1 396 ? -25.729 -3.687 -16.039 1.00 29.83 396 ILE A O 1
ATOM 3154 N N . ASN A 1 397 ? -27.970 -3.438 -16.097 1.00 35.53 397 ASN A N 1
ATOM 3155 C CA . ASN A 1 397 ? -28.174 -2.569 -14.926 1.00 35.53 397 ASN A CA 1
ATOM 3156 C C . ASN A 1 397 ? -27.556 -3.049 -13.590 1.00 35.53 397 ASN A C 1
ATOM 3158 O O . ASN A 1 397 ? -27.607 -2.317 -12.603 1.00 35.53 397 ASN A O 1
ATOM 3162 N N . ASP A 1 398 ? -26.941 -4.229 -13.532 1.00 31.45 398 ASP A N 1
ATOM 3163 C CA . ASP A 1 398 ? -26.462 -4.831 -12.282 1.00 31.45 398 ASP A CA 1
ATOM 3164 C C . ASP A 1 398 ? -24.998 -4.516 -11.924 1.00 31.45 398 ASP A C 1
ATOM 3166 O O . ASP A 1 398 ? -24.550 -4.863 -10.832 1.00 31.45 398 ASP A O 1
ATOM 3170 N N . GLN A 1 399 ? -24.233 -3.819 -12.774 1.00 32.34 399 GLN A N 1
ATOM 3171 C CA . GLN A 1 399 ? -22.817 -3.513 -12.482 1.00 32.34 399 GLN A CA 1
ATOM 3172 C C . GLN A 1 399 ? -22.554 -2.119 -11.880 1.00 32.34 399 GLN A C 1
ATOM 3174 O O . GLN A 1 399 ? -21.407 -1.781 -11.587 1.00 32.34 399 GLN A O 1
ATOM 3179 N N . LEU A 1 400 ? -23.586 -1.300 -11.649 1.00 36.31 400 LEU A N 1
ATOM 3180 C CA . LEU A 1 400 ? -23.415 0.128 -11.334 1.00 36.31 400 LEU A CA 1
ATOM 3181 C C . LEU A 1 400 ? -23.383 0.508 -9.842 1.00 36.31 400 LEU A C 1
ATOM 3183 O O . LEU A 1 400 ? -23.356 1.697 -9.529 1.00 36.31 400 LEU A O 1
ATOM 3187 N N . LEU A 1 401 ? -23.341 -0.443 -8.903 1.00 39.62 401 LEU A N 1
ATOM 3188 C CA . LEU A 1 401 ? -23.463 -0.122 -7.467 1.00 39.62 401 LEU A CA 1
ATOM 3189 C C . LEU A 1 401 ? -22.303 -0.529 -6.556 1.00 39.62 401 LEU A C 1
ATOM 3191 O O . LEU A 1 401 ? -22.399 -0.349 -5.345 1.00 39.62 401 LEU A O 1
ATOM 3195 N N . GLU A 1 402 ? -21.163 -0.952 -7.096 1.00 37.75 402 GLU A N 1
ATOM 3196 C CA . GLU A 1 402 ? -19.964 -1.166 -6.278 1.00 37.75 402 GLU A CA 1
ATOM 3197 C C . GLU A 1 402 ? -18.707 -0.655 -6.973 1.00 37.75 402 GLU A C 1
ATOM 3199 O O . GLU A 1 402 ? -17.910 -1.424 -7.497 1.00 37.75 402 GLU A O 1
ATOM 3204 N N . ARG A 1 403 ? -18.514 0.666 -6.949 1.00 34.12 403 ARG A N 1
ATOM 3205 C CA . ARG A 1 403 ? -17.222 1.316 -6.664 1.00 34.12 403 ARG A CA 1
ATOM 3206 C C . ARG A 1 403 ? -17.385 2.819 -6.818 1.00 34.12 403 ARG A C 1
ATOM 3208 O O . ARG A 1 403 ? -17.515 3.354 -7.914 1.00 34.12 403 ARG A O 1
ATOM 3215 N N . SER A 1 404 ? -17.334 3.508 -5.684 1.00 40.44 404 SER A N 1
ATOM 3216 C CA . SER A 1 404 ? -16.977 4.917 -5.655 1.00 40.44 404 SER A CA 1
ATOM 3217 C C . SER A 1 404 ? -15.650 5.075 -6.394 1.00 40.44 404 SER A C 1
ATOM 3219 O O . SER A 1 404 ? -14.705 4.370 -6.069 1.00 40.44 404 SER A O 1
ATOM 3221 N N . HIS A 1 405 ? -15.610 5.929 -7.416 1.00 32.03 405 HIS A N 1
ATOM 3222 C CA . HIS A 1 405 ? -14.523 6.852 -7.762 1.00 32.03 405 HIS A CA 1
ATOM 3223 C C . HIS A 1 405 ? -14.984 7.691 -8.966 1.00 32.03 405 HIS A C 1
ATOM 3225 O O . HIS A 1 405 ? -15.012 7.229 -10.102 1.00 32.03 405 HIS A O 1
ATOM 3231 N N . ARG A 1 406 ? -15.373 8.934 -8.662 1.00 43.47 406 ARG A N 1
ATOM 3232 C CA . ARG A 1 406 ? -15.261 10.154 -9.478 1.00 43.47 406 ARG A CA 1
ATOM 3233 C C . ARG A 1 406 ? -15.082 9.934 -10.992 1.00 43.47 406 ARG A C 1
ATOM 3235 O O . ARG A 1 406 ? -13.961 9.924 -11.495 1.00 43.47 406 ARG A O 1
ATOM 3242 N N . ARG A 1 407 ? -16.195 9.885 -11.724 1.00 34.84 407 ARG A N 1
ATOM 3243 C CA . ARG A 1 407 ? -16.252 10.245 -13.147 1.00 34.84 407 ARG A CA 1
ATOM 3244 C C . ARG A 1 407 ? -17.353 11.270 -13.346 1.00 34.84 407 ARG A C 1
ATOM 3246 O O . ARG A 1 407 ? -18.486 11.055 -12.930 1.00 34.84 407 ARG A O 1
ATOM 3253 N N . PHE A 1 408 ? -17.004 12.374 -13.992 1.00 32.56 408 PHE A N 1
ATOM 3254 C CA . PHE A 1 408 ? -17.989 13.269 -14.579 1.00 32.56 408 PHE A CA 1
ATOM 3255 C C . PHE A 1 408 ? -18.583 12.544 -15.785 1.00 32.56 408 PHE A C 1
ATOM 3257 O O . PHE A 1 408 ? -17.866 12.257 -16.741 1.00 32.56 408 PHE A O 1
ATOM 3264 N N . HIS A 1 409 ? -19.869 12.215 -15.733 1.00 36.28 409 HIS A N 1
ATOM 3265 C CA . HIS A 1 409 ? -20.582 11.681 -16.886 1.00 36.28 409 HIS A CA 1
ATOM 3266 C C . HIS A 1 409 ? -21.356 12.818 -17.552 1.00 36.28 409 HIS A C 1
ATOM 3268 O O . HIS A 1 409 ? -22.243 13.410 -16.941 1.00 36.28 409 HIS A O 1
ATOM 3274 N N . ARG A 1 410 ? -21.008 13.130 -18.806 1.00 36.09 410 ARG A N 1
ATOM 3275 C CA . ARG A 1 410 ? -21.918 13.833 -19.715 1.00 36.09 410 ARG A CA 1
ATOM 3276 C C . ARG A 1 410 ? -22.850 12.774 -20.291 1.00 36.09 410 ARG A C 1
ATOM 3278 O O . ARG A 1 410 ? -22.388 11.890 -21.002 1.00 36.09 410 ARG A O 1
ATOM 3285 N N . LEU A 1 411 ? -24.128 12.841 -19.942 1.00 33.94 411 LEU A N 1
ATOM 3286 C CA . LEU A 1 411 ? -25.168 12.123 -20.669 1.00 33.94 411 LEU A CA 1
ATOM 3287 C C . LEU A 1 411 ? -25.743 13.073 -21.715 1.00 33.94 411 LEU A C 1
ATOM 3289 O O . LEU A 1 411 ? -26.169 14.178 -21.376 1.00 33.94 411 LEU A O 1
ATOM 3293 N N . TYR A 1 412 ? -25.746 12.628 -22.966 1.00 33.88 412 TYR A N 1
ATOM 3294 C CA . TYR A 1 412 ? -26.454 13.287 -24.052 1.00 33.88 412 TYR A CA 1
ATOM 3295 C C . TYR A 1 412 ? -27.780 12.557 -24.245 1.00 33.88 412 TYR A C 1
ATOM 3297 O O . TYR A 1 412 ? -27.808 11.370 -24.550 1.00 33.88 412 TYR A O 1
ATOM 3305 N N . SER A 1 413 ? -28.879 13.267 -24.025 1.00 32.25 413 SER A N 1
ATOM 3306 C CA . SER A 1 413 ? -30.224 12.824 -24.380 1.00 32.25 413 SER A CA 1
ATOM 3307 C C . SER A 1 413 ? -30.944 14.049 -24.915 1.00 32.25 413 SER A C 1
ATOM 3309 O O . SER A 1 413 ? -31.263 14.918 -24.113 1.00 32.25 413 SER A O 1
ATOM 3311 N N . GLY A 1 414 ? -31.149 14.123 -26.236 1.00 37.78 414 GLY A N 1
ATOM 3312 C CA . GLY A 1 414 ? -31.979 15.118 -26.937 1.00 37.78 414 GLY A CA 1
ATOM 3313 C C . GLY A 1 414 ? -31.801 16.584 -26.509 1.00 37.78 414 GLY A C 1
ATOM 3314 O O . GLY A 1 414 ? -32.314 16.997 -25.476 1.00 37.78 414 GLY A O 1
ATOM 3315 N N . GLU A 1 415 ? -31.108 17.388 -27.322 1.00 34.34 415 GLU A N 1
ATOM 3316 C CA . GLU A 1 415 ? -30.958 18.862 -27.227 1.00 34.34 415 GLU A CA 1
ATOM 3317 C C . GLU A 1 415 ? -30.560 19.482 -25.864 1.00 34.34 415 GLU A C 1
ATOM 3319 O O . GLU A 1 415 ? -30.446 20.702 -25.754 1.00 34.34 415 GLU A O 1
ATOM 3324 N N . ARG A 1 416 ? -30.294 18.702 -24.807 1.00 37.19 416 ARG A N 1
ATOM 3325 C CA . ARG A 1 416 ? -29.962 19.233 -23.476 1.00 37.19 416 ARG A CA 1
ATOM 3326 C C . ARG A 1 416 ? -28.729 18.560 -22.890 1.00 37.19 416 ARG A C 1
ATOM 3328 O O . ARG A 1 416 ? -28.645 17.339 -22.785 1.00 37.19 416 ARG A O 1
ATOM 3335 N N . VAL A 1 417 ? -27.777 19.385 -22.458 1.00 39.09 417 VAL A N 1
ATOM 3336 C CA . VAL A 1 417 ? -26.539 18.953 -21.799 1.00 39.09 417 VAL A CA 1
ATOM 3337 C C . VAL A 1 417 ? -26.739 18.994 -20.285 1.00 39.09 417 VAL A C 1
ATOM 3339 O O . VAL A 1 417 ? -26.883 20.069 -19.704 1.00 39.09 417 VAL A O 1
ATOM 3342 N N . LEU A 1 418 ? -26.716 17.836 -19.622 1.00 39.66 418 LEU A N 1
ATOM 3343 C CA . LEU A 1 418 ? -26.730 17.760 -18.158 1.00 39.66 418 LEU A CA 1
ATOM 3344 C C . LEU A 1 418 ? -25.309 17.875 -17.591 1.00 39.66 418 LEU A C 1
ATOM 3346 O O . LEU A 1 418 ? -24.413 17.116 -17.963 1.00 39.66 418 LEU A O 1
ATOM 3350 N N . ARG A 1 419 ? -25.108 18.802 -16.645 1.00 41.97 419 ARG A N 1
ATOM 3351 C CA . ARG A 1 419 ? -23.888 18.895 -15.828 1.00 41.97 419 ARG A CA 1
ATOM 3352 C C . ARG A 1 419 ? -24.242 18.654 -14.362 1.00 41.97 419 ARG A C 1
ATOM 3354 O O . ARG A 1 419 ? -24.939 19.456 -13.752 1.00 41.97 419 ARG A O 1
ATOM 3361 N N . LEU A 1 420 ? -23.758 17.547 -13.805 1.00 39.81 420 LEU A N 1
ATOM 3362 C CA . LEU A 1 420 ? -23.870 17.229 -12.382 1.00 39.81 420 LEU A CA 1
ATOM 3363 C C . LEU A 1 420 ? -22.615 17.705 -11.649 1.00 39.81 420 LEU A C 1
ATOM 3365 O O . LEU A 1 420 ? -21.501 17.302 -11.988 1.00 39.81 420 LEU A O 1
ATOM 3369 N N . TYR A 1 421 ? -22.810 18.540 -10.631 1.00 40.78 421 TYR A N 1
ATOM 3370 C CA . TYR A 1 421 ? -21.762 18.953 -9.704 1.00 40.78 421 TYR A CA 1
ATOM 3371 C C . TYR A 1 421 ? -22.022 18.315 -8.341 1.00 40.78 421 TYR A C 1
ATOM 3373 O O . TYR A 1 421 ? -23.140 18.367 -7.834 1.00 40.78 421 TYR A O 1
ATOM 3381 N N . ASP A 1 422 ? -20.984 17.721 -7.757 1.00 38.59 422 ASP A N 1
ATOM 3382 C CA . ASP A 1 422 ? -21.027 17.172 -6.405 1.00 38.59 422 ASP A CA 1
ATOM 3383 C C . ASP A 1 422 ? -20.733 18.308 -5.414 1.00 38.59 422 ASP A C 1
ATOM 3385 O O . ASP A 1 422 ? -19.588 18.740 -5.258 1.00 38.59 422 ASP A O 1
ATOM 3389 N N . ALA A 1 423 ? -21.785 18.869 -4.816 1.00 44.41 423 ALA A N 1
ATOM 3390 C CA . ALA A 1 423 ? -21.667 19.798 -3.700 1.00 44.41 423 ALA A CA 1
ATOM 3391 C C . ALA A 1 423 ? -21.708 18.999 -2.383 1.00 44.41 423 ALA A C 1
ATOM 3393 O O . ALA A 1 423 ? -22.504 18.064 -2.285 1.00 44.41 423 ALA A O 1
ATOM 3394 N N . PRO A 1 424 ? -20.920 19.373 -1.355 1.00 38.88 424 PRO A N 1
ATOM 3395 C CA . PRO A 1 424 ? -20.708 18.575 -0.137 1.00 38.88 424 PRO A CA 1
ATOM 3396 C C . PRO A 1 424 ? -21.973 18.208 0.666 1.00 38.88 424 PRO A C 1
ATOM 3398 O O . PRO A 1 424 ? -21.899 17.344 1.536 1.00 38.88 424 PRO A O 1
ATOM 3401 N N . ASP A 1 425 ? -23.132 18.780 0.325 1.00 44.16 425 ASP A N 1
ATOM 3402 C CA . ASP A 1 425 ? -24.409 18.578 1.016 1.00 44.16 425 ASP A CA 1
ATOM 3403 C C . ASP A 1 425 ? -25.482 17.862 0.161 1.00 44.16 425 ASP A C 1
ATOM 3405 O O . ASP A 1 425 ? -26.657 17.836 0.530 1.00 44.16 425 ASP A O 1
ATOM 3409 N N . GLY A 1 426 ? -25.117 17.282 -0.992 1.00 40.94 426 GLY A N 1
ATOM 3410 C CA . GLY A 1 426 ? -26.045 16.507 -1.832 1.00 40.94 426 GLY A CA 1
ATOM 3411 C C . GLY A 1 426 ? -27.102 17.343 -2.570 1.00 40.94 426 GLY A C 1
ATOM 3412 O O . GLY A 1 426 ? -28.173 16.837 -2.911 1.00 40.94 426 GLY A O 1
ATOM 3413 N N . MET A 1 427 ? -26.831 18.629 -2.812 1.00 38.34 427 MET A N 1
ATOM 3414 C CA . MET A 1 427 ? -27.695 19.478 -3.636 1.00 38.34 427 MET A CA 1
ATOM 3415 C C . MET A 1 427 ? -27.362 19.329 -5.118 1.00 38.34 427 MET A C 1
ATOM 3417 O O . MET A 1 427 ? -26.216 19.507 -5.523 1.00 38.34 427 MET A O 1
ATOM 3421 N N . VAL A 1 428 ? -28.388 19.075 -5.931 1.00 44.84 428 VAL A N 1
ATOM 3422 C CA . VAL A 1 428 ? -28.292 19.115 -7.394 1.00 44.84 428 VAL A CA 1
ATOM 3423 C C . VAL A 1 428 ? -28.906 20.429 -7.870 1.00 44.84 428 VAL A C 1
ATOM 3425 O O . VAL A 1 428 ? -30.064 20.724 -7.569 1.00 44.84 428 VAL A O 1
ATOM 3428 N N . ALA A 1 429 ? -28.126 21.228 -8.596 1.00 45.44 429 ALA A N 1
ATOM 3429 C CA . ALA A 1 429 ? -28.581 22.476 -9.201 1.00 45.44 429 ALA A CA 1
ATOM 3430 C C . ALA A 1 429 ? -28.802 22.291 -10.708 1.00 45.44 429 ALA A C 1
ATOM 3432 O O . ALA A 1 429 ? -28.001 21.648 -11.385 1.00 45.44 429 ALA A O 1
ATOM 3433 N N . TRP A 1 430 ? -29.889 22.868 -11.218 1.00 51.34 430 TRP A N 1
ATOM 3434 C CA . TRP A 1 430 ? -30.285 22.796 -12.623 1.00 51.34 430 TRP A CA 1
ATOM 3435 C C . TRP A 1 430 ? -29.961 24.122 -13.299 1.00 51.34 430 TRP A C 1
ATOM 3437 O O . TRP A 1 430 ? -30.448 25.161 -12.858 1.00 51.34 430 TRP A O 1
ATOM 3447 N N . PHE A 1 431 ? -29.175 24.089 -14.372 1.00 45.69 431 PHE A N 1
ATOM 3448 C CA . PHE A 1 431 ? -28.859 25.281 -15.157 1.00 45.69 431 PHE A CA 1
ATOM 3449 C C . PHE A 1 431 ? -29.420 25.143 -16.567 1.00 45.69 431 PHE A C 1
ATOM 3451 O O . PHE A 1 431 ? -29.359 24.067 -17.164 1.00 45.69 431 PHE A O 1
ATOM 3458 N N . SER A 1 432 ? -29.969 26.240 -17.079 1.00 44.25 432 SER A N 1
ATOM 3459 C CA . SER A 1 432 ? -30.374 26.345 -18.480 1.00 44.25 432 SER A CA 1
ATOM 3460 C C . SER A 1 432 ? -29.158 26.644 -19.355 1.00 44.25 432 SER A C 1
ATOM 3462 O O . SER A 1 432 ? -28.243 27.323 -18.873 1.00 44.25 432 SER A O 1
ATOM 3464 N N . PRO A 1 433 ? -29.125 26.177 -20.616 1.00 43.91 433 PRO A N 1
ATOM 3465 C CA . PRO A 1 433 ? -28.002 26.411 -21.533 1.00 43.91 433 PRO A CA 1
ATOM 3466 C C . PRO A 1 433 ? -27.651 27.894 -21.742 1.00 43.91 433 PRO A C 1
ATOM 3468 O O . PRO A 1 433 ? -26.525 28.233 -22.074 1.00 43.91 433 PRO A O 1
ATOM 3471 N N . ASP A 1 434 ? -28.615 28.772 -21.505 1.00 52.53 434 ASP A N 1
ATOM 3472 C CA . ASP A 1 434 ? -28.644 30.203 -21.788 1.00 52.53 434 ASP A CA 1
ATOM 3473 C C . ASP A 1 434 ? -28.196 31.084 -20.596 1.00 52.53 434 ASP A C 1
ATOM 3475 O O . ASP A 1 434 ? -28.305 32.307 -20.625 1.00 52.53 434 ASP A O 1
ATOM 3479 N N . GLY A 1 435 ? -27.618 30.483 -19.547 1.00 43.59 435 GLY A N 1
ATOM 3480 C CA . GLY A 1 435 ? -26.824 31.211 -18.543 1.00 43.59 435 GLY A CA 1
ATOM 3481 C C . GLY A 1 435 ? -27.614 32.044 -17.523 1.00 43.59 435 GLY A C 1
ATOM 3482 O O . GLY A 1 435 ? -27.031 32.859 -16.807 1.00 43.59 435 GLY A O 1
ATOM 3483 N N . HIS A 1 436 ? -28.928 31.851 -17.407 1.00 44.34 436 HIS A N 1
ATOM 3484 C CA . HIS A 1 436 ? -29.739 32.480 -16.360 1.00 44.34 436 HIS A CA 1
ATOM 3485 C C . HIS A 1 436 ? -29.804 31.651 -15.061 1.00 44.34 436 HIS A C 1
ATOM 3487 O O . HIS A 1 436 ? -29.634 30.432 -15.062 1.00 44.34 436 HIS A O 1
ATOM 3493 N N . SER A 1 437 ? -30.016 32.355 -13.937 1.00 46.12 437 SER A N 1
ATOM 3494 C CA . SER A 1 437 ? -30.039 31.821 -12.562 1.00 46.12 437 SER A CA 1
ATOM 3495 C C . SER A 1 437 ? -30.919 30.567 -12.428 1.00 46.12 437 SER A C 1
ATOM 3497 O O . SER A 1 437 ? -32.020 30.558 -12.982 1.00 46.12 437 SER A O 1
ATOM 3499 N N . PRO A 1 438 ? -30.499 29.541 -11.655 1.00 51.16 438 PRO A N 1
ATOM 3500 C CA . PRO A 1 438 ? -31.226 28.280 -11.547 1.00 51.16 438 PRO A CA 1
ATOM 3501 C C . PRO A 1 438 ? -32.653 28.510 -11.041 1.00 51.16 438 PRO A C 1
ATOM 3503 O O . PRO A 1 438 ? -32.867 29.160 -10.017 1.00 51.16 438 PRO A O 1
ATOM 3506 N N . PHE A 1 439 ? -33.633 27.961 -11.757 1.00 42.12 439 PHE A N 1
ATOM 3507 C CA . PHE A 1 439 ? -35.056 28.155 -11.455 1.00 42.12 439 PHE A CA 1
ATOM 3508 C C . PHE A 1 439 ? -35.530 27.308 -10.269 1.00 42.12 439 PHE A C 1
ATOM 3510 O O . PHE A 1 439 ? -36.573 27.599 -9.693 1.00 42.12 439 PHE A O 1
ATOM 3517 N N . TYR A 1 440 ? -34.787 26.257 -9.904 1.00 43.53 440 TYR A N 1
ATOM 3518 C CA . TYR A 1 440 ? -35.144 25.355 -8.812 1.00 43.53 440 TYR A CA 1
ATOM 3519 C C . TYR A 1 440 ? -33.907 24.665 -8.222 1.00 43.53 440 TYR A C 1
ATOM 3521 O O . TYR A 1 440 ? -33.124 24.040 -8.938 1.00 43.53 440 TYR A O 1
ATOM 3529 N N . ALA A 1 441 ? -33.767 24.739 -6.897 1.00 39.56 441 ALA A N 1
ATOM 3530 C CA . ALA A 1 441 ? -32.839 23.926 -6.116 1.00 39.56 441 ALA A CA 1
ATOM 3531 C C . ALA A 1 441 ? -33.664 22.973 -5.241 1.00 39.56 441 ALA A C 1
ATOM 3533 O O . ALA A 1 441 ? -34.466 23.415 -4.419 1.00 39.56 441 ALA A O 1
ATOM 3534 N N . GLY A 1 442 ? -33.505 21.665 -5.446 1.00 38.25 442 GLY A N 1
ATOM 3535 C CA . GLY A 1 442 ? -34.200 20.630 -4.681 1.00 38.25 442 GLY A CA 1
ATOM 3536 C C . GLY A 1 442 ? -33.211 19.739 -3.934 1.00 38.25 442 GLY A C 1
ATOM 3537 O O . GLY A 1 442 ? -32.224 19.285 -4.508 1.00 38.25 442 GLY A O 1
ATOM 3538 N N . VAL A 1 443 ? -33.487 19.468 -2.656 1.00 32.09 443 VAL A N 1
ATOM 3539 C CA . VAL A 1 443 ? -32.699 18.544 -1.827 1.00 32.09 443 VAL A CA 1
ATOM 3540 C C . VAL A 1 443 ? -33.223 17.126 -2.038 1.00 32.09 443 VAL A C 1
ATOM 3542 O O . VAL A 1 443 ? -34.318 16.791 -1.580 1.00 32.09 443 VAL A O 1
ATOM 3545 N N . VAL A 1 444 ? -32.446 16.267 -2.697 1.00 36.97 444 VAL A N 1
ATOM 3546 C CA . VAL A 1 444 ? -32.783 14.844 -2.815 1.00 36.97 444 VAL A CA 1
ATOM 3547 C C . VAL A 1 444 ? -32.259 14.121 -1.576 1.00 36.97 444 VAL A C 1
ATOM 3549 O O . VAL A 1 444 ? -31.076 13.818 -1.463 1.00 36.97 444 VAL A O 1
ATOM 3552 N N . ARG A 1 445 ? -33.142 13.829 -0.615 1.00 32.00 445 ARG A N 1
ATOM 3553 C CA . ARG A 1 445 ? -32.816 12.911 0.487 1.00 32.00 445 ARG A CA 1
ATOM 3554 C C . ARG A 1 445 ? -33.020 11.480 0.006 1.00 32.00 445 ARG A C 1
ATOM 3556 O O . ARG A 1 445 ? -34.151 11.010 -0.094 1.00 32.00 445 ARG A O 1
ATOM 3563 N N . THR A 1 446 ? -31.929 10.776 -0.266 1.00 38.31 446 THR A N 1
ATOM 3564 C CA . THR A 1 446 ? -31.937 9.361 -0.655 1.00 38.31 446 THR A CA 1
ATOM 3565 C C . THR A 1 446 ? -32.222 8.469 0.555 1.00 38.31 446 THR A C 1
ATOM 3567 O O . THR A 1 446 ? -31.337 7.794 1.054 1.00 38.31 446 THR A O 1
ATOM 3570 N N . ASN A 1 447 ? -33.450 8.498 1.067 1.00 32.78 447 ASN A N 1
ATOM 3571 C CA . ASN A 1 447 ? -33.982 7.507 2.004 1.00 32.78 447 ASN A CA 1
ATOM 3572 C C . ASN A 1 447 ? -35.496 7.417 1.786 1.00 32.78 447 ASN A C 1
ATOM 3574 O O . ASN A 1 447 ? -36.262 7.945 2.585 1.00 32.78 447 ASN A O 1
ATOM 3578 N N . ASN A 1 448 ? -35.907 6.846 0.649 1.00 30.38 448 ASN A N 1
ATOM 3579 C CA . ASN A 1 448 ? -37.165 6.112 0.453 1.00 30.38 448 ASN A CA 1
ATOM 3580 C C . ASN A 1 448 ? -37.308 5.725 -1.024 1.00 30.38 448 ASN A C 1
ATOM 3582 O O . ASN A 1 448 ? -37.583 6.560 -1.882 1.00 30.38 448 ASN A O 1
ATOM 3586 N N . ILE A 1 449 ? -37.155 4.434 -1.311 1.00 31.98 449 ILE A N 1
ATOM 3587 C CA . ILE A 1 449 ? -37.508 3.840 -2.600 1.00 31.98 449 ILE A CA 1
ATOM 3588 C C . ILE A 1 449 ? -39.041 3.834 -2.695 1.00 31.98 449 ILE A C 1
ATOM 3590 O O . ILE A 1 449 ? -39.708 3.052 -2.020 1.00 31.98 449 ILE A O 1
ATOM 3594 N N . ARG A 1 450 ? -39.613 4.691 -3.546 1.00 26.47 450 ARG A N 1
ATOM 3595 C CA . ARG A 1 450 ? -40.924 4.450 -4.164 1.00 26.47 450 ARG A CA 1
ATOM 3596 C C . ARG A 1 450 ? -40.701 4.292 -5.661 1.00 26.47 450 ARG A C 1
ATOM 3598 O O . ARG A 1 450 ? -40.233 5.218 -6.314 1.00 26.47 450 ARG A O 1
ATOM 3605 N N . ARG A 1 451 ? -41.033 3.106 -6.181 1.00 28.36 451 ARG A N 1
ATOM 3606 C CA . ARG A 1 451 ? -41.180 2.852 -7.619 1.00 28.36 451 ARG A CA 1
ATOM 3607 C C . ARG A 1 451 ? -42.195 3.847 -8.178 1.00 28.36 451 ARG A C 1
ATOM 3609 O O . ARG A 1 451 ? -43.344 3.845 -7.741 1.00 28.36 451 ARG A O 1
ATOM 3616 N N . ILE A 1 452 ? -41.767 4.664 -9.130 1.00 25.67 452 ILE A N 1
ATOM 3617 C CA . ILE A 1 452 ? -42.664 5.366 -10.044 1.00 25.67 452 ILE A CA 1
ATOM 3618 C C . ILE A 1 452 ? -42.694 4.500 -11.302 1.00 25.67 452 ILE A C 1
ATOM 3620 O O . ILE A 1 452 ? -41.667 4.330 -11.953 1.00 25.67 452 ILE A O 1
ATOM 3624 N N . TYR A 1 453 ? -43.844 3.894 -11.590 1.00 29.36 453 TYR A N 1
ATOM 3625 C CA . TYR A 1 453 ? -44.138 3.399 -12.931 1.00 29.36 453 TYR A CA 1
ATOM 3626 C C . TYR A 1 453 ? -44.535 4.625 -13.755 1.00 29.36 453 TYR A C 1
ATOM 3628 O O . TYR A 1 453 ? -45.434 5.357 -13.343 1.00 29.36 453 TYR A O 1
ATOM 3636 N N . MET A 1 454 ? -43.834 4.887 -14.856 1.00 26.56 454 MET A N 1
ATOM 3637 C CA . MET A 1 454 ? -44.324 5.804 -15.881 1.00 26.56 454 MET A CA 1
ATOM 3638 C C . MET A 1 454 ? -44.875 4.967 -17.028 1.00 26.56 454 MET A C 1
ATOM 3640 O O . MET A 1 454 ? -44.133 4.209 -17.651 1.00 26.56 454 MET A O 1
ATOM 3644 N N . ASP A 1 455 ? -46.180 5.101 -17.251 1.00 30.83 455 ASP A N 1
ATOM 3645 C CA . ASP A 1 455 ? -46.840 4.696 -18.483 1.00 30.83 455 ASP A CA 1
ATOM 3646 C C . ASP A 1 455 ? -46.337 5.593 -19.618 1.00 30.83 455 ASP A C 1
ATOM 3648 O O . ASP A 1 455 ? -46.349 6.822 -19.516 1.00 30.83 455 ASP A O 1
ATOM 3652 N N . ILE A 1 456 ? -45.866 4.961 -20.689 1.00 31.47 456 ILE A N 1
ATOM 3653 C CA . ILE A 1 456 ? -45.558 5.619 -21.954 1.00 31.47 456 ILE A CA 1
ATOM 3654 C C . ILE A 1 456 ? -46.859 5.611 -22.755 1.00 31.47 456 ILE A C 1
ATOM 3656 O O . ILE A 1 456 ? -47.227 4.586 -23.327 1.00 31.47 456 ILE A O 1
ATOM 3660 N N . GLU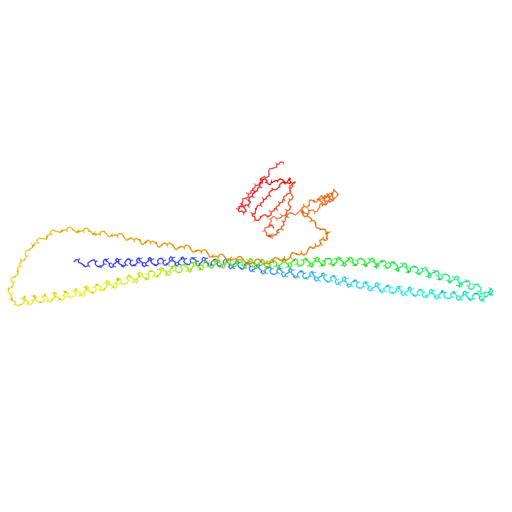 A 1 457 ? -47.568 6.739 -22.785 1.00 33.78 457 GLU A N 1
ATOM 3661 C CA . GLU A 1 457 ? -48.565 6.984 -23.827 1.00 33.78 457 GLU A CA 1
ATOM 3662 C C . GLU A 1 457 ? -47.865 7.559 -25.062 1.00 33.78 457 GLU A C 1
ATOM 3664 O O . GLU A 1 457 ? -47.163 8.569 -25.000 1.00 33.78 457 GLU A O 1
ATOM 3669 N N . LEU A 1 458 ? -48.048 6.845 -26.171 1.00 34.94 458 LEU A N 1
ATOM 3670 C CA . LEU A 1 458 ? -47.652 7.209 -27.525 1.00 34.94 458 LEU A CA 1
ATOM 3671 C C . LEU A 1 458 ? -48.351 8.501 -27.972 1.00 34.94 458 LEU A C 1
ATOM 3673 O O . LEU A 1 458 ? -49.578 8.585 -27.905 1.00 34.94 458 LEU A O 1
ATOM 3677 N N . PHE A 1 459 ? -47.573 9.429 -28.528 1.00 39.91 459 PHE A N 1
ATOM 3678 C CA . PHE A 1 459 ? -48.018 10.365 -29.559 1.00 39.91 459 PHE A CA 1
ATOM 3679 C C . PHE A 1 459 ? -46.987 10.420 -30.679 1.00 39.91 459 PHE A C 1
ATOM 3681 O O . PHE A 1 459 ? -45.778 10.465 -30.352 1.00 39.91 459 PHE A O 1
#

Sequence (459 aa):
MYFYGAQNTKENYLSENKKYWINIKNKRCWVEKQVLEKITSLEQVIYRKDIELSKVNARYEELKFNSKLNANILVGDVNHQRNLVAQSQKEKEMLGSFLSDKIASLEKDLLATRQQKMKLEFDMNNIAQRRALDSDNGKMSTIKHLEEKYQDAKMSLAIKTEEMEREVSSLKSQISQKDTKIIKLISEAESNNSFYTRSLENVKLAASKMAQEGIIANQIVFNREFAIKETECNKMMNFAIEKQNQIDAIKSEATGIIANMEKMIKNSADENNCLKVQLRKSQEEISRLILQLRSGTDIDVPMVAAQPPPPQSPPPPPPQSPPPQSPLPPPPPPPQSPPPQSPPPPQSPTPPPPPPQQVNNRGGIDPTQEIELSSEEYDDYLELLDNDSLDEFEVINDQLLERSHRRFHRLYSGERVLRLYDAPDGMVAWFSPDGHSPFYAGVVRTNNIRRIYMDIELF

InterPro domains:
  IPR051144 Formin homology domain-containing protein [PTHR45733] (86-358)

Organism: Tieghemostelium lacteum (NCBI:txid361077)

Radius of gyration: 61.81 Å; chains: 1; bounding box: 133×54×206 Å

pLDDT: mean 72.01, std 19.61, range [25.67, 95.69]

Secondary structure (DSSP, 8-state):
--SSHHHHHHHHHHHHHHHHHHHHHHHHHHHHHHHHHHHHHHHHHHHHHHHHHHHHHHHHHHHHHHHHHHHHHHHHHHHHHHHHHHHHHHHHHHHHHHHHHHHHHHHHHHHHHHHHHHHHHHHHHHHHHHHHH---TTSHHHHHHHHHHHHHHHHHHHHHHHHHHHHHHHHHHHHHHHHHHHHHHHHHHHHHHHHHHHHHHHHHHHHHHHHHHHHHHHHHHHHHHHHHHHHHHHHHHHHHHHHHHHHHHHHHHHHHHHHHHHHHHHHHHHHHHHHHHHHHHHHHHHHHHHHHHHTT--------PPPPPPPPPPPPPPPPPPPPPPPPPPPPPPPPPPPPPPPPPPPPPPPPPPP-----------TTS-----HHHHHHHHHHHHS---------GGGSSS---------EETTEE------TT-EEEP--TT-PPPS-EEE---------PPP----

Foldseek 3Di:
DPPPPVVVVVVVVVVVVVVVVVVVVVVVVVVVVVVVVVVVVVVVVVVVVVVVVVVVVVVVVVVVVVVVVVVVVVVVVVVVVVVVVVVVVVVVVVVVVVLVVVLVVLVVVLVVLVVVLVVLVVVVVVLVVVVVVPPDPPCVVVSVVVVVVSVVVNVVSVVVSVVSVVVSVVSVVVVVVVVVVVVVVVVVVVVVVVVVVVVVVVVVVVVVVVVVVVVVVVVVVVVVVVVVVVVVVVVVVVVVVVVVVVVVVVVVVVVVVVVVVVVVVVVVVVVVVVVVVVVVVVVVVVVVVVVVVVVPDPDDDPPDDDDDDDDDDDDDDDPDDDPPDDPDDPPDDPDDDPPDDDDDPPPDDDPDDPDDDPPPDDDDDDPPDDDPDDPVSVVVVVVVVPPPDPDPPPPPPPPPPDDDDDDFDFDDDPPDTDGADDDVQQKGFDDDPVDDDTPDIDRDDPDDDDDDDDDDDDD